Protein AF-A0A7S1HNA8-F1 (afdb_monomer_lite)

Secondary structure (DSSP, 8-state):
-EEESSSS-BEEE--TTSTTGGGS---TT-EEEEETTEEGGGS-HHHHHHHH--STT-EEEEEEE-SS--SS-S-EEEEEE---GGGT---EEESSS------------PPP----GGG-EEEEEEEEETTTTEEEEEEEEEEEEEEEEE-SSEEEEEEEETTS-GGGGEEEEEEES-TT--THHHHHHHHHHHHHHHHHHHHHHT--SS--EE--EEEEE-TTSTT--EEEEEE---S-EEE-B-SSS-B-TT-HHHHHHHHHHHHHTTSSEEEE--EEETTEEES-EEEETT--SS-TT--HHHHHHHHHHH----HHHHHTTPPPTT------------PPPP------SSHHHHHHHHHHHHHHHHHHHHHHHHHHHHHHHHHHHHHHHHHHHHHHHHHHHHHHHHHHHHHHHHHHHHHHHHHHHHHTT---HHHHHHHHHHTT--HHHHHHHHHHSSSHHHHHHHHHHTTSPPP--PPPP-

pLDDT: mean 79.09, std 18.68, range [27.33, 98.69]

Radius of gyration: 35.39 Å; chains: 1; bounding box: 101×56×105 Å

Organism: Hemiselmis andersenii (NCBI:txid464988)

Foldseek 3Di:
DEFAQDPQTFAQDAQPQAFVVVVVPDDGQKGWQDKPNRGCNPPGSVCVQVRQDDDAQDKMKIWIADRDDDPPHDIDIDITGQHPVVSRNGYHHDHPDFDDDDDDPPPQPDDDPPFDCVQKAKKWWWFADLVVRDIDIDIWIKTWADFPDDHRFWTWIWMATPVDDDQQRTKIKIDGPDPPDDLVLLVLQQSQQVVLQVLLVVLVVLVFPDRAGEWHKIKMFRCVDPPRDIIIMTRDDGDDKDWAAQLAAGGDPPDQPQLLSQLSVCVVVVNFKGKHRFIGHDRYGYRIAMAGCVQDTRDPSHPHPNSVCNSLVNRDHDPRNVSSVPDRSVDPPPVPPDDDDDDDDDDDDDDPDDPVVVVVVVVVVVVVVVVVVVVVVVVVVVVVVVVVVVVVVVVVVVVVVVVVVVVVVVVVVVVVVVVVVVVVVVVVVVVVVDPDLVVLLVVVVVVVFDSVLSNVLSVVDDDSVSSNVSSVVVVDDDDDDDDDDD

Sequence (486 aa):
MVITERTPYKVLQLVPGGPVDKTQKVQIGDILVEVDGVRLDKVPGDKVRQVIIGPEGSKVTMQFKEGQKRTPAGAYVIIVLRASPKAGGETRVDAEAGTPAHRTPSKKITYTDDFDITTAERAVKIQYDPKKGEWARSLINVAVKEAFAAGAMRTAHHMKDLTRTGDESRYVLKLSKDANEDTQIYFDDVAMQMDAKMYADLYNRRKPPKKVDFLAAHVLQLVEREGEPICGVESYIEGEYKKFNNNWDWSDDQRNTPQAFSHFTWEASGHKILICDIQGVGDLWTDPQIHTIDGNGYGKGNMGKEGIDKFLKAHKCNAICKWLKLPSTGQLKQSTGADTVVRPGDGHTTLAGTAGAKIVAARAELAGQQEALAQQQAALEDEKRKLAAMAEERDLQKAKQEMEAVQREREKLKREKEELARMMSEFDAQRSNQGDKGSDVDALVAMGFDKTKAQRAVEQTQNLEAAVALCIEQSTPPAKVLPAIP

InterPro domains:
  IPR001478 PDZ domain [PF00595] (11-63)
  IPR001478 PDZ domain [PS50106] (11-52)
  IPR004166 Alpha-type protein kinase, alpha-kinase domain [PF02816] (150-321)
  IPR004166 Alpha-type protein kinase, alpha-kinase domain [PS51158] (127-329)
  IPR004166 Alpha-type protein kinase, alpha-kinase domain [SM00811] (132-321)
  IPR011009 Protein kinase-like domain superfamily [SSF56112] (114-329)
  IPR036034 PDZ superfamily [G3DSA:2.30.42.10] (3-75)
  IPR036034 PDZ superfamily [SSF50156] (5-71)
  IPR051852 Alpha-type Protein Kinase [PTHR45992] (106-412)

Structure (mmCIF, N/CA/C/O backbone):
data_AF-A0A7S1HNA8-F1
#
_entry.id   AF-A0A7S1HNA8-F1
#
loop_
_atom_site.group_PDB
_atom_site.id
_atom_site.type_symbol
_atom_site.label_atom_id
_atom_site.label_alt_id
_atom_site.label_comp_id
_atom_site.label_asym_id
_atom_site.label_entity_id
_atom_site.label_seq_id
_atom_site.pdbx_PDB_ins_code
_atom_site.Cartn_x
_atom_site.Cartn_y
_atom_site.Cartn_z
_atom_site.occupancy
_atom_site.B_iso_or_equiv
_atom_site.auth_seq_id
_atom_site.auth_comp_id
_atom_site.auth_asym_id
_atom_site.auth_atom_id
_atom_site.pdbx_PDB_model_num
ATOM 1 N N . MET A 1 1 ? -26.717 -11.740 -11.080 1.00 83.25 1 MET A N 1
ATOM 2 C CA . MET A 1 1 ? -25.956 -10.911 -12.054 1.00 83.25 1 MET A CA 1
ATOM 3 C C . MET A 1 1 ? -25.760 -9.525 -11.462 1.00 83.25 1 MET A C 1
ATOM 5 O O . MET A 1 1 ? -26.430 -9.208 -10.488 1.00 83.25 1 MET A O 1
ATOM 9 N N . VAL A 1 2 ? -24.855 -8.728 -12.008 1.00 82.19 2 VAL A N 1
ATOM 10 C CA . VAL A 1 2 ? -24.572 -7.361 -11.559 1.00 82.19 2 VAL A CA 1
ATOM 11 C C . VAL A 1 2 ? -25.047 -6.393 -12.635 1.00 82.19 2 VAL A C 1
ATOM 13 O O . VAL A 1 2 ? -24.734 -6.612 -13.807 1.00 82.19 2 VAL A O 1
ATOM 16 N N . ILE A 1 3 ? -25.812 -5.370 -12.257 1.00 86.50 3 ILE A N 1
ATOM 17 C CA . ILE A 1 3 ? -26.336 -4.338 -13.162 1.00 86.50 3 ILE A CA 1
ATOM 18 C C . ILE A 1 3 ? -25.997 -2.930 -12.655 1.00 86.50 3 ILE A C 1
ATOM 20 O O . ILE A 1 3 ? -25.734 -2.758 -11.471 1.00 86.50 3 ILE A O 1
ATOM 24 N N . THR A 1 4 ? -26.011 -1.923 -13.528 1.00 82.31 4 THR A N 1
ATOM 25 C CA . THR A 1 4 ? -25.834 -0.511 -13.133 1.00 82.31 4 THR A CA 1
ATOM 26 C C . THR A 1 4 ? -26.925 -0.023 -12.169 1.00 82.31 4 THR A C 1
ATOM 28 O O . THR A 1 4 ? -28.052 -0.508 -12.199 1.00 82.31 4 THR A O 1
ATOM 31 N N . GLU A 1 5 ? -26.622 0.985 -11.345 1.00 77.88 5 GLU A N 1
ATOM 32 C CA . GLU A 1 5 ? -27.581 1.642 -10.429 1.00 77.88 5 GLU A CA 1
ATOM 33 C C . GLU A 1 5 ? -28.580 2.591 -11.075 1.00 77.88 5 GLU A C 1
ATOM 35 O O . GLU A 1 5 ? -29.576 2.959 -10.451 1.00 77.88 5 GLU A O 1
ATOM 40 N N . ARG A 1 6 ? -28.356 2.987 -12.326 1.00 80.69 6 ARG A N 1
ATOM 41 C CA . ARG A 1 6 ? -29.241 3.904 -13.043 1.00 80.69 6 ARG A CA 1
ATOM 42 C C . ARG A 1 6 ? -29.618 3.330 -14.398 1.00 80.69 6 ARG A C 1
ATOM 44 O O . ARG A 1 6 ? -28.870 2.551 -14.990 1.00 80.69 6 ARG A O 1
ATOM 51 N N . THR A 1 7 ? -30.789 3.738 -14.881 1.00 80.75 7 THR A N 1
ATOM 52 C CA . THR A 1 7 ? -31.243 3.427 -16.238 1.00 80.75 7 THR A CA 1
ATOM 53 C C . THR A 1 7 ? -30.294 4.061 -17.272 1.00 80.75 7 THR A C 1
ATOM 55 O O . THR A 1 7 ? -29.945 5.233 -17.115 1.00 80.75 7 THR A O 1
ATOM 58 N N . PRO A 1 8 ? -29.864 3.332 -18.320 1.00 86.62 8 PRO A N 1
ATOM 59 C CA . PRO A 1 8 ? -30.225 1.947 -18.638 1.00 86.62 8 PRO A CA 1
ATOM 60 C C . PRO A 1 8 ? -29.525 0.917 -17.731 1.00 86.62 8 PRO A C 1
ATOM 62 O O . PRO A 1 8 ? -28.313 0.978 -17.553 1.00 86.62 8 PRO A O 1
ATOM 65 N N . TYR A 1 9 ? -30.282 -0.066 -17.221 1.00 89.12 9 TYR A N 1
ATOM 66 C CA . TYR A 1 9 ? -29.802 -1.132 -16.323 1.00 89.12 9 TYR A CA 1
ATOM 67 C C . TYR A 1 9 ? -28.923 -2.156 -17.050 1.00 89.12 9 TYR A C 1
ATOM 69 O O . TYR A 1 9 ? -29.382 -3.225 -17.460 1.00 89.12 9 TYR A O 1
ATOM 77 N N . LYS A 1 10 ? -27.655 -1.805 -17.255 1.00 90.69 10 LYS A N 1
ATOM 78 C CA . LYS A 1 10 ? -26.694 -2.575 -18.045 1.00 90.69 10 LYS A CA 1
ATOM 79 C C . LYS A 1 10 ? -26.079 -3.696 -17.216 1.00 90.69 10 LYS A C 1
ATOM 81 O O . LYS A 1 10 ? -25.627 -3.442 -16.107 1.00 90.69 10 LYS A O 1
ATOM 86 N N . VAL A 1 11 ? -26.005 -4.908 -17.758 1.00 89.31 11 VAL A N 1
ATOM 87 C CA . VAL A 1 11 ? -25.312 -6.052 -17.156 1.00 89.31 11 VAL A CA 1
ATOM 88 C C . VAL A 1 11 ? -23.815 -5.776 -17.155 1.00 89.31 11 VAL A C 1
ATOM 90 O O . VAL A 1 11 ? -23.186 -5.707 -18.207 1.00 89.31 11 VAL A O 1
ATOM 93 N N . LEU A 1 12 ? -23.242 -5.634 -15.967 1.00 81.44 12 LEU A N 1
ATOM 94 C CA . LEU A 1 12 ? -21.812 -5.414 -15.763 1.00 81.44 12 LEU A CA 1
ATOM 95 C C . LEU A 1 12 ? -21.064 -6.737 -15.586 1.00 81.44 12 LEU A C 1
ATOM 97 O O . LEU A 1 12 ? -19.930 -6.877 -16.032 1.00 81.44 12 LEU A O 1
ATOM 101 N N . GLN A 1 13 ? -21.711 -7.723 -14.960 1.00 83.69 13 GLN A N 1
ATOM 102 C CA . GLN A 1 13 ? -21.099 -9.014 -14.654 1.00 83.69 13 GLN A CA 1
ATOM 103 C C . GLN A 1 13 ? -22.156 -10.116 -14.500 1.00 83.69 13 GLN A C 1
ATOM 105 O O . GLN A 1 13 ? -23.249 -9.904 -13.966 1.00 83.69 13 GLN A O 1
ATOM 110 N N . LEU A 1 14 ? -21.811 -11.336 -14.910 1.00 83.44 14 LEU A N 1
ATOM 111 C CA . LEU A 1 14 ? -22.574 -12.543 -14.596 1.00 83.44 14 LEU A CA 1
ATOM 112 C C . LEU A 1 14 ? -21.962 -13.251 -13.388 1.00 83.44 14 LEU A C 1
ATOM 114 O O . LEU A 1 14 ? -20.746 -13.292 -13.233 1.00 83.44 14 LEU A O 1
ATOM 118 N N . VAL A 1 15 ? -22.815 -13.791 -12.517 1.00 81.19 15 VAL A N 1
ATOM 119 C CA . VAL A 1 15 ? -22.365 -14.579 -11.362 1.00 81.19 15 VAL A CA 1
ATOM 120 C C . VAL A 1 15 ? -22.113 -16.005 -11.855 1.00 81.19 15 VAL A C 1
ATOM 122 O O . VAL A 1 15 ? -23.098 -16.646 -12.235 1.00 81.19 15 VAL A O 1
ATOM 125 N N . PRO A 1 16 ? -20.862 -16.507 -11.853 1.00 80.38 16 PRO A N 1
ATOM 126 C CA . PRO A 1 16 ? -20.550 -17.833 -12.382 1.00 80.38 16 PRO A CA 1
ATOM 127 C C . PRO A 1 16 ? -21.388 -18.931 -11.718 1.00 80.38 16 PRO A C 1
ATOM 129 O O . PRO A 1 16 ? -21.495 -18.986 -10.492 1.00 80.38 16 PRO A O 1
ATOM 132 N N . GLY A 1 17 ? -22.020 -19.788 -12.521 1.00 79.94 17 GLY A N 1
ATOM 133 C CA . GLY A 1 17 ? -22.895 -20.869 -12.054 1.00 79.94 17 GLY A CA 1
ATOM 134 C C . GLY A 1 17 ? -24.261 -20.418 -11.510 1.00 79.94 17 GLY A C 1
ATOM 135 O O . GLY A 1 17 ? -25.069 -21.263 -11.102 1.00 79.94 17 GLY A O 1
ATOM 136 N N . GLY A 1 18 ? -24.548 -19.113 -11.520 1.00 83.38 18 GLY A N 1
ATOM 137 C CA . GLY A 1 18 ? -25.834 -18.550 -11.117 1.00 83.38 18 GLY A CA 1
ATOM 138 C C . GLY A 1 18 ? -26.950 -18.803 -12.143 1.00 83.38 18 GLY A C 1
ATOM 139 O O . GLY A 1 18 ? -26.677 -19.211 -13.274 1.00 83.38 18 GLY A O 1
ATOM 140 N N . PRO A 1 19 ? -28.226 -18.545 -11.792 1.00 88.00 19 PRO A N 1
ATOM 141 C CA . PRO A 1 19 ? -29.366 -18.860 -12.658 1.00 88.00 19 PRO A CA 1
ATOM 142 C C . PRO A 1 19 ? -29.307 -18.207 -14.042 1.00 88.00 19 PRO A C 1
ATOM 144 O O . PRO A 1 19 ? -29.607 -18.858 -15.037 1.00 88.00 19 PRO A O 1
ATOM 147 N N . VAL A 1 20 ? -28.885 -16.939 -14.108 1.00 89.12 20 VAL A N 1
ATOM 148 C CA . VAL A 1 20 ? -28.753 -16.193 -15.371 1.00 89.12 20 VAL A CA 1
ATOM 149 C C . VAL A 1 20 ? -27.546 -16.676 -16.178 1.00 89.12 20 VAL A C 1
ATOM 151 O O . VAL A 1 20 ? -27.671 -16.895 -17.379 1.00 89.12 20 VAL A O 1
ATOM 154 N N . ASP A 1 21 ? -26.405 -16.907 -15.524 1.00 87.75 21 ASP A N 1
ATOM 155 C CA . ASP A 1 21 ? -25.179 -17.396 -16.170 1.00 87.75 21 ASP A CA 1
ATOM 156 C C . ASP A 1 21 ? -25.391 -18.773 -16.812 1.00 87.75 21 ASP A C 1
ATOM 158 O O . ASP A 1 21 ? -25.070 -18.976 -17.977 1.00 87.75 21 ASP A O 1
ATOM 162 N N . LYS A 1 22 ? -26.078 -19.692 -16.124 1.00 86.19 22 LYS A N 1
ATOM 163 C CA . LYS A 1 22 ? -26.434 -21.022 -16.654 1.00 86.19 22 LYS A CA 1
ATOM 164 C C . LYS A 1 22 ? -27.232 -20.992 -17.956 1.00 86.19 22 LYS A C 1
ATOM 166 O O . LYS A 1 22 ? -27.237 -21.985 -18.677 1.00 86.19 22 LYS A O 1
ATOM 171 N N . THR A 1 23 ? -27.907 -19.885 -18.269 1.00 87.06 23 THR A N 1
ATOM 172 C CA . THR A 1 23 ? -28.615 -19.765 -19.549 1.00 87.06 23 THR A CA 1
ATOM 173 C C . THR A 1 23 ? -27.660 -19.633 -20.729 1.00 87.06 23 THR A C 1
ATOM 175 O O . THR A 1 23 ? -28.051 -19.996 -21.834 1.00 87.06 23 THR A O 1
ATOM 178 N N . GLN A 1 24 ? -26.454 -19.085 -20.513 1.00 84.19 24 GLN A N 1
ATOM 179 C CA . GLN A 1 24 ? -25.470 -18.727 -21.547 1.00 84.19 24 GLN A CA 1
ATOM 180 C C . GLN A 1 24 ? -26.042 -17.827 -22.665 1.00 84.19 24 GLN A C 1
ATOM 182 O O . GLN A 1 24 ? -25.469 -17.714 -23.745 1.00 84.19 24 GLN A O 1
ATOM 187 N N . LYS A 1 25 ? -27.191 -17.181 -22.414 1.00 85.50 25 LYS A N 1
ATOM 188 C CA . LYS A 1 25 ? -27.880 -16.289 -23.363 1.00 85.50 25 LYS A CA 1
ATOM 189 C C . LYS A 1 25 ? -27.613 -14.816 -23.086 1.00 85.50 25 LYS A C 1
ATOM 191 O O . LYS A 1 25 ? -27.679 -14.017 -24.016 1.00 85.50 25 LYS A O 1
ATOM 196 N N . VAL A 1 26 ? -27.356 -14.475 -21.821 1.00 88.25 26 VAL A N 1
ATOM 197 C CA . VAL A 1 26 ? -27.090 -13.101 -21.386 1.00 88.25 26 VAL A CA 1
ATOM 198 C C . VAL A 1 26 ? -25.625 -12.768 -21.532 1.00 88.25 26 VAL A C 1
ATOM 200 O O . VAL A 1 26 ? -24.782 -13.574 -21.158 1.00 88.25 26 VAL A O 1
ATOM 203 N N . GLN A 1 27 ? -25.328 -11.595 -22.085 1.00 87.56 27 GLN A N 1
ATOM 204 C CA . GLN A 1 27 ? -23.964 -11.112 -22.246 1.00 87.56 27 GLN A CA 1
ATOM 205 C C . GLN A 1 27 ? -23.719 -9.869 -21.396 1.00 87.56 27 GLN A C 1
ATOM 207 O O . GLN A 1 27 ? -24.629 -9.098 -21.079 1.00 87.56 27 GLN A O 1
ATOM 212 N N . ILE A 1 28 ? -22.454 -9.673 -21.027 1.00 86.12 28 ILE A N 1
ATOM 213 C CA . ILE A 1 28 ? -22.014 -8.424 -20.412 1.00 86.12 28 ILE A CA 1
ATOM 214 C C . ILE A 1 28 ? -22.270 -7.296 -21.411 1.00 86.12 28 ILE A C 1
ATOM 216 O O . ILE A 1 28 ? -21.895 -7.372 -22.578 1.00 86.12 28 ILE A O 1
ATOM 220 N N . GLY A 1 29 ? -22.922 -6.247 -20.931 1.00 84.75 29 GLY A N 1
ATOM 221 C CA . GLY A 1 29 ? -23.321 -5.091 -21.710 1.00 84.75 29 GLY A CA 1
ATOM 222 C C . GLY A 1 29 ? -24.794 -5.072 -22.115 1.00 84.75 29 GLY A C 1
ATOM 223 O O . GLY A 1 29 ? -25.274 -3.990 -22.451 1.00 84.75 29 GLY A O 1
ATOM 224 N N . ASP A 1 30 ? -25.516 -6.194 -22.039 1.00 90.31 30 ASP A N 1
ATOM 225 C CA . ASP A 1 30 ? -26.960 -6.226 -22.295 1.00 90.31 30 ASP A CA 1
ATOM 226 C C . ASP A 1 30 ? -27.733 -5.376 -21.284 1.00 90.31 30 ASP A C 1
ATOM 228 O O . ASP A 1 30 ? -27.316 -5.198 -20.145 1.00 90.31 30 ASP A O 1
ATOM 232 N N . ILE A 1 31 ? -28.872 -4.833 -21.694 1.00 91.69 31 ILE A N 1
ATOM 233 C CA . ILE A 1 31 ? -29.694 -3.932 -20.887 1.00 91.69 31 ILE A CA 1
ATOM 234 C C . ILE A 1 31 ? -30.933 -4.691 -20.425 1.00 91.69 31 ILE A C 1
ATOM 236 O O . ILE A 1 31 ? -31.736 -5.123 -21.252 1.00 91.69 31 ILE A O 1
ATOM 240 N N . LEU A 1 32 ? -31.121 -4.833 -19.115 1.00 92.94 32 LEU A N 1
ATOM 241 C CA . LEU A 1 32 ? -32.341 -5.399 -18.547 1.00 92.94 32 LEU A CA 1
ATOM 242 C C . LEU A 1 32 ? -33.480 -4.376 -18.662 1.00 92.94 32 LEU A C 1
ATOM 244 O O . LEU A 1 32 ? -33.384 -3.273 -18.125 1.00 92.94 32 LEU A O 1
ATOM 248 N N . VAL A 1 33 ? -34.557 -4.734 -19.365 1.00 93.50 33 VAL A N 1
ATOM 249 C CA . VAL A 1 33 ? -35.670 -3.811 -19.659 1.00 93.50 33 VAL A CA 1
ATOM 250 C C . VAL A 1 33 ? -36.950 -4.136 -18.893 1.00 93.50 33 VAL A C 1
ATOM 252 O O . VAL A 1 33 ? -37.699 -3.218 -18.553 1.00 93.50 33 VAL A O 1
ATOM 255 N N . GLU A 1 34 ? -37.200 -5.412 -18.597 1.00 93.19 34 GLU A N 1
ATOM 256 C CA . GLU A 1 34 ? -38.431 -5.865 -17.944 1.00 93.19 34 GLU A CA 1
ATOM 257 C C . GLU A 1 34 ? -38.182 -7.091 -17.060 1.00 93.19 34 GLU A C 1
ATOM 259 O O . GLU A 1 34 ? -37.384 -7.965 -17.415 1.00 93.19 34 GLU A O 1
ATOM 264 N N . VAL A 1 35 ? -38.876 -7.161 -15.920 1.00 93.00 35 VAL A N 1
ATOM 265 C CA . VAL A 1 35 ? -38.857 -8.306 -14.996 1.00 93.00 35 VAL A CA 1
ATOM 266 C C . VAL A 1 35 ? -40.286 -8.627 -14.569 1.00 93.00 35 VAL A C 1
ATOM 268 O O . VAL A 1 35 ? -40.961 -7.761 -14.026 1.00 93.00 35 VAL A O 1
ATOM 271 N N . ASP A 1 36 ? -40.748 -9.853 -14.820 1.00 90.56 36 ASP A N 1
ATOM 272 C CA . ASP A 1 36 ? -42.108 -10.325 -14.503 1.00 90.56 36 ASP A CA 1
ATOM 273 C C . ASP A 1 36 ? -43.223 -9.345 -14.953 1.00 90.56 36 ASP A C 1
ATOM 275 O O . ASP A 1 36 ? -44.191 -9.106 -14.235 1.00 90.56 36 ASP A O 1
ATOM 279 N N . GLY A 1 37 ? -43.084 -8.744 -16.144 1.00 85.56 37 GLY A N 1
ATOM 280 C CA . GLY A 1 37 ? -44.044 -7.766 -16.681 1.00 85.56 37 GLY A CA 1
ATOM 281 C C . GLY A 1 37 ? -43.824 -6.320 -16.215 1.00 85.56 37 GLY A C 1
ATOM 282 O O . GLY A 1 37 ? -44.488 -5.403 -16.699 1.00 85.56 37 GLY A O 1
ATOM 283 N N . VAL A 1 38 ? -42.898 -6.082 -15.279 1.00 88.56 38 VAL A N 1
ATOM 284 C CA . VAL A 1 38 ? -42.582 -4.748 -14.753 1.00 88.56 38 VAL A CA 1
ATOM 285 C C . VAL A 1 38 ? -41.476 -4.106 -15.582 1.00 88.56 38 VAL A C 1
ATOM 287 O O . VAL A 1 38 ? -40.318 -4.527 -15.546 1.00 88.56 38 VAL A O 1
ATOM 290 N N . ARG A 1 39 ? -41.832 -3.045 -16.307 1.00 90.94 39 ARG A N 1
ATOM 291 C CA . ARG A 1 39 ? -40.898 -2.215 -17.077 1.00 90.94 39 ARG A CA 1
ATOM 292 C C . ARG A 1 39 ? -39.989 -1.419 -16.148 1.00 90.94 39 ARG A C 1
ATOM 294 O O . ARG A 1 39 ? -40.468 -0.691 -15.282 1.00 90.94 39 ARG A O 1
ATOM 301 N N . LEU A 1 40 ? -38.676 -1.552 -16.333 1.00 88.62 40 LEU A N 1
ATOM 302 C CA . LEU A 1 40 ? -37.690 -0.973 -15.417 1.00 88.62 40 LEU A CA 1
ATOM 303 C C . LEU A 1 40 ? -37.321 0.483 -15.729 1.00 88.62 40 LEU A C 1
ATOM 305 O O . LEU A 1 40 ? -36.757 1.151 -14.874 1.00 88.62 40 LEU A O 1
ATOM 309 N N . ASP A 1 41 ? -37.667 1.012 -16.905 1.00 82.88 41 ASP A N 1
ATOM 310 C CA . ASP A 1 41 ? -37.373 2.395 -17.327 1.00 82.88 41 ASP A CA 1
ATOM 311 C C . ASP A 1 41 ? -37.858 3.479 -16.345 1.00 82.88 41 ASP A C 1
ATOM 313 O O . ASP A 1 41 ? -37.284 4.568 -16.306 1.00 82.88 41 ASP A O 1
ATOM 317 N N . LYS A 1 42 ? -38.872 3.173 -15.529 1.00 77.50 42 LYS A N 1
ATOM 318 C CA . LYS A 1 42 ? -39.427 4.058 -14.491 1.00 77.50 42 LYS A CA 1
ATOM 319 C C . LYS A 1 42 ? -39.209 3.563 -13.058 1.00 77.50 42 LYS A C 1
ATOM 321 O O . LYS A 1 42 ? -39.732 4.167 -12.123 1.00 77.50 42 LYS A O 1
ATOM 326 N N . VAL A 1 43 ? -38.478 2.467 -12.868 1.00 81.25 43 VAL A N 1
ATOM 327 C CA . VAL A 1 43 ? -38.190 1.908 -11.542 1.00 81.25 43 VAL A CA 1
ATOM 328 C C . VAL A 1 43 ? -36.862 2.491 -11.056 1.00 81.25 43 VAL A C 1
ATOM 330 O O . VAL A 1 43 ? -35.872 2.339 -11.765 1.00 81.25 43 VAL A O 1
ATOM 333 N N . PRO A 1 44 ? -36.805 3.153 -9.886 1.00 77.88 44 PRO A N 1
ATOM 334 C CA . PRO A 1 44 ? -35.551 3.597 -9.271 1.00 77.88 44 PRO A CA 1
ATOM 335 C C . PRO A 1 44 ? -34.595 2.428 -8.978 1.00 77.88 44 PRO A C 1
ATOM 337 O O . PRO A 1 44 ? -35.050 1.337 -8.631 1.00 77.88 44 PRO A O 1
ATOM 340 N N . GLY A 1 45 ? -33.280 2.636 -9.109 1.00 71.31 45 GLY A N 1
ATOM 341 C CA . GLY A 1 45 ? -32.276 1.563 -9.025 1.00 71.31 45 GLY A CA 1
ATOM 342 C C . GLY A 1 45 ? -32.276 0.792 -7.704 1.00 71.31 45 GLY A C 1
ATOM 343 O O . GLY A 1 45 ? -32.161 -0.434 -7.698 1.00 71.31 45 GLY A O 1
ATOM 344 N N . ASP A 1 46 ? -32.530 1.486 -6.594 1.00 70.94 46 ASP A N 1
ATOM 345 C CA . ASP A 1 46 ? -32.708 0.914 -5.253 1.00 70.94 46 ASP A CA 1
ATOM 346 C C . ASP A 1 46 ? -33.908 -0.050 -5.169 1.00 70.94 46 ASP A C 1
ATOM 348 O O . ASP A 1 46 ? -33.916 -0.985 -4.361 1.00 70.94 46 ASP A O 1
ATOM 352 N N . LYS A 1 47 ? -34.905 0.124 -6.047 1.00 78.00 47 LYS A N 1
ATOM 353 C CA . LYS A 1 47 ? -36.107 -0.717 -6.128 1.00 78.00 47 LYS A CA 1
ATOM 354 C C . LYS A 1 47 ? -36.011 -1.836 -7.162 1.00 78.00 47 LYS A C 1
ATOM 356 O O . LYS A 1 47 ? -36.714 -2.832 -7.015 1.00 78.00 47 LYS A O 1
ATOM 361 N N . VAL A 1 48 ? -35.117 -1.752 -8.151 1.00 81.19 48 VAL A N 1
ATOM 362 C CA . VAL A 1 48 ? -34.946 -2.805 -9.176 1.00 81.19 48 VAL A CA 1
ATOM 363 C C . VAL A 1 48 ? -34.583 -4.155 -8.553 1.00 81.19 48 VAL A C 1
ATOM 365 O O . VAL A 1 48 ? -35.121 -5.191 -8.947 1.00 81.19 48 VAL A O 1
ATOM 368 N N . ARG A 1 49 ? -33.735 -4.159 -7.516 1.00 79.25 49 ARG A N 1
ATOM 369 C CA . ARG A 1 49 ? -33.357 -5.387 -6.796 1.00 79.25 49 ARG A CA 1
ATOM 370 C C . ARG A 1 49 ? -34.566 -6.106 -6.188 1.00 79.25 49 ARG A C 1
ATOM 372 O O . ARG A 1 49 ? -34.608 -7.334 -6.203 1.00 79.25 49 ARG A O 1
ATOM 379 N N . GLN A 1 50 ? -35.549 -5.355 -5.690 1.00 77.69 50 GLN A N 1
ATOM 380 C CA . GLN A 1 50 ? -36.751 -5.906 -5.055 1.00 77.69 50 GLN A CA 1
ATOM 381 C C . GLN A 1 50 ? -37.684 -6.587 -6.062 1.00 77.69 50 GLN A C 1
ATOM 383 O O . GLN A 1 50 ? -38.404 -7.505 -5.691 1.00 77.69 50 GLN A O 1
ATOM 388 N N . VAL A 1 51 ? -37.644 -6.173 -7.333 1.00 84.25 51 VAL A N 1
ATOM 389 C CA . VAL A 1 51 ? -38.430 -6.792 -8.415 1.00 84.25 51 VAL A CA 1
ATOM 390 C C . VAL A 1 51 ? -37.789 -8.109 -8.879 1.00 84.25 51 VAL A C 1
ATOM 392 O O . VAL A 1 51 ? -38.476 -9.052 -9.268 1.00 84.25 51 VAL A O 1
ATOM 395 N N . ILE A 1 52 ? -36.458 -8.206 -8.816 1.00 86.00 52 ILE A N 1
ATOM 396 C CA . ILE A 1 52 ? -35.711 -9.385 -9.281 1.00 86.00 52 ILE A CA 1
ATOM 397 C C . ILE A 1 52 ? -35.648 -10.477 -8.206 1.00 86.00 52 ILE A C 1
ATOM 399 O O . ILE A 1 52 ? -35.775 -11.663 -8.519 1.00 86.00 52 ILE A O 1
ATOM 403 N N . ILE A 1 53 ? -35.451 -10.100 -6.941 1.00 82.44 53 ILE A N 1
ATOM 404 C CA . ILE A 1 53 ? -35.347 -11.044 -5.822 1.00 82.44 53 ILE A CA 1
ATOM 405 C C . ILE A 1 53 ? -36.741 -11.510 -5.390 1.00 82.44 53 ILE A C 1
ATOM 407 O O . ILE A 1 53 ? -37.708 -10.762 -5.393 1.00 82.44 53 ILE A O 1
ATOM 411 N N . GLY A 1 54 ? -36.838 -12.775 -5.002 1.00 82.12 54 GLY A N 1
ATOM 412 C CA . GLY A 1 54 ? -38.071 -13.420 -4.571 1.00 82.12 54 GLY A CA 1
ATOM 413 C C . GLY A 1 54 ? -37.774 -14.808 -4.002 1.00 82.12 54 GLY A C 1
ATOM 414 O O . GLY A 1 54 ? -36.599 -15.179 -3.906 1.00 82.12 54 GLY A O 1
ATOM 415 N N . PRO A 1 55 ? -38.805 -15.582 -3.626 1.00 79.75 55 PRO A N 1
ATOM 416 C CA . PRO A 1 55 ? -38.633 -16.885 -2.988 1.00 79.75 55 PRO A CA 1
ATOM 417 C C . PRO A 1 55 ? -37.755 -17.833 -3.815 1.00 79.75 55 PRO A C 1
ATOM 419 O O . PRO A 1 55 ? -37.927 -17.934 -5.034 1.00 79.75 55 PRO A O 1
ATOM 422 N N . GLU A 1 56 ? -36.828 -18.535 -3.162 1.00 85.50 56 GLU A N 1
ATOM 423 C CA . GLU A 1 56 ? -35.991 -19.555 -3.806 1.00 85.50 56 GLU A CA 1
ATOM 424 C C . GLU A 1 56 ? -36.871 -20.634 -4.463 1.00 85.50 56 GLU A C 1
ATOM 426 O O . GLU A 1 56 ? -37.882 -21.059 -3.909 1.00 85.50 56 GLU A O 1
ATOM 431 N N . GLY A 1 57 ? -36.525 -21.028 -5.689 1.00 80.56 57 GLY A N 1
ATOM 432 C CA . GLY A 1 57 ? -37.293 -21.956 -6.520 1.00 80.56 57 GLY A CA 1
ATOM 433 C C . GLY A 1 57 ? -38.431 -21.324 -7.333 1.00 80.56 57 GLY A C 1
ATOM 434 O O . GLY A 1 57 ? -38.954 -21.981 -8.232 1.00 80.56 57 GLY A O 1
ATOM 435 N N . SER A 1 58 ? -38.807 -20.061 -7.092 1.00 87.19 58 SER A N 1
ATOM 436 C CA . SER A 1 58 ? -39.813 -19.369 -7.918 1.00 87.19 58 SER A CA 1
ATOM 437 C C . SER A 1 58 ? -39.259 -18.978 -9.295 1.00 87.19 58 SER A C 1
ATOM 439 O O . SER A 1 58 ? -38.068 -18.701 -9.441 1.00 87.19 58 SER A O 1
ATOM 441 N N . LYS A 1 59 ? -40.119 -18.937 -10.320 1.00 90.44 59 LYS A N 1
ATOM 442 C CA . LYS A 1 59 ? -39.746 -18.485 -11.672 1.00 90.44 59 LYS A CA 1
ATOM 443 C C . LYS A 1 59 ? -39.660 -16.960 -11.732 1.00 90.44 59 LYS A C 1
ATOM 445 O O . LYS A 1 59 ? -40.501 -16.281 -11.148 1.00 90.44 59 LYS A O 1
ATOM 450 N N . VAL A 1 60 ? -38.681 -16.452 -12.475 1.00 92.25 60 VAL A N 1
ATOM 451 C CA . VAL A 1 60 ? -38.570 -15.043 -12.866 1.00 92.25 60 VAL A CA 1
ATOM 452 C C . VAL A 1 60 ? -38.351 -14.953 -14.372 1.00 92.25 60 VAL A C 1
ATOM 454 O O . VAL A 1 60 ? -37.499 -15.652 -14.931 1.00 92.25 60 VAL A O 1
ATOM 457 N N . THR A 1 61 ? -39.144 -14.112 -15.024 1.00 94.12 61 THR A N 1
ATOM 458 C CA . THR A 1 61 ? -39.072 -13.814 -16.456 1.00 94.12 61 THR A CA 1
ATOM 459 C C . THR A 1 61 ? -38.355 -12.488 -16.639 1.00 94.12 61 THR A C 1
ATOM 461 O O . THR A 1 61 ? -38.739 -11.492 -16.034 1.00 94.12 61 THR A O 1
ATOM 464 N N . MET A 1 62 ? -37.306 -12.465 -17.456 1.00 94.00 62 MET A N 1
ATOM 465 C CA . MET A 1 62 ? -36.467 -11.283 -17.650 1.00 94.00 62 MET A CA 1
ATOM 466 C C . MET A 1 62 ? -36.316 -10.995 -19.139 1.00 94.00 62 MET A C 1
ATOM 468 O O . MET A 1 62 ? -35.899 -11.877 -19.893 1.00 94.00 62 MET A O 1
ATOM 472 N N . GLN A 1 63 ? -36.626 -9.769 -19.556 1.00 93.50 63 GLN A N 1
ATOM 473 C CA . GLN A 1 63 ? -36.420 -9.306 -20.926 1.00 93.50 63 GLN A CA 1
ATOM 474 C C . GLN A 1 63 ? -35.187 -8.409 -20.999 1.00 93.50 63 GLN A C 1
ATOM 476 O O . GLN A 1 63 ? -35.046 -7.460 -20.223 1.00 93.50 63 GLN A O 1
ATOM 481 N N . PHE A 1 64 ? -34.321 -8.686 -21.970 1.00 91.75 64 PHE A N 1
ATOM 482 C CA . PHE A 1 64 ? -33.104 -7.928 -22.233 1.00 91.75 64 PHE A CA 1
ATOM 483 C C . PHE A 1 64 ? -33.150 -7.282 -23.612 1.00 91.75 64 PHE A C 1
ATOM 485 O O . PHE A 1 64 ? -33.690 -7.856 -24.556 1.00 91.75 64 PHE A O 1
ATOM 492 N N . LYS A 1 65 ? -32.529 -6.111 -23.735 1.00 89.25 65 LYS A N 1
ATOM 493 C CA . LYS A 1 65 ? -32.153 -5.475 -24.997 1.00 89.25 65 LYS A CA 1
ATOM 494 C C . LYS A 1 65 ? -30.641 -5.588 -25.168 1.00 89.25 65 LYS A C 1
ATOM 496 O O . LYS A 1 65 ? -29.894 -5.364 -24.225 1.00 89.25 65 LYS A O 1
ATOM 501 N N . GLU A 1 66 ? -30.203 -5.914 -26.373 1.00 86.06 66 GLU A N 1
ATOM 502 C CA . GLU A 1 66 ? -28.786 -6.113 -26.686 1.00 86.06 66 GLU A CA 1
ATOM 503 C C . GLU A 1 66 ? -27.957 -4.841 -26.476 1.00 86.06 66 GLU A C 1
ATOM 505 O O . GLU A 1 66 ? -28.342 -3.755 -26.922 1.00 86.06 66 GLU A O 1
ATOM 510 N N . GLY A 1 67 ? -26.809 -4.986 -25.810 1.00 75.31 67 GLY A N 1
ATOM 511 C CA . GLY A 1 67 ? -25.839 -3.902 -25.621 1.00 75.31 67 GLY A CA 1
ATOM 512 C C . GLY A 1 67 ? -24.842 -3.740 -26.768 1.00 75.31 67 GLY A C 1
ATOM 513 O O . GLY A 1 67 ? -24.314 -2.649 -26.984 1.00 75.31 67 GLY A O 1
ATOM 514 N N . GLN A 1 68 ? -24.588 -4.824 -27.503 1.00 72.31 68 GLN A N 1
ATOM 515 C CA . GLN A 1 68 ? -23.734 -4.891 -28.689 1.00 72.31 68 GLN A CA 1
ATOM 516 C C . GLN A 1 68 ? -24.503 -5.608 -29.807 1.00 72.31 68 GLN A C 1
ATOM 518 O O . GLN A 1 68 ? -25.300 -6.502 -29.532 1.00 72.31 68 GLN A O 1
ATOM 523 N N . LYS A 1 69 ? -24.304 -5.210 -31.072 1.00 67.00 69 LYS A N 1
ATOM 524 C CA . LYS A 1 69 ? -25.030 -5.802 -32.211 1.00 67.00 69 LYS A CA 1
ATOM 525 C C . LYS A 1 69 ? -24.664 -7.283 -32.364 1.00 67.00 69 LYS A C 1
ATOM 527 O O . LYS A 1 69 ? -23.496 -7.594 -32.581 1.00 67.00 69 LYS A O 1
ATOM 532 N N . ARG A 1 70 ? -25.659 -8.173 -32.333 1.00 68.00 70 ARG A N 1
ATOM 533 C CA . ARG A 1 70 ? -25.518 -9.605 -32.655 1.00 68.00 70 ARG A CA 1
ATOM 534 C C . ARG A 1 70 ? -26.526 -10.029 -33.725 1.00 68.00 70 ARG A C 1
ATOM 536 O O . ARG A 1 70 ? -27.446 -9.282 -34.050 1.00 68.00 70 ARG A O 1
ATOM 543 N N . THR A 1 71 ? -26.343 -11.226 -34.277 1.00 48.66 71 THR A N 1
ATOM 544 C CA . THR A 1 71 ? -27.213 -11.771 -35.327 1.00 48.66 71 THR A CA 1
ATOM 545 C C . THR A 1 71 ? -27.794 -13.111 -34.868 1.00 48.66 71 THR A C 1
ATOM 547 O O . THR A 1 71 ? -27.012 -14.024 -34.595 1.00 48.66 71 THR A O 1
ATOM 550 N N . PRO A 1 72 ? -29.132 -13.262 -34.791 1.00 52.34 72 PRO A N 1
ATOM 551 C CA . PRO A 1 72 ? -30.163 -12.260 -35.088 1.00 52.34 72 PRO A CA 1
ATOM 552 C C . PRO A 1 72 ? -30.272 -11.176 -34.000 1.00 52.34 72 PRO A C 1
ATOM 554 O O . PRO A 1 72 ? -30.057 -11.452 -32.822 1.00 52.34 72 PRO A O 1
ATOM 557 N N . ALA A 1 73 ? -30.631 -9.958 -34.412 1.00 57.34 73 ALA A N 1
ATOM 558 C CA . ALA A 1 73 ? -30.775 -8.804 -33.527 1.00 57.34 73 ALA A CA 1
ATOM 559 C C . ALA A 1 73 ? -32.193 -8.733 -32.937 1.00 57.34 73 ALA A C 1
ATOM 561 O O . ALA A 1 73 ? -33.176 -8.747 -33.681 1.00 57.34 73 ALA A O 1
ATOM 562 N N . GLY A 1 74 ? -32.318 -8.614 -31.615 1.00 58.97 74 GLY A N 1
ATOM 563 C CA . GLY A 1 74 ? -33.604 -8.406 -30.954 1.00 58.97 74 GLY A CA 1
ATOM 564 C C . GLY A 1 74 ? -33.580 -8.504 -29.429 1.00 58.97 74 GLY A C 1
ATOM 565 O O . GLY A 1 74 ? -32.753 -9.185 -28.821 1.00 58.97 74 GLY A O 1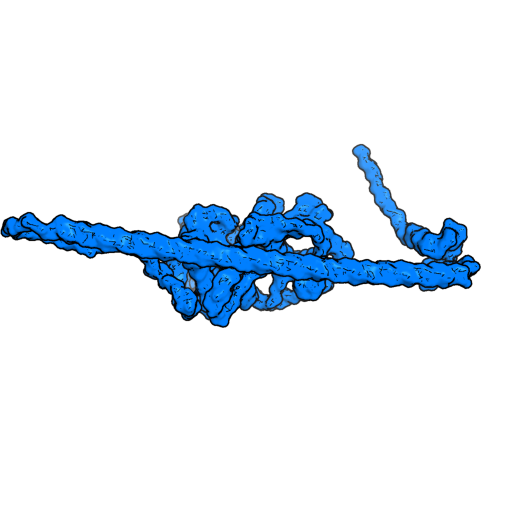
ATOM 566 N N . ALA A 1 75 ? -34.549 -7.834 -28.794 1.00 60.53 75 ALA A N 1
ATOM 567 C CA . ALA A 1 75 ? -34.824 -8.052 -27.381 1.00 60.53 75 ALA A CA 1
ATOM 568 C C . ALA A 1 75 ? -35.253 -9.510 -27.162 1.00 60.53 75 ALA A C 1
ATOM 570 O O . ALA A 1 75 ? -36.078 -10.036 -27.907 1.00 60.53 75 ALA A O 1
ATOM 571 N N . TYR A 1 76 ? -34.698 -10.164 -26.149 1.00 82.44 76 TYR A N 1
ATOM 572 C CA . TYR A 1 76 ? -34.906 -11.587 -25.895 1.00 82.44 76 TYR A CA 1
ATOM 573 C C . TYR A 1 76 ? -35.281 -11.815 -24.437 1.00 82.44 76 TYR A C 1
ATOM 575 O O . TYR A 1 76 ? -34.909 -11.044 -23.552 1.00 82.44 76 TYR A O 1
ATOM 583 N N . VAL A 1 77 ? -36.048 -12.876 -24.203 1.00 88.50 77 VAL A N 1
ATOM 584 C CA . VAL A 1 77 ? -36.591 -13.215 -22.889 1.00 88.50 77 VAL A CA 1
ATOM 585 C C . VAL A 1 77 ? -35.916 -14.480 -22.377 1.00 88.50 77 VAL A C 1
ATOM 587 O O . VAL A 1 77 ? -35.790 -15.469 -23.105 1.00 88.50 77 VAL A O 1
ATOM 590 N N . ILE A 1 78 ? -35.498 -14.461 -21.114 1.00 90.25 78 ILE A N 1
ATOM 591 C CA . ILE A 1 78 ? -35.095 -15.658 -20.377 1.00 90.25 78 ILE A CA 1
ATOM 592 C C . ILE A 1 78 ? -36.075 -15.915 -19.236 1.00 90.25 78 ILE A C 1
ATOM 594 O O . ILE A 1 78 ? -36.656 -14.990 -18.672 1.00 90.25 78 ILE A O 1
ATOM 598 N N . ILE A 1 79 ? -36.227 -17.186 -18.880 1.00 90.56 79 ILE A N 1
ATOM 599 C CA . ILE A 1 79 ? -36.959 -17.613 -17.690 1.00 90.56 79 ILE A CA 1
ATOM 600 C C . ILE A 1 79 ? -35.979 -18.426 -16.857 1.00 90.56 79 ILE A C 1
ATOM 602 O O . ILE A 1 79 ? -35.418 -19.407 -17.349 1.00 90.56 79 ILE A O 1
ATOM 606 N N . VAL A 1 80 ? -35.757 -18.016 -15.612 1.00 91.75 80 VAL A N 1
ATOM 607 C CA . VAL A 1 80 ? -34.853 -18.705 -14.682 1.00 91.75 80 VAL A CA 1
ATOM 608 C C . VAL A 1 80 ? -35.550 -18.952 -13.349 1.00 91.75 80 VAL A C 1
ATOM 610 O O . VAL A 1 80 ? -36.566 -18.331 -13.040 1.00 91.75 80 VAL A O 1
ATOM 613 N N . LEU A 1 81 ? -35.020 -19.883 -12.557 1.00 88.12 81 LEU A N 1
ATOM 614 C CA . LEU A 1 81 ? -35.462 -20.088 -11.180 1.00 88.12 81 LEU A CA 1
ATOM 615 C C . LEU A 1 81 ? -34.617 -19.218 -10.250 1.00 88.12 81 LEU A C 1
ATOM 617 O O . LEU A 1 81 ? -33.389 -19.207 -10.354 1.00 88.12 81 LEU A O 1
ATOM 621 N N . ARG A 1 82 ? -35.267 -18.500 -9.335 1.00 86.56 82 ARG A N 1
ATOM 622 C CA . ARG A 1 82 ? -34.586 -17.765 -8.269 1.00 86.56 82 ARG A CA 1
ATOM 623 C C . ARG A 1 82 ? -33.858 -18.768 -7.373 1.00 86.56 82 ARG A C 1
ATOM 625 O O . ARG A 1 82 ? -34.411 -19.808 -7.030 1.00 86.56 82 ARG A O 1
ATOM 632 N N . ALA A 1 83 ? -32.621 -18.468 -7.006 1.00 79.62 83 ALA A N 1
ATOM 633 C CA . ALA A 1 83 ? -31.785 -19.329 -6.172 1.00 79.62 83 ALA A CA 1
ATOM 634 C C . ALA A 1 83 ? -31.309 -18.553 -4.938 1.00 79.62 83 ALA A C 1
ATOM 636 O O . ALA A 1 83 ? -31.334 -17.321 -4.933 1.00 79.62 83 ALA A O 1
ATOM 637 N N . SER A 1 84 ? -30.854 -19.238 -3.891 1.00 77.81 84 SER A N 1
ATOM 638 C CA . SER A 1 84 ? -30.218 -18.563 -2.755 1.00 77.81 84 SER A CA 1
ATOM 639 C C . SER A 1 84 ? -28.952 -17.789 -3.175 1.00 77.81 84 SER A C 1
ATOM 641 O O . SER A 1 84 ? -28.310 -18.131 -4.177 1.00 77.81 84 SER A O 1
ATOM 643 N N . PRO A 1 85 ? -28.513 -16.776 -2.397 1.00 68.00 85 PRO A N 1
ATOM 644 C CA . PRO A 1 85 ? -27.260 -16.060 -2.662 1.00 68.00 85 PRO A CA 1
ATOM 645 C C . PRO A 1 85 ? -26.040 -16.989 -2.760 1.00 68.00 85 PRO A C 1
ATOM 647 O O . PRO A 1 85 ? -25.177 -16.788 -3.611 1.00 68.00 85 PRO A O 1
ATOM 650 N N . LYS A 1 86 ? -26.007 -18.065 -1.956 1.00 66.62 86 LYS A N 1
ATOM 651 C CA . LYS A 1 86 ? -24.961 -19.105 -1.999 1.00 66.62 86 LYS A CA 1
ATOM 652 C C . LYS A 1 86 ? -24.943 -19.889 -3.317 1.00 66.62 86 LYS A C 1
ATOM 654 O O . LYS A 1 86 ? -23.886 -20.350 -3.726 1.00 66.62 86 LYS A O 1
ATOM 659 N N . ALA A 1 87 ? -26.092 -20.020 -3.979 1.00 66.12 87 ALA A N 1
ATOM 660 C CA . ALA A 1 87 ? -26.246 -20.666 -5.282 1.00 66.12 87 ALA A CA 1
ATOM 661 C C . ALA A 1 87 ? -26.197 -19.665 -6.460 1.00 66.12 87 ALA A C 1
ATOM 663 O O . ALA A 1 87 ? -26.563 -20.004 -7.586 1.00 66.12 87 ALA A O 1
ATOM 664 N N . GLY A 1 88 ? -25.765 -18.423 -6.209 1.00 56.00 88 GLY A N 1
ATOM 665 C CA . GLY A 1 88 ? -25.597 -17.391 -7.233 1.00 56.00 88 GLY A CA 1
ATOM 666 C C . GLY A 1 88 ? -26.883 -16.667 -7.645 1.00 56.00 88 GLY A C 1
ATOM 667 O O . GLY A 1 88 ? -26.890 -15.988 -8.671 1.00 56.00 88 GLY A O 1
ATOM 668 N N . GLY A 1 89 ? -27.971 -16.786 -6.874 1.00 57.31 89 GLY A N 1
ATOM 669 C CA . GLY A 1 89 ? -29.246 -16.106 -7.145 1.00 57.31 89 GLY A CA 1
ATOM 670 C C . GLY A 1 89 ? -29.347 -14.666 -6.626 1.00 57.31 89 GLY A C 1
ATOM 671 O O . GLY A 1 89 ? -30.445 -14.128 -6.514 1.00 57.31 89 GLY A O 1
ATOM 672 N N . GLU A 1 90 ? -28.218 -14.021 -6.322 1.00 64.81 90 GLU A N 1
ATOM 673 C CA . GLU A 1 90 ? -28.180 -12.609 -5.940 1.00 64.81 90 GLU A CA 1
ATOM 674 C C . GLU A 1 90 ? -28.083 -11.691 -7.174 1.00 64.81 90 GLU A C 1
ATOM 676 O O . GLU A 1 90 ? -27.347 -11.958 -8.136 1.00 64.81 90 GLU A O 1
ATOM 681 N N . THR A 1 91 ? -28.823 -10.579 -7.132 1.00 52.56 91 THR A N 1
ATOM 682 C CA . THR A 1 91 ? -28.642 -9.454 -8.058 1.00 52.56 91 THR A CA 1
ATOM 683 C C . THR A 1 91 ? -28.059 -8.270 -7.303 1.00 52.56 91 THR A C 1
ATOM 685 O O . THR A 1 91 ? -28.605 -7.881 -6.267 1.00 52.56 91 THR A O 1
ATOM 688 N N . ARG A 1 92 ? -26.938 -7.745 -7.807 1.00 65.06 92 ARG A N 1
ATOM 689 C CA . ARG A 1 92 ? -26.234 -6.578 -7.260 1.00 65.06 92 ARG A CA 1
ATOM 690 C C . ARG A 1 92 ? -26.430 -5.397 -8.197 1.00 65.06 92 ARG A C 1
ATOM 692 O O . ARG A 1 92 ? -26.494 -5.588 -9.412 1.00 65.06 92 ARG A O 1
ATOM 699 N N . VAL A 1 93 ? -26.607 -4.227 -7.607 1.00 44.72 93 VAL A N 1
ATOM 700 C CA . VAL A 1 93 ? -26.805 -2.974 -8.319 1.00 44.72 93 VAL A CA 1
ATOM 701 C C . VAL A 1 93 ? -25.590 -2.123 -7.960 1.00 44.72 93 VAL A C 1
ATOM 703 O O . VAL A 1 93 ? -25.404 -1.870 -6.774 1.00 44.72 93 VAL A O 1
ATOM 706 N N . ASP A 1 94 ? -24.752 -1.788 -8.941 1.00 49.69 94 ASP A N 1
ATOM 707 C CA . ASP A 1 94 ? -23.474 -1.098 -8.718 1.00 49.69 94 ASP A CA 1
ATOM 708 C C . ASP A 1 94 ? -23.517 0.333 -9.283 1.00 49.69 94 ASP A C 1
ATOM 710 O O . ASP A 1 94 ? -23.896 0.549 -10.446 1.00 49.69 94 ASP A O 1
ATOM 714 N N . ALA A 1 95 ? -23.127 1.317 -8.467 1.00 39.47 95 ALA A N 1
ATOM 715 C CA . ALA A 1 95 ? -22.887 2.693 -8.892 1.00 39.47 95 ALA A CA 1
ATOM 716 C C . ALA A 1 95 ? -21.730 2.682 -9.893 1.00 39.47 95 ALA A C 1
ATOM 718 O O . ALA A 1 95 ? -20.662 2.169 -9.578 1.00 39.47 95 ALA A O 1
ATOM 719 N N . GLU A 1 96 ? -22.005 3.145 -11.114 1.00 31.84 96 GLU A N 1
ATOM 720 C CA . GLU A 1 96 ? -21.146 3.105 -12.305 1.00 31.84 96 GLU A CA 1
ATOM 721 C C . GLU A 1 96 ? -19.769 2.431 -12.150 1.00 31.84 96 GLU A C 1
ATOM 723 O O . GLU A 1 96 ? -18.796 3.014 -11.686 1.00 31.84 96 GLU A O 1
ATOM 728 N N . ALA A 1 97 ? -19.725 1.196 -12.659 1.00 36.22 97 ALA A N 1
ATOM 729 C CA . ALA A 1 97 ? -18.558 0.487 -13.173 1.00 36.22 97 ALA A CA 1
ATOM 730 C C . ALA A 1 97 ? -17.322 0.448 -12.258 1.00 36.22 97 ALA A C 1
ATOM 732 O O . ALA A 1 97 ? -16.281 1.032 -12.550 1.00 36.22 97 ALA A O 1
ATOM 733 N N . GLY A 1 98 ? -17.379 -0.416 -11.244 1.00 32.25 98 GLY A N 1
ATOM 734 C CA . GLY A 1 98 ? -16.165 -0.923 -10.619 1.00 32.25 98 GLY A CA 1
ATOM 735 C C . GLY A 1 98 ? -16.405 -1.971 -9.539 1.00 32.25 98 GLY A C 1
ATOM 736 O O . GLY A 1 98 ? -16.739 -1.613 -8.420 1.00 32.25 98 GLY A O 1
ATOM 737 N N . THR A 1 99 ? -16.054 -3.231 -9.850 1.00 39.50 99 THR A N 1
ATOM 738 C CA . THR A 1 99 ? -15.758 -4.372 -8.935 1.00 39.50 99 THR A CA 1
ATOM 739 C C . THR A 1 99 ? -16.941 -5.047 -8.204 1.00 39.50 99 THR A C 1
ATOM 741 O O . THR A 1 99 ? -17.865 -4.339 -7.845 1.00 39.50 99 THR A O 1
ATOM 744 N N . PRO A 1 100 ? -16.947 -6.386 -7.911 1.00 35.00 100 PRO A N 1
ATOM 745 C CA . PRO A 1 100 ? -15.793 -7.222 -7.535 1.00 35.00 100 PRO A CA 1
ATOM 746 C C . PRO A 1 100 ? -15.753 -8.683 -8.060 1.00 35.00 100 PRO A C 1
ATOM 748 O O . PRO A 1 100 ? -16.745 -9.405 -8.191 1.00 35.00 100 PRO A O 1
ATOM 751 N N . ALA A 1 101 ? -14.527 -9.176 -8.245 1.00 29.23 101 ALA A N 1
ATOM 752 C CA . ALA A 1 101 ? -14.226 -10.577 -8.509 1.00 29.23 101 ALA A CA 1
ATOM 753 C C . ALA A 1 101 ? -14.532 -11.468 -7.289 1.00 29.23 101 ALA A C 1
ATOM 755 O O . ALA A 1 101 ? -14.055 -11.214 -6.180 1.00 29.23 101 ALA A O 1
ATOM 756 N N . HIS A 1 102 ? -15.253 -12.574 -7.503 1.00 30.00 102 HIS A N 1
ATOM 757 C CA . HIS A 1 102 ? -15.249 -13.700 -6.575 1.00 30.00 102 HIS A CA 1
ATOM 758 C C . HIS A 1 102 ? -14.751 -14.964 -7.277 1.00 30.00 102 HIS A C 1
ATOM 760 O O . HIS A 1 102 ? -15.426 -15.535 -8.126 1.00 30.00 102 HIS A O 1
ATOM 766 N N . ARG A 1 103 ? -13.537 -15.350 -6.866 1.00 34.81 103 ARG A N 1
ATOM 767 C CA . ARG A 1 103 ? -12.954 -16.698 -6.852 1.00 34.81 103 ARG A CA 1
ATOM 768 C C . ARG A 1 103 ? -13.035 -17.496 -8.153 1.00 34.81 103 ARG A C 1
ATOM 770 O O . ARG A 1 103 ? -13.654 -18.551 -8.228 1.00 34.81 103 ARG A O 1
ATOM 777 N N . THR A 1 104 ? -12.226 -17.065 -9.110 1.00 27.33 104 THR A N 1
ATOM 778 C CA . THR A 1 104 ? -11.384 -17.999 -9.872 1.00 27.33 104 THR A CA 1
ATOM 779 C C . THR A 1 104 ? -10.412 -18.660 -8.880 1.00 27.33 104 THR A C 1
ATOM 781 O O . THR A 1 104 ? -10.004 -17.976 -7.934 1.00 27.33 104 THR A O 1
ATOM 784 N N . PRO A 1 105 ? -10.013 -19.940 -9.034 1.00 27.34 105 PRO A N 1
ATOM 785 C CA . PRO A 1 105 ? -8.868 -20.462 -8.294 1.00 27.34 105 PRO A CA 1
ATOM 786 C C . PRO A 1 105 ? -7.742 -19.456 -8.483 1.00 27.34 105 PRO A C 1
ATOM 788 O O . PRO A 1 105 ? -7.471 -19.072 -9.625 1.00 27.34 105 PRO A O 1
ATOM 791 N N . SER A 1 106 ? -7.156 -18.961 -7.395 1.00 34.91 106 SER A N 1
ATOM 792 C CA . SER A 1 106 ? -5.959 -18.144 -7.488 1.00 34.91 106 SER A CA 1
ATOM 793 C C . SER A 1 106 ? -4.952 -18.979 -8.268 1.00 34.91 106 SER A C 1
ATOM 795 O O . SER A 1 106 ? -4.375 -19.932 -7.743 1.00 34.91 106 SER A O 1
ATOM 797 N N . LYS A 1 107 ? -4.764 -18.662 -9.559 1.00 36.03 107 LYS A N 1
ATOM 798 C CA . LYS A 1 107 ? -3.504 -18.985 -10.215 1.00 36.03 107 LYS A CA 1
ATOM 799 C C . LYS A 1 107 ? -2.481 -18.442 -9.236 1.00 36.03 107 LYS A C 1
ATOM 801 O O . LYS A 1 107 ? -2.518 -17.249 -8.940 1.00 36.03 107 LYS A O 1
ATOM 806 N N . LYS A 1 108 ? -1.660 -19.315 -8.650 1.00 40.31 108 LYS A N 1
ATOM 807 C CA . LYS A 1 108 ? -0.459 -18.857 -7.964 1.00 40.31 108 LYS A CA 1
ATOM 808 C C . LYS A 1 108 ? 0.266 -18.013 -9.002 1.00 40.31 108 LYS A C 1
ATOM 810 O O . LYS A 1 108 ? 0.753 -18.552 -9.992 1.00 40.31 108 LYS A O 1
ATOM 815 N N . ILE A 1 109 ? 0.198 -16.696 -8.850 1.00 51.22 109 ILE A N 1
ATOM 816 C CA . ILE A 1 109 ? 0.999 -15.782 -9.644 1.00 51.22 109 ILE A CA 1
ATOM 817 C C . ILE A 1 109 ? 2.384 -15.962 -9.054 1.00 51.22 109 ILE A C 1
ATOM 819 O O . ILE A 1 109 ? 2.686 -15.465 -7.973 1.00 51.22 109 ILE A O 1
ATOM 823 N N . THR A 1 110 ? 3.161 -16.827 -9.687 1.00 58.06 110 THR A N 1
ATOM 824 C CA . THR A 1 110 ? 4.540 -17.063 -9.299 1.00 58.06 110 THR A CA 1
ATOM 825 C C . THR A 1 110 ? 5.349 -15.895 -9.833 1.00 58.06 110 THR A C 1
ATOM 827 O O . THR A 1 110 ? 5.353 -15.661 -11.039 1.00 58.06 110 THR A O 1
ATOM 830 N N . TYR A 1 111 ? 6.014 -15.156 -8.947 1.00 66.25 111 TYR A N 1
ATOM 831 C CA . TYR A 1 111 ? 7.018 -14.186 -9.366 1.00 66.25 111 TYR A CA 1
ATOM 832 C C . TYR A 1 111 ? 8.111 -14.932 -10.128 1.00 66.25 111 TYR A C 1
ATOM 834 O O . TYR A 1 111 ? 8.741 -15.836 -9.577 1.00 66.25 111 TYR A O 1
ATOM 842 N N . THR A 1 112 ? 8.331 -14.576 -11.389 1.00 66.44 112 THR A N 1
ATOM 843 C CA . THR A 1 112 ? 9.381 -15.190 -12.198 1.00 66.44 112 THR A CA 1
ATOM 844 C C . THR A 1 112 ? 10.583 -14.248 -12.265 1.00 66.44 112 THR A C 1
ATOM 846 O O . THR A 1 112 ? 10.459 -13.077 -12.631 1.00 66.44 112 THR A O 1
ATOM 849 N N . ASP A 1 113 ? 11.756 -14.744 -11.861 1.00 72.31 113 ASP A N 1
ATOM 850 C CA . ASP A 1 113 ? 12.994 -13.950 -11.794 1.00 72.31 113 ASP A CA 1
ATOM 851 C C . ASP A 1 113 ? 13.745 -13.868 -13.141 1.00 72.31 113 ASP A C 1
ATOM 853 O O . ASP A 1 113 ? 14.869 -13.379 -13.217 1.00 72.31 113 ASP A O 1
ATOM 857 N N . ASP A 1 114 ? 13.107 -14.320 -14.221 1.00 80.06 114 ASP A N 1
ATOM 858 C CA . ASP A 1 114 ? 13.554 -14.235 -15.614 1.00 80.06 114 ASP A CA 1
ATOM 859 C C . ASP A 1 114 ? 13.316 -12.828 -16.186 1.00 80.06 114 ASP A C 1
ATOM 861 O O . ASP A 1 114 ? 12.480 -12.610 -17.062 1.00 80.06 114 ASP A O 1
ATOM 865 N N . PHE A 1 115 ? 13.996 -11.830 -15.628 1.00 8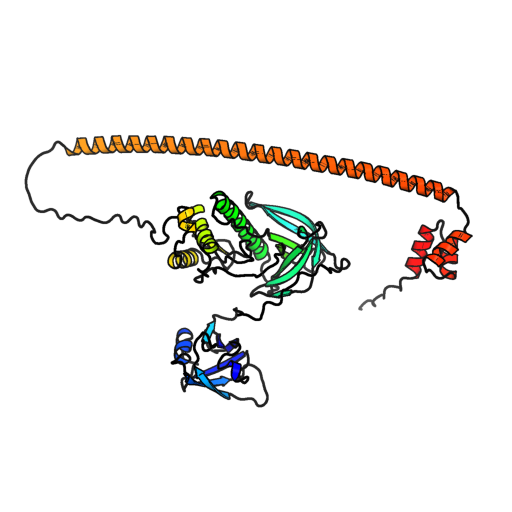3.62 115 PHE A N 1
ATOM 866 C CA . PHE A 1 115 ? 14.035 -10.493 -16.220 1.00 83.62 115 PHE A CA 1
ATOM 867 C C . PHE A 1 115 ? 15.058 -10.461 -17.353 1.00 83.62 115 PHE A C 1
ATOM 869 O O . PHE A 1 115 ? 16.199 -10.889 -17.172 1.00 83.62 115 PHE A O 1
ATOM 876 N N . ASP A 1 116 ? 14.659 -9.918 -18.501 1.00 80.25 116 ASP A N 1
ATOM 877 C CA . ASP A 1 116 ? 15.595 -9.580 -19.563 1.00 80.25 116 ASP A CA 1
ATOM 878 C C . ASP A 1 116 ? 16.368 -8.324 -19.146 1.00 80.25 116 ASP A C 1
ATOM 880 O O . ASP A 1 116 ? 15.845 -7.213 -19.146 1.00 80.25 116 ASP A O 1
ATOM 884 N N . ILE A 1 117 ? 17.624 -8.496 -18.738 1.00 76.88 117 ILE A N 1
ATOM 885 C CA . ILE A 1 117 ? 18.466 -7.376 -18.302 1.00 76.88 117 ILE A CA 1
ATOM 886 C C . ILE A 1 117 ? 18.767 -6.387 -19.435 1.00 76.88 117 ILE A C 1
ATOM 888 O O . ILE A 1 117 ? 19.206 -5.275 -19.157 1.00 76.88 117 ILE A O 1
ATOM 892 N N . THR A 1 118 ? 18.536 -6.760 -20.700 1.00 77.25 118 THR A N 1
ATOM 893 C CA . THR A 1 118 ? 18.683 -5.835 -21.832 1.00 77.25 118 THR A CA 1
ATOM 894 C C . THR A 1 118 ? 17.561 -4.798 -21.879 1.00 77.25 118 THR A C 1
ATOM 896 O O . THR A 1 118 ? 17.740 -3.745 -22.482 1.00 77.25 118 THR A O 1
ATOM 899 N N . THR A 1 119 ? 16.446 -5.043 -21.180 1.00 82.31 119 THR A N 1
ATOM 900 C CA . THR A 1 119 ? 15.357 -4.074 -20.989 1.00 82.31 119 THR A CA 1
ATOM 901 C C . THR A 1 119 ? 15.543 -3.237 -19.721 1.00 82.31 119 THR A C 1
ATOM 903 O O . THR A 1 119 ? 14.578 -2.654 -19.226 1.00 82.31 119 THR A O 1
ATOM 906 N N . ALA A 1 120 ? 16.742 -3.241 -19.129 1.00 89.44 120 ALA A N 1
ATOM 907 C CA . ALA A 1 120 ? 17.043 -2.401 -17.982 1.00 89.44 120 ALA A CA 1
ATOM 908 C C . ALA A 1 120 ? 16.971 -0.923 -18.376 1.00 89.44 120 ALA A C 1
ATOM 910 O O . ALA A 1 120 ? 17.531 -0.517 -19.391 1.00 89.44 120 ALA A O 1
ATOM 911 N N . GLU A 1 121 ? 16.328 -0.126 -17.535 1.00 93.38 121 GLU A N 1
ATOM 912 C CA . GLU A 1 121 ? 16.180 1.312 -17.729 1.00 93.38 121 GLU A CA 1
ATOM 913 C C . GLU A 1 121 ? 16.519 2.074 -16.444 1.00 93.38 121 GLU A C 1
ATOM 915 O O . GLU A 1 121 ? 16.372 1.563 -15.324 1.00 93.38 121 GLU A O 1
ATOM 920 N N . ARG A 1 122 ? 16.995 3.310 -16.599 1.00 91.44 122 ARG A N 1
ATOM 921 C CA . ARG A 1 122 ? 17.245 4.211 -15.465 1.00 91.44 122 ARG A CA 1
ATOM 922 C C . ARG A 1 122 ? 15.949 4.822 -14.959 1.00 91.44 122 ARG A C 1
ATOM 924 O O . ARG A 1 122 ? 15.081 5.231 -15.726 1.00 91.44 122 ARG A O 1
ATOM 931 N N . ALA A 1 123 ? 15.871 4.974 -13.642 1.00 94.38 123 ALA A N 1
ATOM 932 C CA . ALA A 1 123 ? 14.734 5.591 -12.988 1.00 94.38 123 ALA A CA 1
ATOM 933 C C . ALA A 1 123 ? 15.137 6.385 -11.740 1.00 94.38 123 ALA A C 1
ATOM 935 O O . ALA A 1 123 ? 16.067 6.022 -11.015 1.00 94.38 123 ALA A O 1
ATOM 936 N N . VAL A 1 124 ? 14.411 7.469 -11.463 1.00 95.00 124 VAL A N 1
ATOM 937 C CA . VAL A 1 124 ? 14.562 8.236 -10.222 1.00 95.00 124 VAL A CA 1
ATOM 938 C C . VAL A 1 124 ? 13.595 7.677 -9.187 1.00 95.00 124 VAL A C 1
ATOM 940 O O . VAL A 1 124 ? 12.379 7.798 -9.317 1.00 95.00 124 VAL A O 1
ATOM 943 N N . LYS A 1 125 ? 14.147 7.073 -8.138 1.00 96.19 125 LYS A N 1
ATOM 944 C CA . LYS A 1 125 ? 13.424 6.597 -6.962 1.00 96.19 125 LYS A CA 1
ATOM 945 C C . LYS A 1 125 ? 13.246 7.738 -5.973 1.00 96.19 125 LYS A C 1
ATOM 947 O O . LYS A 1 125 ? 14.228 8.329 -5.521 1.00 96.19 125 LYS A O 1
ATOM 952 N N . ILE A 1 126 ? 11.999 8.010 -5.610 1.00 97.38 126 ILE A N 1
ATOM 953 C CA . ILE A 1 126 ? 11.599 9.098 -4.723 1.00 97.38 126 ILE A CA 1
ATOM 954 C C . ILE A 1 126 ? 10.899 8.490 -3.500 1.00 97.38 126 ILE A C 1
ATOM 956 O O . ILE A 1 126 ? 9.825 7.901 -3.607 1.00 97.38 126 ILE A O 1
ATOM 960 N N . GLN A 1 127 ? 11.532 8.575 -2.332 1.00 95.69 127 GLN A N 1
ATOM 961 C CA . GLN A 1 127 ? 11.092 7.913 -1.100 1.00 95.69 127 GLN A CA 1
ATOM 962 C C . GLN A 1 127 ? 10.628 8.930 -0.064 1.00 95.69 127 GLN A C 1
ATOM 964 O O . GLN A 1 127 ? 11.293 9.944 0.128 1.00 95.69 127 GLN A O 1
ATOM 969 N N . TYR A 1 128 ? 9.536 8.626 0.633 1.00 95.31 128 TYR A N 1
ATOM 970 C CA . TYR A 1 128 ? 8.999 9.465 1.701 1.00 95.31 128 TYR A CA 1
ATOM 971 C C . TYR A 1 128 ? 9.469 8.994 3.082 1.00 95.31 128 TYR A C 1
ATOM 973 O O . TYR A 1 128 ? 9.378 7.804 3.398 1.00 95.31 128 TYR A O 1
ATOM 981 N N . ASP A 1 129 ? 9.942 9.925 3.911 1.00 89.50 129 ASP A N 1
ATOM 982 C CA . ASP A 1 129 ? 10.173 9.710 5.341 1.00 89.50 129 ASP A CA 1
ATOM 983 C C . ASP A 1 129 ? 8.991 10.292 6.143 1.00 89.50 129 ASP A C 1
ATOM 985 O O . ASP A 1 129 ? 8.930 11.512 6.331 1.00 89.50 129 ASP A O 1
ATOM 989 N N . PRO A 1 130 ? 8.078 9.454 6.672 1.00 88.12 130 PRO A N 1
ATOM 990 C CA . PRO A 1 130 ? 6.895 9.927 7.395 1.00 88.12 130 PRO A CA 1
ATOM 991 C C . PRO A 1 130 ? 7.227 10.589 8.739 1.00 88.12 130 PRO A C 1
ATOM 993 O O . PRO A 1 130 ? 6.394 11.289 9.306 1.00 88.12 130 PRO A O 1
ATOM 996 N N . LYS A 1 131 ? 8.440 10.404 9.280 1.00 86.56 131 LYS A N 1
ATOM 997 C CA . LYS A 1 131 ? 8.844 11.062 10.534 1.00 86.56 131 LYS A CA 1
ATOM 998 C C . LYS A 1 131 ? 9.296 12.497 10.304 1.00 86.56 131 LYS A C 1
ATOM 1000 O O . LYS A 1 131 ? 9.105 13.336 11.180 1.00 86.56 131 LYS A O 1
ATOM 1005 N N . LYS A 1 132 ? 9.931 12.752 9.160 1.00 87.75 132 LYS A N 1
ATOM 1006 C CA . LYS A 1 132 ? 10.435 14.077 8.779 1.00 87.75 132 LYS A CA 1
ATOM 1007 C C . LYS A 1 132 ? 9.449 14.848 7.907 1.00 87.75 132 LYS A C 1
ATOM 1009 O O . LYS A 1 132 ? 9.521 16.068 7.856 1.00 87.75 132 LYS A O 1
ATOM 1014 N N . GLY A 1 133 ? 8.533 14.148 7.239 1.00 87.06 133 GLY A N 1
ATOM 1015 C CA . GLY A 1 133 ? 7.665 14.737 6.224 1.00 87.06 133 GLY A CA 1
ATOM 1016 C C . GLY A 1 133 ? 8.426 15.113 4.950 1.00 87.06 133 GLY A C 1
ATOM 1017 O O . GLY A 1 133 ? 8.000 16.008 4.226 1.00 87.06 133 GLY A O 1
ATOM 1018 N N . GLU A 1 134 ? 9.557 14.458 4.682 1.00 92.19 134 GLU A N 1
ATOM 1019 C CA . GLU A 1 134 ? 10.486 14.822 3.610 1.00 92.19 134 GLU A CA 1
ATOM 1020 C C . GLU A 1 134 ? 10.582 13.731 2.545 1.00 92.19 134 GLU A C 1
ATOM 1022 O O . GLU A 1 134 ? 10.415 12.540 2.820 1.00 92.19 134 GLU A O 1
ATOM 1027 N N . TRP A 1 135 ? 10.906 14.148 1.321 1.00 93.88 135 TRP A N 1
ATOM 1028 C CA . TRP A 1 135 ? 11.147 13.256 0.194 1.00 93.88 135 TRP A CA 1
ATOM 1029 C C . TRP A 1 135 ? 12.635 13.211 -0.151 1.00 93.88 135 TRP A C 1
ATOM 1031 O O . TRP A 1 135 ? 13.265 14.246 -0.361 1.00 93.88 135 TRP A O 1
ATOM 1041 N N . ALA A 1 136 ? 13.188 12.008 -0.272 1.00 91.94 136 ALA A N 1
ATOM 1042 C CA . ALA A 1 136 ? 14.553 11.769 -0.725 1.00 91.94 136 ALA A CA 1
ATOM 1043 C C . ALA A 1 136 ? 14.552 11.197 -2.145 1.00 91.94 136 ALA A C 1
ATOM 1045 O O . ALA A 1 136 ? 13.682 10.401 -2.499 1.00 91.94 136 ALA A O 1
ATOM 1046 N N . ARG A 1 137 ? 15.541 11.577 -2.959 1.00 92.56 137 ARG A N 1
ATOM 1047 C CA . ARG A 1 137 ? 15.691 11.100 -4.340 1.00 92.56 137 ARG A CA 1
ATOM 1048 C C . ARG A 1 137 ? 16.983 10.309 -4.501 1.00 92.56 137 ARG A C 1
ATOM 1050 O O . ARG A 1 137 ? 18.011 10.676 -3.942 1.00 92.56 137 ARG A O 1
ATOM 1057 N N . SER A 1 138 ? 16.929 9.251 -5.297 1.00 89.12 138 SER A N 1
ATOM 1058 C CA . SER A 1 138 ? 18.082 8.430 -5.674 1.00 89.12 138 SER A CA 1
ATOM 1059 C C . SER A 1 138 ? 17.907 7.913 -7.099 1.00 89.12 138 SER A C 1
ATOM 1061 O O . SER A 1 138 ? 16.779 7.766 -7.565 1.00 89.12 138 SER A O 1
ATOM 1063 N N . LEU A 1 139 ? 19.007 7.661 -7.805 1.00 91.19 139 LEU A N 1
ATOM 1064 C CA . LEU A 1 139 ? 18.976 7.063 -9.138 1.00 91.19 139 LEU A CA 1
ATOM 1065 C C . LEU A 1 139 ? 19.169 5.551 -9.011 1.00 91.19 139 LEU A C 1
ATOM 1067 O O . LEU A 1 139 ? 20.093 5.111 -8.326 1.00 91.19 139 LEU A O 1
ATOM 1071 N N . ILE A 1 140 ? 18.314 4.774 -9.670 1.00 92.06 140 ILE A N 1
ATOM 1072 C CA . ILE A 1 140 ? 18.392 3.313 -9.703 1.00 92.06 140 ILE A CA 1
ATOM 1073 C C . ILE A 1 140 ? 18.248 2.794 -11.135 1.00 92.06 140 ILE A C 1
ATOM 1075 O O . ILE A 1 140 ? 17.737 3.494 -12.009 1.00 92.06 140 ILE A O 1
ATOM 1079 N N . ASN A 1 141 ? 18.673 1.551 -11.354 1.00 89.69 141 ASN A N 1
ATOM 1080 C CA . ASN A 1 141 ? 18.377 0.803 -12.572 1.00 89.69 141 ASN A CA 1
ATOM 1081 C C . ASN A 1 141 ? 17.279 -0.208 -12.265 1.00 89.69 141 ASN A C 1
ATOM 1083 O O . ASN A 1 141 ? 17.365 -0.927 -11.267 1.00 89.69 141 ASN A O 1
ATOM 1087 N N . VAL A 1 142 ? 16.266 -0.278 -13.119 1.00 94.25 142 VAL A N 1
ATOM 1088 C CA . VAL A 1 142 ? 15.136 -1.192 -12.953 1.00 94.25 142 VAL A CA 1
ATOM 1089 C C . VAL A 1 142 ? 14.905 -2.004 -14.214 1.00 94.25 142 VAL A C 1
ATOM 1091 O O . VAL A 1 142 ? 15.257 -1.582 -15.307 1.00 94.25 142 VAL A O 1
ATOM 1094 N N . ALA A 1 143 ? 14.282 -3.167 -14.062 1.00 91.94 143 ALA A N 1
ATOM 1095 C CA . ALA A 1 143 ? 13.681 -3.901 -15.168 1.00 91.94 143 ALA A CA 1
ATOM 1096 C C . ALA A 1 143 ? 12.197 -4.112 -14.857 1.00 91.94 143 ALA A C 1
ATOM 1098 O O . ALA A 1 143 ? 11.854 -4.539 -13.752 1.00 91.94 143 ALA A O 1
ATOM 1099 N N . VAL A 1 144 ? 11.315 -3.801 -15.807 1.00 92.19 144 VAL A N 1
ATOM 1100 C CA . VAL A 1 144 ? 9.855 -3.841 -15.625 1.00 92.19 144 VAL A CA 1
ATOM 1101 C C . VAL A 1 144 ? 9.243 -4.802 -16.638 1.00 92.19 144 VAL A C 1
ATOM 1103 O O . VAL A 1 144 ? 9.547 -4.734 -17.823 1.00 92.19 144 VAL A O 1
ATOM 1106 N N . LYS A 1 145 ? 8.365 -5.693 -16.175 1.00 90.19 145 LYS A N 1
ATOM 1107 C CA . LYS A 1 145 ? 7.621 -6.634 -17.022 1.00 90.19 145 LYS A CA 1
ATOM 1108 C C . LYS A 1 145 ? 6.240 -6.104 -17.398 1.00 90.19 145 LYS A C 1
ATOM 1110 O O . LYS A 1 145 ? 5.732 -5.135 -16.831 1.00 90.19 145 LYS A O 1
ATOM 1115 N N . GLU A 1 146 ? 5.596 -6.813 -18.316 1.00 85.69 146 GLU A N 1
ATOM 1116 C CA . GLU A 1 146 ? 4.178 -6.638 -18.623 1.00 85.69 146 GLU A CA 1
ATOM 1117 C C . GLU A 1 146 ? 3.282 -6.803 -17.386 1.00 85.69 146 GLU A C 1
ATOM 1119 O O . GLU A 1 146 ? 3.658 -7.417 -16.379 1.00 85.69 146 GLU A O 1
ATOM 1124 N N . ALA A 1 147 ? 2.077 -6.236 -17.461 1.00 87.38 147 ALA A N 1
ATOM 1125 C CA . ALA A 1 147 ? 1.126 -6.279 -16.358 1.00 87.38 147 ALA A CA 1
ATOM 1126 C C . ALA A 1 147 ? 0.728 -7.729 -16.040 1.00 87.38 147 ALA A C 1
ATOM 1128 O O . ALA A 1 147 ? 0.258 -8.461 -16.912 1.00 87.38 147 ALA A O 1
ATOM 1129 N N . PHE A 1 148 ? 0.849 -8.133 -14.775 1.00 83.12 148 PHE A N 1
ATOM 1130 C CA . PHE A 1 148 ? 0.400 -9.451 -14.312 1.00 83.12 148 PHE A CA 1
ATOM 1131 C C . PHE A 1 148 ? -0.980 -9.395 -13.644 1.00 83.12 148 PHE A C 1
ATOM 1133 O O . PHE A 1 148 ? -1.667 -10.413 -13.535 1.00 83.12 148 PHE A O 1
ATOM 1140 N N . ALA A 1 149 ? -1.395 -8.213 -13.184 1.00 76.81 149 ALA A N 1
ATOM 1141 C CA . ALA A 1 149 ? -2.697 -7.983 -12.575 1.00 76.81 149 ALA A CA 1
ATOM 1142 C C . ALA A 1 149 ? -3.208 -6.569 -12.874 1.00 76.81 149 ALA A C 1
ATOM 1144 O O . ALA A 1 149 ? -2.452 -5.664 -13.224 1.00 76.81 149 ALA A O 1
ATOM 1145 N N . ALA A 1 150 ? -4.514 -6.369 -12.716 1.00 76.56 150 ALA A N 1
ATOM 1146 C CA . ALA A 1 150 ? -5.148 -5.066 -12.843 1.00 76.56 150 ALA A CA 1
ATOM 1147 C C . ALA A 1 150 ? -6.252 -4.921 -11.790 1.00 76.56 150 ALA A C 1
ATOM 1149 O O . ALA A 1 150 ? -7.119 -5.786 -11.670 1.00 76.56 150 ALA A O 1
ATOM 1150 N N . GLY A 1 151 ? -6.210 -3.826 -11.029 1.00 69.44 151 GLY A N 1
ATOM 1151 C CA . GLY A 1 151 ? -7.261 -3.428 -10.091 1.00 69.44 151 GLY A CA 1
ATOM 1152 C C . GLY A 1 151 ? -8.337 -2.588 -10.777 1.00 69.44 151 GLY A C 1
ATOM 1153 O O . GLY A 1 151 ? -8.465 -2.624 -11.998 1.00 69.44 151 GLY A O 1
ATOM 1154 N N . ALA A 1 152 ? -9.096 -1.796 -10.016 1.00 70.38 152 ALA A N 1
ATOM 1155 C CA . ALA A 1 152 ? -10.045 -0.842 -10.595 1.00 70.38 152 ALA A CA 1
ATOM 1156 C C . ALA A 1 152 ? -9.305 0.258 -11.378 1.00 70.38 152 ALA A C 1
ATOM 1158 O O . ALA 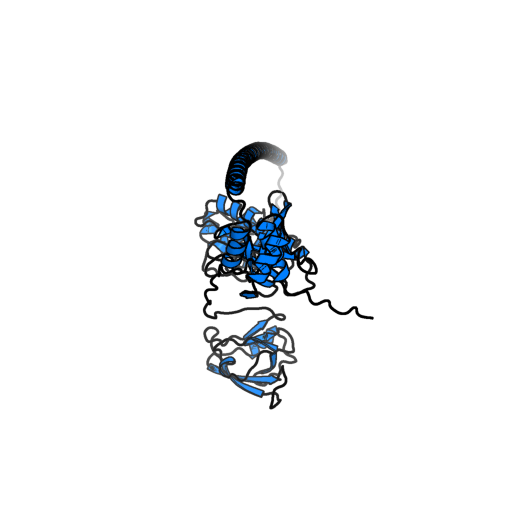A 1 152 ? -9.476 0.373 -12.590 1.00 70.38 152 ALA A O 1
ATOM 1159 N N . MET A 1 153 ? -8.400 0.969 -10.700 1.00 73.06 153 MET A N 1
ATOM 1160 C CA . MET A 1 153 ? -7.757 2.186 -11.217 1.00 73.06 153 MET A CA 1
ATOM 1161 C C . MET A 1 153 ? -6.349 1.966 -11.780 1.00 73.06 153 MET A C 1
ATOM 1163 O O . MET A 1 153 ? -5.868 2.787 -12.548 1.00 73.06 153 MET A O 1
ATOM 1167 N N . ARG A 1 154 ? -5.675 0.870 -11.408 1.00 81.94 154 ARG A N 1
ATOM 1168 C CA . ARG A 1 154 ? -4.245 0.667 -11.691 1.00 81.94 154 ARG A CA 1
ATOM 1169 C C . ARG A 1 154 ? -3.956 -0.705 -12.301 1.00 81.94 154 ARG A C 1
ATOM 1171 O O . ARG A 1 154 ? -4.678 -1.666 -12.019 1.00 81.94 154 ARG A O 1
ATOM 1178 N N . THR A 1 155 ? -2.914 -0.813 -13.116 1.00 86.50 155 THR A N 1
ATOM 1179 C CA . THR A 1 155 ? -2.263 -2.082 -13.481 1.00 86.50 155 THR A CA 1
ATOM 1180 C C . THR A 1 155 ? -1.083 -2.346 -12.554 1.00 86.50 155 THR A C 1
ATOM 1182 O O . THR A 1 155 ? -0.510 -1.415 -11.995 1.00 86.50 155 THR A O 1
ATOM 1185 N N . ALA A 1 156 ? -0.740 -3.617 -12.360 1.00 88.00 156 ALA A N 1
ATOM 1186 C CA . ALA A 1 156 ? 0.380 -4.063 -11.543 1.00 88.00 156 ALA A CA 1
ATOM 1187 C C . ALA A 1 156 ? 1.354 -4.882 -12.396 1.00 88.00 156 ALA A C 1
ATOM 1189 O O . ALA A 1 156 ? 0.955 -5.814 -13.097 1.00 88.00 156 ALA A O 1
ATOM 1190 N N . HIS A 1 157 ? 2.630 -4.527 -12.309 1.00 92.69 157 HIS A N 1
ATOM 1191 C CA . HIS A 1 157 ? 3.732 -5.039 -13.113 1.00 92.69 157 HIS A CA 1
ATOM 1192 C C . HIS A 1 157 ? 4.808 -5.599 -12.190 1.00 92.69 157 HIS A C 1
ATOM 1194 O O . HIS A 1 157 ? 5.108 -5.002 -11.156 1.00 92.69 157 HIS A O 1
ATOM 1200 N N . HIS A 1 158 ? 5.411 -6.733 -12.544 1.00 93.00 158 HIS A N 1
ATOM 1201 C CA . HIS A 1 158 ? 6.601 -7.184 -11.828 1.00 93.00 158 HIS A CA 1
ATOM 1202 C C . HIS A 1 158 ? 7.771 -6.266 -12.179 1.00 93.00 158 HIS A C 1
ATOM 1204 O O . HIS A 1 158 ? 8.000 -5.967 -13.350 1.00 93.00 158 HIS A O 1
ATOM 1210 N N . MET A 1 159 ? 8.508 -5.830 -11.165 1.00 94.19 159 MET A N 1
ATOM 1211 C CA . MET A 1 159 ? 9.668 -4.963 -11.314 1.00 94.19 159 MET A CA 1
ATOM 1212 C C . MET A 1 159 ? 10.837 -5.532 -10.514 1.00 94.19 159 MET A C 1
ATOM 1214 O O . MET A 1 159 ? 10.655 -5.989 -9.386 1.00 94.19 159 MET A O 1
ATOM 1218 N N . LYS A 1 160 ? 12.044 -5.448 -11.073 1.00 93.44 160 LYS A N 1
ATOM 1219 C CA . LYS A 1 160 ? 13.290 -5.734 -10.366 1.00 93.44 160 LYS A CA 1
ATOM 1220 C C . LYS A 1 160 ? 14.103 -4.455 -10.188 1.00 93.44 160 LYS A C 1
ATOM 1222 O O . LYS A 1 160 ? 14.362 -3.764 -11.167 1.00 93.44 160 LYS A O 1
ATOM 1227 N N . ASP A 1 161 ? 14.505 -4.152 -8.956 1.00 93.38 161 ASP A N 1
ATOM 1228 C CA . ASP A 1 161 ? 15.513 -3.127 -8.651 1.00 93.38 161 ASP A CA 1
ATOM 1229 C C . ASP A 1 161 ? 16.899 -3.764 -8.805 1.00 93.38 161 ASP A C 1
ATOM 1231 O O . ASP A 1 161 ? 17.307 -4.598 -7.994 1.00 93.38 161 ASP A O 1
ATOM 1235 N N . LEU A 1 162 ? 17.615 -3.393 -9.865 1.00 90.62 162 LEU A N 1
ATOM 1236 C CA . LEU A 1 162 ? 18.907 -3.976 -10.231 1.00 90.62 162 LEU A CA 1
ATOM 1237 C C . LEU A 1 162 ? 20.060 -3.470 -9.352 1.00 90.62 162 LEU A C 1
ATOM 1239 O O . LEU A 1 162 ? 21.180 -3.959 -9.473 1.00 90.62 162 LEU A O 1
ATOM 1243 N N . THR A 1 163 ? 19.803 -2.513 -8.454 1.00 86.12 163 THR A N 1
ATOM 1244 C CA . THR A 1 163 ? 20.779 -2.079 -7.440 1.00 86.12 163 THR A CA 1
ATOM 1245 C C . THR A 1 163 ? 20.781 -2.983 -6.205 1.00 86.12 163 THR A C 1
ATOM 1247 O O . THR A 1 163 ? 21.635 -2.845 -5.328 1.00 86.12 163 THR A O 1
ATOM 1250 N N . ARG A 1 164 ? 19.827 -3.919 -6.126 1.00 87.19 164 ARG A N 1
ATOM 1251 C CA . ARG A 1 164 ? 19.636 -4.846 -5.009 1.00 87.19 164 ARG A CA 1
ATOM 1252 C C . ARG A 1 164 ? 19.783 -6.293 -5.462 1.00 87.19 164 ARG A C 1
ATOM 1254 O O . ARG A 1 164 ? 19.730 -6.609 -6.647 1.00 87.19 164 ARG A O 1
ATOM 1261 N N . THR A 1 165 ? 19.952 -7.192 -4.498 1.00 84.06 165 THR A N 1
ATOM 1262 C CA . THR A 1 165 ? 20.079 -8.634 -4.746 1.00 84.06 165 THR A CA 1
ATOM 1263 C C . THR A 1 165 ? 19.041 -9.420 -3.947 1.00 84.06 165 THR A C 1
ATOM 1265 O O . THR A 1 165 ? 18.445 -8.906 -3.001 1.00 84.06 165 THR A O 1
ATOM 1268 N N . GLY A 1 166 ? 18.790 -10.667 -4.353 1.00 85.38 166 GLY A N 1
ATOM 1269 C CA . GLY A 1 166 ? 17.850 -11.558 -3.668 1.00 85.38 166 GLY A CA 1
ATOM 1270 C C . GLY A 1 166 ? 16.406 -11.047 -3.663 1.00 85.38 166 GLY A C 1
ATOM 1271 O O . GLY A 1 166 ? 15.985 -10.312 -4.559 1.00 85.38 166 GLY A O 1
ATOM 1272 N N . ASP A 1 167 ? 15.640 -11.436 -2.646 1.00 83.94 167 ASP A N 1
ATOM 1273 C CA . ASP A 1 167 ? 14.220 -11.081 -2.522 1.00 83.94 167 ASP A CA 1
ATOM 1274 C C . ASP A 1 167 ? 13.993 -9.567 -2.359 1.00 83.94 167 ASP A C 1
ATOM 1276 O O . ASP A 1 167 ? 12.966 -9.047 -2.788 1.00 83.94 167 ASP A O 1
ATOM 1280 N N . GLU A 1 168 ? 14.977 -8.831 -1.832 1.00 86.38 168 GLU A N 1
ATOM 1281 C CA . GLU A 1 168 ? 14.913 -7.372 -1.657 1.00 86.38 168 GLU A CA 1
ATOM 1282 C C . GLU A 1 168 ? 14.953 -6.589 -2.978 1.00 86.38 168 GLU A C 1
ATOM 1284 O O . GLU A 1 168 ? 14.676 -5.384 -2.997 1.00 86.38 168 GLU A O 1
ATOM 1289 N N . SER A 1 169 ? 15.301 -7.265 -4.078 1.00 89.75 169 SER A N 1
ATOM 1290 C CA . SER A 1 169 ? 15.256 -6.717 -5.437 1.00 89.75 169 SER A CA 1
ATOM 1291 C C . SER A 1 169 ? 13.874 -6.815 -6.084 1.00 89.75 169 SER A C 1
ATOM 1293 O O . SER A 1 169 ? 13.681 -6.244 -7.153 1.00 89.75 169 SER A O 1
ATOM 1295 N N . ARG A 1 170 ? 12.909 -7.517 -5.471 1.00 92.88 170 ARG A N 1
ATOM 1296 C CA . ARG A 1 170 ? 11.603 -7.813 -6.076 1.00 92.88 170 ARG A CA 1
ATOM 1297 C C . ARG A 1 170 ? 10.548 -6.787 -5.682 1.00 92.88 170 ARG A C 1
ATOM 1299 O O . ARG A 1 170 ? 10.243 -6.605 -4.503 1.00 92.88 170 ARG A O 1
ATOM 1306 N N . TYR A 1 171 ? 9.935 -6.170 -6.682 1.00 94.94 171 TYR A N 1
ATOM 1307 C CA . TYR A 1 171 ? 8.934 -5.124 -6.514 1.00 94.94 171 TYR A CA 1
ATOM 1308 C C . TYR A 1 171 ? 7.719 -5.354 -7.411 1.00 94.94 171 TYR A C 1
ATOM 1310 O O . TYR A 1 171 ? 7.729 -6.133 -8.370 1.00 94.94 171 TYR A O 1
ATOM 1318 N N . VAL A 1 172 ? 6.652 -4.644 -7.072 1.00 94.38 172 VAL A N 1
ATOM 1319 C CA . VAL A 1 172 ? 5.467 -4.449 -7.892 1.00 94.38 172 VAL A CA 1
ATOM 1320 C C . VAL A 1 172 ? 5.390 -2.969 -8.233 1.00 94.38 172 VAL A C 1
ATOM 1322 O O . VAL A 1 172 ? 5.333 -2.121 -7.342 1.00 94.38 172 VAL A O 1
ATOM 1325 N N . LEU A 1 173 ? 5.381 -2.670 -9.527 1.00 95.62 173 LEU A N 1
ATOM 1326 C CA . LEU A 1 173 ? 5.160 -1.335 -10.066 1.00 95.62 173 LEU A CA 1
ATOM 1327 C C . LEU A 1 173 ? 3.680 -1.180 -10.424 1.00 95.62 173 LEU A C 1
ATOM 1329 O O . LEU A 1 173 ? 3.089 -2.064 -11.048 1.00 95.62 173 LEU A O 1
ATOM 1333 N N . LYS A 1 174 ? 3.078 -0.063 -10.020 1.00 92.50 174 LYS A N 1
ATOM 1334 C CA . LYS A 1 174 ? 1.667 0.264 -10.223 1.00 92.50 174 LYS A CA 1
ATOM 1335 C C . LYS A 1 174 ? 1.529 1.511 -11.085 1.00 92.50 174 LYS A C 1
ATOM 1337 O O . LYS A 1 174 ? 2.039 2.574 -10.733 1.00 92.50 174 LYS A O 1
ATOM 1342 N N . LEU A 1 175 ? 0.786 1.378 -12.177 1.00 89.31 175 LEU A N 1
ATOM 1343 C CA . LEU A 1 175 ? 0.481 2.461 -13.111 1.00 89.31 175 LEU A CA 1
ATOM 1344 C C . LEU A 1 175 ? -1.020 2.712 -13.144 1.00 89.31 175 LEU A C 1
ATOM 1346 O O . LEU A 1 175 ? -1.802 1.763 -13.151 1.00 89.31 175 LEU A O 1
ATOM 1350 N N . SER A 1 176 ? -1.424 3.979 -13.173 1.00 85.75 176 SER A N 1
ATOM 1351 C CA . SER A 1 176 ? -2.804 4.372 -13.443 1.00 85.75 176 SER A CA 1
ATOM 1352 C C . SER A 1 176 ? -3.219 3.902 -14.833 1.00 85.75 176 SER A C 1
ATOM 1354 O O . SER A 1 176 ? -2.438 3.931 -15.782 1.00 85.75 176 SER A O 1
ATOM 1356 N N . LYS A 1 177 ? -4.470 3.461 -14.947 1.00 81.62 177 LYS A N 1
ATOM 1357 C CA . LYS A 1 177 ? -5.098 3.167 -16.238 1.00 81.62 177 LYS A CA 1
ATOM 1358 C C . LYS A 1 177 ? -5.554 4.432 -16.959 1.00 81.62 177 LYS A C 1
ATOM 1360 O O . LYS A 1 177 ? -5.780 4.373 -18.164 1.00 81.62 177 LYS A O 1
ATOM 1365 N N . ASP A 1 178 ? -5.736 5.530 -16.229 1.00 80.44 178 ASP A N 1
ATOM 1366 C CA . ASP A 1 178 ? -6.037 6.830 -16.815 1.00 80.44 178 ASP A CA 1
ATOM 1367 C C . ASP A 1 178 ? -4.727 7.554 -17.128 1.00 80.44 178 ASP A C 1
ATOM 1369 O O . ASP A 1 178 ? -3.950 7.886 -16.232 1.00 80.44 178 ASP A O 1
ATOM 1373 N N . ALA A 1 179 ? -4.491 7.787 -18.418 1.00 75.81 179 ALA A N 1
ATOM 1374 C CA . ALA A 1 179 ? -3.316 8.495 -18.911 1.00 75.81 179 ALA A CA 1
ATOM 1375 C C . ALA A 1 179 ? -3.295 9.981 -18.508 1.00 75.81 179 ALA A C 1
ATOM 1377 O O . ALA A 1 179 ? -2.245 10.610 -18.598 1.00 75.81 179 ALA A O 1
ATOM 1378 N N . ASN A 1 180 ? -4.430 10.536 -18.070 1.00 79.06 180 ASN A N 1
ATOM 1379 C CA . ASN A 1 180 ? -4.555 11.924 -17.625 1.00 79.06 180 ASN A CA 1
ATOM 1380 C C . ASN A 1 180 ? -4.623 12.060 -16.095 1.00 79.06 180 ASN A C 1
ATOM 1382 O O . ASN A 1 180 ? -4.913 13.151 -15.603 1.00 79.06 180 ASN A O 1
ATOM 1386 N N . GLU A 1 181 ? -4.416 10.974 -15.340 1.00 81.44 181 GLU A N 1
ATOM 1387 C CA . GLU A 1 181 ? -4.434 11.045 -13.878 1.00 81.44 181 GLU A CA 1
ATOM 1388 C C . GLU A 1 181 ? -3.329 11.988 -13.385 1.00 81.44 181 GLU A C 1
ATOM 1390 O O . GLU A 1 181 ? -2.186 11.933 -13.847 1.00 81.44 181 GLU A O 1
ATOM 1395 N N . ASP A 1 182 ? -3.669 12.841 -12.420 1.00 86.56 182 ASP A N 1
ATOM 1396 C CA . ASP A 1 182 ? -2.698 13.731 -11.797 1.00 86.56 182 ASP A CA 1
ATOM 1397 C C . ASP A 1 182 ? -1.601 12.911 -11.110 1.00 86.56 182 ASP A C 1
ATOM 1399 O O . ASP A 1 182 ? -1.860 12.118 -10.204 1.00 86.56 182 ASP A O 1
ATOM 1403 N N . THR A 1 183 ? -0.353 13.136 -11.518 1.00 88.31 183 THR A N 1
ATOM 1404 C CA . THR A 1 183 ? 0.822 12.461 -10.958 1.00 88.31 183 THR A CA 1
ATOM 1405 C C . THR A 1 183 ? 0.978 12.647 -9.448 1.00 88.31 183 THR A C 1
ATOM 1407 O O . THR A 1 183 ? 1.583 11.791 -8.797 1.00 88.31 183 THR A O 1
ATOM 1410 N N . GLN A 1 184 ? 0.402 13.711 -8.871 1.00 90.19 184 GLN A N 1
ATOM 1411 C CA . GLN A 1 184 ? 0.402 13.947 -7.428 1.00 90.19 184 GLN A CA 1
ATOM 1412 C C . GLN A 1 184 ? -0.233 12.782 -6.652 1.00 90.19 184 GLN A C 1
ATOM 1414 O O . GLN A 1 184 ? 0.199 12.488 -5.537 1.00 90.19 184 GLN A O 1
ATOM 1419 N N . ILE A 1 185 ? -1.165 12.037 -7.261 1.00 89.50 185 ILE A N 1
ATOM 1420 C CA . ILE A 1 185 ? -1.813 10.890 -6.614 1.00 89.50 185 ILE A CA 1
ATOM 1421 C C . ILE A 1 185 ? -0.811 9.820 -6.167 1.00 89.50 185 ILE A C 1
ATOM 1423 O O . ILE A 1 185 ? -0.993 9.215 -5.117 1.00 89.50 185 ILE A O 1
ATOM 1427 N N . TYR A 1 186 ? 0.280 9.603 -6.912 1.00 92.88 186 TYR A N 1
ATOM 1428 C CA . TYR A 1 186 ? 1.289 8.610 -6.533 1.00 92.88 186 TYR A CA 1
ATOM 1429 C C . TYR A 1 186 ? 2.065 9.042 -5.292 1.00 92.88 186 TYR A C 1
ATOM 1431 O O . TYR A 1 186 ? 2.422 8.203 -4.466 1.00 92.88 186 TYR A O 1
ATOM 1439 N N . PHE A 1 187 ? 2.324 10.343 -5.154 1.00 94.19 187 PHE A N 1
ATOM 1440 C CA . PHE A 1 187 ? 2.971 10.893 -3.969 1.00 94.19 187 PHE A CA 1
ATOM 1441 C C . PHE A 1 187 ? 2.045 10.799 -2.759 1.00 94.19 187 PHE A C 1
ATOM 1443 O O . PHE A 1 187 ? 2.485 10.366 -1.695 1.00 94.19 187 PHE A O 1
ATOM 1450 N N . ASP A 1 188 ? 0.768 11.130 -2.937 1.00 93.06 188 ASP A N 1
ATOM 1451 C CA . ASP A 1 188 ? -0.236 11.056 -1.877 1.00 93.06 188 ASP A CA 1
ATOM 1452 C C . ASP A 1 188 ? -0.458 9.603 -1.417 1.00 93.06 188 ASP A C 1
ATOM 1454 O O . ASP A 1 188 ? -0.451 9.332 -0.215 1.00 93.06 188 ASP A O 1
ATOM 1458 N N . ASP A 1 189 ? -0.563 8.654 -2.354 1.00 92.94 189 ASP A N 1
ATOM 1459 C CA . ASP A 1 189 ? -0.695 7.217 -2.077 1.00 92.94 189 ASP A CA 1
ATOM 1460 C C . ASP A 1 189 ? 0.525 6.672 -1.316 1.00 92.94 189 ASP A C 1
ATOM 1462 O O . ASP A 1 189 ? 0.389 5.943 -0.329 1.00 92.94 189 ASP A O 1
ATOM 1466 N N . VAL A 1 190 ? 1.739 7.032 -1.752 1.00 96.06 190 VAL A N 1
ATOM 1467 C CA . VAL A 1 190 ? 2.977 6.603 -1.089 1.00 96.06 190 VAL A CA 1
ATOM 1468 C C . VAL A 1 190 ? 3.070 7.202 0.311 1.00 96.06 190 VAL A C 1
ATOM 1470 O O . VAL A 1 190 ? 3.355 6.468 1.257 1.00 96.06 190 VAL A O 1
ATOM 1473 N N . ALA A 1 191 ? 2.795 8.498 0.475 1.00 96.00 191 ALA A N 1
ATOM 1474 C CA . ALA A 1 191 ? 2.793 9.136 1.788 1.00 96.00 191 ALA A CA 1
ATOM 1475 C C . ALA A 1 191 ? 1.777 8.469 2.728 1.00 96.00 191 ALA A C 1
ATOM 1477 O O . ALA A 1 191 ? 2.128 8.097 3.848 1.00 96.00 191 ALA A O 1
ATOM 1478 N N . MET A 1 192 ? 0.561 8.199 2.240 1.00 97.00 192 MET A N 1
ATOM 1479 C CA . MET A 1 192 ? -0.485 7.490 2.978 1.00 97.00 192 MET A CA 1
ATOM 1480 C C . MET A 1 192 ? -0.037 6.103 3.458 1.00 97.00 192 MET A C 1
ATOM 1482 O O . MET A 1 192 ? -0.226 5.749 4.625 1.00 97.00 192 MET A O 1
ATOM 1486 N N . GLN A 1 193 ? 0.570 5.304 2.576 1.00 97.81 193 GLN A N 1
ATOM 1487 C CA . GLN A 1 193 ? 1.041 3.964 2.928 1.00 97.81 193 GLN A CA 1
ATOM 1488 C C . GLN A 1 193 ? 2.182 4.010 3.954 1.00 97.81 193 GLN A C 1
ATOM 1490 O O . GLN A 1 193 ? 2.229 3.188 4.874 1.00 97.81 193 GLN A O 1
ATOM 1495 N N . MET A 1 194 ? 3.078 4.990 3.841 1.00 97.69 194 MET A N 1
ATOM 1496 C CA . MET A 1 194 ? 4.177 5.172 4.789 1.00 97.69 194 MET A CA 1
ATOM 1497 C C . MET A 1 194 ? 3.701 5.701 6.152 1.00 97.69 194 MET A C 1
ATOM 1499 O O . MET A 1 194 ? 4.219 5.263 7.183 1.00 97.69 194 MET A O 1
ATOM 1503 N N . ASP A 1 195 ? 2.668 6.543 6.191 1.00 97.19 195 ASP A N 1
ATOM 1504 C CA . ASP A 1 195 ? 1.988 6.929 7.432 1.00 97.19 195 ASP A CA 1
ATOM 1505 C C . ASP A 1 195 ? 1.334 5.714 8.097 1.00 97.19 195 ASP A C 1
ATOM 1507 O O . ASP A 1 195 ? 1.520 5.470 9.293 1.00 97.19 195 ASP A O 1
ATOM 1511 N N . ALA A 1 196 ? 0.634 4.877 7.327 1.00 98.38 196 ALA A N 1
ATOM 1512 C CA . ALA A 1 196 ? 0.061 3.638 7.845 1.00 98.38 196 ALA A CA 1
ATOM 1513 C C . ALA A 1 196 ? 1.129 2.689 8.404 1.00 98.38 196 ALA A C 1
ATOM 1515 O O . ALA A 1 196 ? 0.939 2.107 9.479 1.00 98.38 196 ALA A O 1
ATOM 1516 N N . LYS A 1 197 ? 2.289 2.599 7.740 1.00 98.25 197 LYS A N 1
ATOM 1517 C CA . LYS A 1 197 ? 3.461 1.875 8.245 1.00 98.25 197 LYS A CA 1
ATOM 1518 C C . LYS A 1 197 ? 3.949 2.435 9.584 1.00 98.25 197 LYS A C 1
ATOM 1520 O O . LYS A 1 197 ? 4.206 1.671 10.513 1.00 98.25 197 LYS A O 1
ATOM 1525 N N . MET A 1 198 ? 4.013 3.757 9.734 1.00 97.44 198 MET A N 1
ATOM 1526 C CA . MET A 1 198 ? 4.358 4.384 11.013 1.00 97.44 198 MET A CA 1
ATOM 1527 C C . MET A 1 198 ? 3.343 4.029 12.117 1.00 97.44 198 MET A C 1
ATOM 1529 O O . MET A 1 198 ? 3.736 3.736 13.250 1.00 97.44 198 MET A O 1
ATOM 1533 N N . TYR A 1 199 ? 2.044 3.984 11.810 1.00 98.38 199 TYR A N 1
ATOM 1534 C CA . TYR A 1 199 ? 1.027 3.539 12.771 1.00 98.38 199 TYR A CA 1
ATOM 1535 C C . TYR A 1 199 ? 1.122 2.043 13.099 1.00 98.38 199 TYR A C 1
ATOM 1537 O O . TYR A 1 199 ? 0.863 1.665 14.246 1.00 98.38 199 TYR A O 1
ATOM 1545 N N . ALA A 1 200 ? 1.545 1.192 12.159 1.00 98.62 200 ALA A N 1
ATOM 1546 C CA . ALA A 1 200 ? 1.871 -0.209 12.436 1.00 98.62 200 ALA A CA 1
ATOM 1547 C C . ALA A 1 200 ? 3.018 -0.334 13.451 1.00 98.62 200 ALA A C 1
ATOM 1549 O O . ALA A 1 200 ? 2.913 -1.110 14.405 1.00 98.62 200 ALA A O 1
ATOM 1550 N N . ASP A 1 201 ? 4.059 0.497 13.347 1.00 98.12 201 ASP A N 1
ATOM 1551 C CA . ASP A 1 201 ? 5.122 0.554 14.355 1.00 98.12 201 ASP A CA 1
ATOM 1552 C C . ASP A 1 201 ? 4.591 0.968 15.735 1.00 98.12 201 ASP A C 1
ATOM 1554 O O . ASP A 1 201 ? 4.942 0.356 16.751 1.00 98.12 201 ASP A O 1
ATOM 1558 N N . LEU A 1 202 ? 3.716 1.979 15.798 1.00 98.19 202 LEU A N 1
ATOM 1559 C CA . LEU A 1 202 ? 3.079 2.407 17.050 1.00 98.19 202 LEU A CA 1
ATOM 1560 C C . LEU A 1 202 ? 2.207 1.303 17.659 1.00 98.19 202 LEU A C 1
ATOM 1562 O O . LEU A 1 202 ? 2.255 1.077 18.872 1.00 98.19 202 LEU A O 1
ATOM 1566 N N . TYR A 1 203 ? 1.456 0.587 16.827 1.00 98.62 203 TYR A N 1
ATOM 1567 C CA . TYR A 1 203 ? 0.658 -0.566 17.230 1.00 98.62 203 TYR A CA 1
ATOM 1568 C C . TYR A 1 203 ? 1.548 -1.673 17.805 1.00 98.62 203 TYR A C 1
ATOM 1570 O O . TYR A 1 203 ? 1.318 -2.158 18.914 1.00 98.62 203 TYR A O 1
ATOM 1578 N N . ASN A 1 204 ? 2.638 -2.011 17.115 1.00 98.56 204 ASN A N 1
ATOM 1579 C CA . ASN A 1 204 ? 3.582 -3.046 17.532 1.00 98.56 204 ASN A CA 1
ATOM 1580 C C . ASN A 1 204 ? 4.275 -2.728 18.866 1.00 98.56 204 ASN A C 1
ATOM 1582 O O . ASN A 1 204 ? 4.558 -3.643 19.647 1.00 98.56 204 ASN A O 1
ATOM 1586 N N . ARG A 1 205 ? 4.509 -1.444 19.180 1.00 98.12 205 ARG A N 1
ATOM 1587 C CA . ARG A 1 205 ? 5.048 -1.007 20.485 1.00 98.12 205 ARG A CA 1
ATOM 1588 C C . ARG A 1 205 ? 4.120 -1.337 21.653 1.00 98.12 205 ARG A C 1
ATOM 1590 O O . ARG A 1 205 ? 4.604 -1.523 22.768 1.00 98.12 205 ARG A O 1
ATOM 1597 N N . ARG A 1 206 ? 2.812 -1.484 21.412 1.00 97.25 206 ARG A N 1
ATOM 1598 C CA . ARG A 1 206 ? 1.839 -1.939 22.420 1.00 97.25 206 ARG A CA 1
ATOM 1599 C C . ARG A 1 206 ? 1.906 -3.447 22.695 1.00 97.25 206 ARG A C 1
ATOM 1601 O O . ARG A 1 206 ? 1.114 -3.941 23.491 1.00 97.25 206 ARG A O 1
ATOM 1608 N N . LYS A 1 207 ? 2.854 -4.167 22.077 1.00 97.06 207 LYS A N 1
ATOM 1609 C CA . LYS A 1 207 ? 3.073 -5.617 22.230 1.00 97.06 207 LYS A CA 1
ATOM 1610 C C . LYS A 1 207 ? 1.768 -6.420 22.052 1.00 97.06 207 LYS A C 1
ATOM 1612 O O . LYS A 1 207 ? 1.357 -7.139 22.966 1.00 97.06 207 LYS A O 1
ATOM 1617 N N . PRO A 1 208 ? 1.082 -6.268 20.905 1.00 97.00 208 PRO A N 1
ATOM 1618 C CA . PRO A 1 208 ? -0.103 -7.055 20.580 1.00 97.00 208 PRO A CA 1
ATOM 1619 C C . PRO A 1 208 ? 0.264 -8.543 20.416 1.00 97.00 208 PRO A C 1
ATOM 1621 O O . PRO A 1 208 ? 1.426 -8.860 20.152 1.00 97.00 208 PRO A O 1
ATOM 1624 N N . PRO A 1 209 ? -0.713 -9.468 20.487 1.00 95.62 209 PRO A N 1
ATOM 1625 C CA . PRO A 1 209 ? -0.463 -10.894 20.258 1.00 95.62 209 PRO A CA 1
ATOM 1626 C C . PRO A 1 209 ? 0.133 -11.209 18.877 1.00 95.62 209 PRO A C 1
ATOM 1628 O O . PRO A 1 209 ? 0.869 -12.180 18.726 1.00 95.62 209 PRO A O 1
ATOM 1631 N N . LYS A 1 210 ? -0.186 -10.390 17.867 1.00 94.19 210 LYS A N 1
ATOM 1632 C CA . LYS A 1 210 ? 0.398 -10.447 16.526 1.00 94.19 210 LYS A CA 1
ATOM 1633 C C . LYS A 1 210 ? 0.873 -9.063 16.124 1.00 94.19 210 LYS A C 1
ATOM 1635 O O . LYS A 1 210 ? 0.102 -8.110 16.216 1.00 94.19 210 LYS A O 1
ATOM 1640 N N . LYS A 1 211 ? 2.125 -8.977 15.682 1.00 98.12 211 LYS A N 1
ATOM 1641 C CA . LYS A 1 211 ? 2.651 -7.776 15.035 1.00 98.12 211 LYS A CA 1
ATOM 1642 C C . LYS A 1 211 ? 2.114 -7.674 13.614 1.00 98.12 211 LYS A C 1
ATOM 1644 O O . LYS A 1 211 ? 1.764 -8.690 13.018 1.00 98.12 211 LYS A O 1
ATOM 1649 N N . VAL A 1 212 ? 2.075 -6.452 13.111 1.00 98.50 212 VAL A N 1
ATOM 1650 C CA . VAL A 1 212 ? 1.606 -6.118 11.764 1.00 98.50 212 VAL A CA 1
ATOM 1651 C C . VAL A 1 212 ? 2.622 -5.213 11.093 1.00 98.50 212 VAL A C 1
ATOM 1653 O O . VAL A 1 212 ? 3.408 -4.566 11.784 1.00 98.50 212 VAL A O 1
ATOM 1656 N N . ASP A 1 213 ? 2.617 -5.146 9.772 1.00 98.44 213 ASP A N 1
ATOM 1657 C CA . ASP A 1 213 ? 3.433 -4.179 9.046 1.00 98.44 213 ASP A CA 1
ATOM 1658 C C . ASP A 1 213 ? 2.760 -3.774 7.730 1.00 98.44 213 ASP A C 1
ATOM 1660 O O . ASP A 1 213 ? 1.925 -4.511 7.208 1.00 98.44 213 ASP A O 1
ATOM 1664 N N . PHE A 1 214 ? 3.137 -2.617 7.192 1.00 98.31 214 PHE A N 1
ATOM 1665 C CA . PHE A 1 214 ? 2.813 -2.221 5.823 1.00 98.31 214 PHE A CA 1
ATOM 1666 C C . PHE A 1 214 ? 4.063 -2.261 4.952 1.00 98.31 214 PHE A C 1
ATOM 1668 O O . PHE A 1 214 ? 5.173 -1.949 5.401 1.00 98.31 214 PHE A O 1
ATOM 1675 N N . LEU A 1 215 ? 3.885 -2.625 3.686 1.00 96.81 215 LEU A N 1
ATOM 1676 C CA . LEU A 1 215 ? 4.958 -2.590 2.708 1.00 96.81 215 LEU A CA 1
ATOM 1677 C C . LEU A 1 215 ? 5.527 -1.189 2.558 1.00 96.81 215 LEU A C 1
ATOM 1679 O O . LEU A 1 215 ? 4.794 -0.202 2.500 1.00 96.81 215 LEU A O 1
ATOM 1683 N N . ALA A 1 216 ? 6.853 -1.119 2.455 1.00 93.19 216 ALA A N 1
ATOM 1684 C CA . ALA A 1 216 ? 7.504 0.106 2.036 1.00 93.19 216 ALA A CA 1
ATOM 1685 C C . ALA A 1 216 ? 7.086 0.422 0.595 1.00 93.19 216 ALA A C 1
ATOM 1687 O O . ALA A 1 216 ? 7.153 -0.449 -0.278 1.00 93.19 216 ALA A O 1
ATOM 1688 N N . ALA A 1 217 ? 6.693 1.670 0.367 1.00 96.62 217 ALA A N 1
ATOM 1689 C CA . ALA A 1 217 ? 6.344 2.188 -0.942 1.00 96.62 217 ALA A CA 1
ATOM 1690 C C . ALA A 1 217 ? 7.234 3.379 -1.306 1.00 96.62 217 ALA A C 1
ATOM 1692 O O . ALA A 1 217 ? 7.822 4.036 -0.444 1.00 96.62 217 ALA A O 1
ATOM 1693 N N . HIS A 1 218 ? 7.370 3.626 -2.599 1.00 97.75 218 HIS A N 1
ATOM 1694 C CA . HIS A 1 218 ? 8.078 4.772 -3.143 1.00 97.75 218 HIS A CA 1
ATOM 1695 C C . HIS A 1 218 ? 7.500 5.152 -4.499 1.00 97.75 218 HIS A C 1
ATOM 1697 O O . HIS A 1 218 ? 6.841 4.349 -5.156 1.00 97.75 218 HIS A O 1
ATOM 1703 N N . VAL A 1 219 ? 7.759 6.384 -4.911 1.00 97.88 219 VAL A N 1
ATOM 1704 C CA . VAL A 1 219 ? 7.460 6.845 -6.262 1.00 97.88 219 VAL A CA 1
ATOM 1705 C C . VAL A 1 219 ? 8.668 6.556 -7.148 1.00 97.88 219 VAL A C 1
ATOM 1707 O O . VAL A 1 219 ? 9.817 6.625 -6.699 1.00 97.88 219 VAL A O 1
ATOM 1710 N N . LEU A 1 220 ? 8.415 6.221 -8.406 1.00 97.38 220 LEU A N 1
ATOM 1711 C CA . LEU A 1 220 ? 9.440 6.008 -9.412 1.00 97.38 220 LEU A CA 1
ATOM 1712 C C . LEU A 1 220 ? 9.115 6.833 -10.660 1.00 97.38 220 LEU A C 1
ATOM 1714 O O . LEU A 1 220 ? 7.999 6.771 -11.172 1.00 97.38 220 LEU A O 1
ATOM 1718 N N . GLN A 1 221 ? 10.092 7.598 -11.141 1.00 96.12 221 GLN A N 1
ATOM 1719 C CA . GLN A 1 221 ? 10.029 8.314 -12.415 1.00 96.12 221 GLN A CA 1
ATOM 1720 C C . GLN A 1 221 ? 10.907 7.583 -13.436 1.00 96.12 221 GLN A C 1
ATOM 1722 O O . GLN A 1 221 ? 12.118 7.459 -13.231 1.00 96.12 221 GLN A O 1
ATOM 1727 N N . LEU A 1 222 ? 10.302 7.086 -14.515 1.00 93.62 222 LEU A N 1
ATOM 1728 C CA . LEU A 1 222 ? 10.984 6.324 -15.567 1.00 93.62 222 LEU A CA 1
ATOM 1729 C C . LEU A 1 222 ? 11.570 7.290 -16.605 1.00 93.62 222 LEU A C 1
ATOM 1731 O O . LEU A 1 222 ? 10.929 7.614 -17.601 1.00 93.62 222 LEU A O 1
ATOM 1735 N N . VAL A 1 223 ? 12.780 7.789 -16.343 1.00 92.56 223 VAL A N 1
ATOM 1736 C CA . VAL A 1 223 ? 13.381 8.930 -17.068 1.00 92.56 223 VAL A CA 1
ATOM 1737 C C . VAL A 1 223 ? 13.797 8.631 -18.511 1.00 92.56 223 VAL A C 1
ATOM 1739 O O . VAL A 1 223 ? 14.142 9.545 -19.250 1.00 92.56 223 VAL A O 1
ATOM 1742 N N . GLU A 1 224 ? 13.796 7.364 -18.922 1.00 89.69 224 GLU A N 1
ATOM 1743 C CA . GLU A 1 224 ? 14.169 6.955 -20.286 1.00 89.69 224 GLU A CA 1
ATOM 1744 C C . GLU A 1 224 ? 12.960 6.725 -21.199 1.00 89.69 224 GLU A C 1
ATOM 1746 O O . GLU A 1 224 ? 13.124 6.505 -22.398 1.00 89.69 224 GLU A O 1
ATOM 1751 N N . ARG A 1 225 ? 11.739 6.800 -20.654 1.00 91.38 225 ARG A N 1
ATOM 1752 C CA . ARG A 1 225 ? 10.499 6.667 -21.423 1.00 91.38 225 ARG A CA 1
ATOM 1753 C C . ARG A 1 225 ? 9.968 8.038 -21.827 1.00 91.38 225 ARG A C 1
ATOM 1755 O O . ARG A 1 225 ? 10.120 9.019 -21.101 1.00 91.38 225 ARG A O 1
ATOM 1762 N N . GLU A 1 226 ? 9.296 8.092 -22.973 1.00 88.56 226 GLU A N 1
ATOM 1763 C CA . GLU A 1 226 ? 8.620 9.308 -23.429 1.00 88.56 226 GLU A CA 1
ATOM 1764 C C . GLU A 1 226 ? 7.626 9.807 -22.367 1.00 88.56 226 GLU A C 1
ATOM 1766 O O . GLU A 1 226 ? 6.848 9.029 -21.812 1.00 88.56 226 GLU A O 1
ATOM 1771 N N . GLY A 1 227 ? 7.684 11.105 -22.060 1.00 86.44 227 GLY A N 1
ATOM 1772 C CA . GLY A 1 227 ? 6.853 11.732 -21.029 1.00 86.44 227 GLY A CA 1
ATOM 1773 C C . GLY A 1 227 ? 7.291 11.465 -19.584 1.00 86.44 227 GLY A C 1
ATOM 1774 O O . GLY A 1 227 ? 6.604 11.921 -18.676 1.00 86.44 227 GLY A O 1
ATOM 1775 N N . GLU A 1 228 ? 8.408 10.756 -19.369 1.00 89.88 228 GLU A N 1
ATOM 1776 C CA . GLU A 1 228 ? 8.999 10.467 -18.052 1.00 89.88 228 GLU A CA 1
ATOM 1777 C C . GLU A 1 228 ? 7.960 10.019 -16.998 1.00 89.88 228 GLU A C 1
ATOM 1779 O O . GLU A 1 228 ? 7.824 10.647 -15.941 1.00 89.88 228 GLU A O 1
ATOM 1784 N N . PRO A 1 229 ? 7.183 8.955 -17.275 1.00 91.31 229 PRO A N 1
ATOM 1785 C CA . PRO A 1 229 ? 6.012 8.608 -16.492 1.00 91.31 229 PRO A CA 1
ATOM 1786 C C . PRO A 1 229 ? 6.365 8.322 -15.032 1.00 91.31 229 PRO A C 1
ATOM 1788 O O . PRO A 1 229 ? 7.368 7.674 -14.708 1.00 91.31 229 PRO A O 1
ATOM 1791 N N . ILE A 1 230 ? 5.477 8.785 -14.155 1.00 93.56 230 ILE A N 1
ATOM 1792 C CA . ILE A 1 230 ? 5.542 8.585 -12.710 1.00 93.56 230 ILE A CA 1
ATOM 1793 C C . ILE A 1 230 ? 4.652 7.402 -12.329 1.00 93.56 230 ILE A C 1
ATOM 1795 O O . ILE A 1 230 ? 3.541 7.249 -12.838 1.00 93.56 230 ILE A O 1
ATOM 1799 N N . CYS A 1 231 ? 5.143 6.556 -11.428 1.00 94.62 231 CYS A N 1
ATOM 1800 C CA . CYS A 1 231 ? 4.437 5.373 -10.954 1.00 94.62 231 CYS A CA 1
ATOM 1801 C C . CYS A 1 231 ? 4.690 5.107 -9.467 1.00 94.62 231 CYS A C 1
ATOM 1803 O O . CYS A 1 231 ? 5.681 5.556 -8.889 1.00 94.62 231 CYS A O 1
ATOM 1805 N N . GLY A 1 232 ? 3.773 4.368 -8.843 1.00 96.19 232 GLY A N 1
ATOM 1806 C CA . GLY A 1 232 ? 3.917 3.899 -7.468 1.00 96.19 232 GLY A CA 1
ATOM 1807 C C . GLY A 1 232 ? 4.584 2.529 -7.445 1.00 96.19 232 GLY A C 1
ATOM 1808 O O . GLY A 1 232 ? 4.266 1.672 -8.265 1.00 96.19 232 GLY A O 1
ATOM 1809 N N . VAL A 1 233 ? 5.495 2.297 -6.509 1.00 97.25 233 VAL A N 1
ATOM 1810 C CA . VAL A 1 233 ? 6.238 1.040 -6.397 1.00 97.25 233 VAL A CA 1
ATOM 1811 C C . VAL A 1 233 ? 6.244 0.564 -4.955 1.00 97.25 233 VAL A C 1
ATOM 1813 O O . VAL A 1 233 ? 6.480 1.339 -4.032 1.00 97.25 233 VAL A O 1
ATOM 1816 N N . GLU A 1 234 ? 6.051 -0.734 -4.756 1.00 96.25 234 GLU A N 1
ATOM 1817 C CA . GLU A 1 234 ? 6.150 -1.388 -3.453 1.00 96.25 234 GLU A CA 1
ATOM 1818 C C . GLU A 1 234 ? 6.858 -2.736 -3.556 1.00 96.25 234 GLU A C 1
ATOM 1820 O O . GLU A 1 234 ? 6.963 -3.310 -4.640 1.00 96.25 234 GLU A O 1
ATOM 1825 N N . SER A 1 235 ? 7.383 -3.247 -2.443 1.00 93.50 235 SER A N 1
ATOM 1826 C CA . SER A 1 235 ? 8.011 -4.574 -2.434 1.00 93.50 235 SER A CA 1
ATOM 1827 C C . SER A 1 235 ? 7.017 -5.667 -2.833 1.00 93.50 235 SER A C 1
ATOM 1829 O O . SER A 1 235 ? 5.836 -5.610 -2.506 1.00 93.50 235 SER A O 1
ATOM 1831 N N . TYR A 1 236 ? 7.489 -6.698 -3.525 1.00 91.69 236 TYR A N 1
ATOM 1832 C CA . TYR A 1 236 ? 6.654 -7.855 -3.824 1.00 91.69 236 TYR A CA 1
ATOM 1833 C C . TYR A 1 236 ? 6.393 -8.682 -2.554 1.00 91.69 236 TYR A C 1
ATOM 1835 O O . TYR A 1 236 ? 7.296 -8.884 -1.743 1.00 91.69 236 TYR A O 1
ATOM 1843 N N . ILE A 1 237 ? 5.170 -9.203 -2.407 1.00 88.75 237 ILE A N 1
ATOM 1844 C CA . ILE A 1 237 ? 4.808 -10.160 -1.352 1.00 88.75 237 ILE A CA 1
ATOM 1845 C C . ILE A 1 237 ? 4.261 -11.448 -1.942 1.00 88.75 237 ILE A C 1
ATOM 1847 O O . ILE A 1 237 ? 3.349 -11.436 -2.765 1.00 88.75 237 ILE A O 1
ATOM 1851 N N . GLU A 1 238 ? 4.796 -12.574 -1.478 1.00 87.25 238 GLU A N 1
ATOM 1852 C CA . GLU A 1 238 ? 4.310 -13.893 -1.860 1.00 87.25 238 GLU A CA 1
ATOM 1853 C C . GLU A 1 238 ? 3.234 -14.382 -0.886 1.00 87.25 238 GLU A C 1
ATOM 1855 O O . GLU A 1 238 ? 3.435 -14.400 0.328 1.00 87.25 238 GLU A O 1
ATOM 1860 N N . GLY A 1 239 ? 2.098 -14.828 -1.423 1.00 86.88 239 GLY A N 1
ATOM 1861 C CA . GLY A 1 239 ? 1.072 -15.539 -0.665 1.00 86.88 239 GLY A CA 1
ATOM 1862 C C . GLY A 1 239 ? -0.352 -15.221 -1.108 1.00 86.88 239 GLY A C 1
ATOM 1863 O O . GLY A 1 239 ? -0.589 -14.627 -2.158 1.00 86.88 239 GLY A O 1
ATOM 1864 N N . GLU A 1 240 ? -1.325 -15.666 -0.311 1.00 85.56 240 GLU A N 1
ATOM 1865 C CA . GLU A 1 240 ? -2.741 -15.414 -0.583 1.00 85.56 240 GLU A CA 1
ATOM 1866 C C . GLU A 1 240 ? -3.114 -13.988 -0.168 1.00 85.56 240 GLU A C 1
ATOM 1868 O O . GLU A 1 240 ? -3.197 -13.668 1.021 1.00 85.56 240 GLU A O 1
ATOM 1873 N N . TYR A 1 241 ? -3.347 -13.138 -1.165 1.00 85.56 241 TYR A N 1
ATOM 1874 C CA . TYR A 1 241 ? -3.812 -11.774 -0.956 1.00 85.56 241 TYR A CA 1
ATOM 1875 C C . TYR A 1 241 ? -5.262 -11.764 -0.458 1.00 85.56 241 TYR A C 1
ATOM 1877 O O . TYR A 1 241 ? -6.151 -12.349 -1.084 1.00 85.56 241 TYR A O 1
ATOM 1885 N N . LYS A 1 242 ? -5.523 -11.056 0.644 1.00 87.62 242 LYS A N 1
ATOM 1886 C CA . LYS A 1 242 ? -6.853 -10.936 1.244 1.00 87.62 242 LYS A CA 1
ATOM 1887 C C . LYS A 1 242 ? -7.124 -9.512 1.730 1.00 87.62 242 LYS A C 1
ATOM 1889 O O . LYS A 1 242 ? -6.282 -8.901 2.379 1.00 87.62 242 LYS A O 1
ATOM 1894 N N . LYS A 1 243 ? -8.337 -9.022 1.460 1.00 89.31 243 LYS A N 1
ATOM 1895 C CA . LYS A 1 243 ? -8.889 -7.784 2.028 1.00 89.31 243 LYS A CA 1
ATOM 1896 C C . LYS A 1 243 ? -9.653 -8.110 3.312 1.00 89.31 243 LYS A C 1
ATOM 1898 O O . LYS A 1 243 ? -10.417 -9.074 3.341 1.00 89.31 243 LYS A O 1
ATOM 1903 N N . PHE A 1 244 ? -9.411 -7.348 4.374 1.00 92.94 244 PHE A N 1
ATOM 1904 C CA . PHE A 1 244 ? -9.936 -7.596 5.721 1.00 92.94 244 PHE A CA 1
ATOM 1905 C C . PHE A 1 244 ? -10.966 -6.560 6.163 1.00 92.94 244 PHE A C 1
ATOM 1907 O O . PHE A 1 244 ? -11.825 -6.867 6.978 1.00 92.94 244 PHE A O 1
ATOM 1914 N N . ASN A 1 245 ? -10.912 -5.343 5.645 1.00 91.75 245 ASN A N 1
ATOM 1915 C CA . ASN A 1 245 ? -12.018 -4.393 5.684 1.00 91.75 245 ASN A CA 1
ATOM 1916 C C . ASN A 1 245 ? -11.929 -3.479 4.463 1.00 91.75 245 ASN A C 1
ATOM 1918 O O . ASN A 1 245 ? -10.967 -3.574 3.698 1.00 91.75 245 ASN A O 1
ATOM 1922 N N . ASN A 1 246 ? -12.961 -2.668 4.239 1.00 89.81 246 ASN A N 1
ATOM 1923 C CA . ASN A 1 246 ? -12.927 -1.623 3.231 1.00 89.81 246 ASN A CA 1
ATOM 1924 C C . ASN A 1 246 ? -12.888 -0.216 3.857 1.00 89.81 246 ASN A C 1
ATOM 1926 O O . ASN A 1 246 ? -12.922 -0.061 5.079 1.00 89.81 246 ASN A O 1
ATOM 1930 N N . ASN A 1 247 ? -12.840 0.809 3.014 1.00 83.69 247 ASN A N 1
ATOM 1931 C CA . ASN A 1 247 ? -12.894 2.210 3.409 1.00 83.69 247 ASN A CA 1
ATOM 1932 C C . ASN A 1 247 ? -14.318 2.743 3.655 1.00 83.69 247 ASN A C 1
ATOM 1934 O O . ASN A 1 247 ? -14.499 3.957 3.742 1.00 83.69 247 ASN A O 1
ATOM 1938 N N . TRP A 1 248 ? -15.329 1.875 3.770 1.00 84.75 248 TRP A N 1
ATOM 1939 C CA . TRP A 1 248 ? -16.724 2.296 3.889 1.00 84.75 248 TRP A CA 1
ATOM 1940 C C . TRP A 1 248 ? -17.493 1.556 4.985 1.00 84.75 248 TRP A C 1
ATOM 1942 O O . TRP A 1 248 ? -17.672 2.096 6.072 1.00 84.75 248 TRP A O 1
ATOM 1952 N N . ASP A 1 249 ? -17.979 0.346 4.721 1.00 79.38 249 ASP A N 1
ATOM 1953 C CA . ASP A 1 249 ? -18.933 -0.356 5.588 1.00 79.38 249 ASP A CA 1
ATOM 1954 C C . ASP A 1 249 ? -18.785 -1.888 5.622 1.00 79.38 249 ASP A C 1
ATOM 1956 O O . ASP A 1 249 ? -19.635 -2.580 6.186 1.00 79.38 249 ASP A O 1
ATOM 1960 N N . TRP A 1 250 ? -17.708 -2.435 5.060 1.00 88.25 250 TRP A N 1
ATOM 1961 C CA . TRP A 1 250 ? -17.457 -3.872 5.021 1.00 88.25 250 TRP A CA 1
ATOM 1962 C C . TRP A 1 250 ? -16.233 -4.262 5.850 1.00 88.25 250 TRP A C 1
ATOM 1964 O O . TRP A 1 250 ? -15.154 -3.685 5.714 1.00 88.25 250 TRP A O 1
ATOM 1974 N N . SER A 1 251 ? -16.380 -5.317 6.649 1.00 86.00 251 SER A N 1
ATOM 1975 C CA . SER A 1 251 ? -15.293 -5.971 7.372 1.00 86.00 251 SER A CA 1
ATOM 1976 C C . SER A 1 251 ? -15.407 -7.494 7.298 1.00 86.00 251 SER A C 1
ATOM 1978 O O . SER A 1 251 ? -16.495 -8.071 7.334 1.00 86.00 251 SER A O 1
ATOM 1980 N N . ASP A 1 252 ? -14.259 -8.162 7.212 1.00 86.31 252 ASP A N 1
ATOM 1981 C CA . ASP A 1 252 ? -14.112 -9.576 7.528 1.00 86.31 252 ASP A CA 1
ATOM 1982 C C . ASP A 1 252 ? -13.763 -9.727 9.013 1.00 86.31 252 ASP A C 1
ATOM 1984 O O . ASP A 1 252 ? -12.613 -9.566 9.441 1.00 86.31 252 ASP A O 1
ATOM 1988 N N . ASP A 1 253 ? -14.779 -10.060 9.801 1.00 83.06 253 ASP A N 1
ATOM 1989 C CA . ASP A 1 253 ? -14.667 -10.228 11.249 1.00 83.06 253 ASP A CA 1
ATOM 1990 C C . ASP A 1 253 ? -14.090 -11.599 11.658 1.00 83.06 253 ASP A C 1
ATOM 1992 O O . ASP A 1 253 ? -13.991 -11.899 12.848 1.00 83.06 253 ASP A O 1
ATOM 1996 N N . GLN A 1 254 ? -13.660 -12.447 10.710 1.00 87.69 254 GLN A N 1
ATOM 1997 C CA . GLN A 1 254 ? -12.980 -13.710 11.037 1.00 87.69 254 GLN A CA 1
ATOM 1998 C C . GLN A 1 254 ? -11.614 -13.493 11.702 1.00 87.69 254 GLN A C 1
ATOM 2000 O O . GLN A 1 254 ? -11.098 -14.391 12.373 1.00 87.69 254 GLN A O 1
ATOM 2005 N N . ARG A 1 255 ? -11.000 -12.318 11.511 1.00 91.44 255 ARG A N 1
ATOM 2006 C CA . ARG A 1 255 ? -9.714 -11.959 12.117 1.00 91.44 255 ARG A CA 1
ATOM 2007 C C . ARG A 1 255 ? -9.849 -10.740 13.017 1.00 91.44 255 ARG A C 1
ATOM 2009 O O . ARG A 1 255 ? -10.301 -9.683 12.598 1.00 91.44 255 ARG A O 1
ATOM 2016 N N . ASN A 1 256 ? -9.313 -10.862 14.228 1.00 95.25 256 ASN A N 1
ATOM 2017 C CA . ASN A 1 256 ? -9.307 -9.773 15.204 1.00 95.25 256 ASN A CA 1
ATOM 2018 C C . ASN A 1 256 ? -8.328 -8.639 14.848 1.00 95.25 256 ASN A C 1
ATOM 2020 O O . ASN A 1 256 ? -8.646 -7.469 15.054 1.00 95.25 256 ASN A O 1
ATOM 2024 N N . THR A 1 257 ? -7.133 -8.981 14.348 1.00 97.94 257 THR A N 1
ATOM 2025 C CA . THR A 1 257 ? -6.010 -8.037 14.196 1.00 97.94 257 THR A CA 1
ATOM 2026 C C . THR A 1 257 ? -6.320 -6.852 13.274 1.00 97.94 257 THR A C 1
ATOM 2028 O O . THR A 1 257 ? -6.109 -5.731 13.727 1.00 97.94 257 THR A O 1
ATOM 2031 N N . PRO A 1 258 ? -6.866 -7.036 12.052 1.00 98.06 258 PRO A N 1
ATOM 2032 C CA . PRO A 1 258 ? -7.131 -5.913 11.146 1.00 98.06 258 PRO A CA 1
ATOM 2033 C C . PRO A 1 258 ? -8.115 -4.894 11.734 1.00 98.06 258 PRO A C 1
ATOM 2035 O O . PRO A 1 258 ? -7.833 -3.700 11.751 1.00 98.06 258 PRO A O 1
ATOM 2038 N N . GLN A 1 259 ? -9.223 -5.365 12.318 1.00 97.38 259 GLN A N 1
ATOM 2039 C CA . GLN A 1 259 ? -10.230 -4.470 12.900 1.00 97.38 259 GLN A CA 1
ATOM 2040 C C . GLN A 1 259 ? -9.703 -3.756 14.149 1.00 97.38 259 GLN A C 1
ATOM 2042 O O . GLN A 1 259 ? -9.981 -2.577 14.358 1.00 97.38 259 GLN A O 1
ATOM 2047 N N . ALA A 1 260 ? -8.928 -4.462 14.979 1.00 98.00 260 ALA A N 1
ATOM 2048 C CA . ALA A 1 260 ? -8.313 -3.877 16.165 1.00 98.00 260 ALA A CA 1
ATOM 2049 C C . ALA A 1 260 ? -7.220 -2.861 15.814 1.00 98.00 260 ALA A C 1
ATOM 2051 O O . ALA A 1 260 ? -7.039 -1.898 16.553 1.00 98.00 260 ALA A O 1
ATOM 2052 N N . PHE A 1 261 ? -6.500 -3.060 14.706 1.00 98.69 261 PHE A N 1
ATOM 2053 C CA . PHE A 1 261 ? -5.539 -2.088 14.196 1.00 98.69 261 PHE A CA 1
ATOM 2054 C C . PHE A 1 261 ? -6.241 -0.799 13.757 1.00 98.69 261 PHE A C 1
ATOM 2056 O O . PHE A 1 261 ? -5.886 0.269 14.249 1.00 98.69 261 PHE A O 1
ATOM 2063 N N . SER A 1 262 ? -7.285 -0.889 12.928 1.00 98.50 262 SER A N 1
ATOM 2064 C CA . SER A 1 262 ? -8.067 0.282 12.507 1.00 98.50 262 SER A CA 1
ATOM 2065 C C . SER A 1 262 ? -8.621 1.065 13.705 1.00 98.50 262 SER A C 1
ATOM 2067 O O . SER A 1 262 ? -8.416 2.275 13.800 1.00 98.50 262 SER A O 1
ATOM 2069 N N . HIS A 1 263 ? -9.214 0.376 14.689 1.00 98.12 263 HIS A N 1
ATOM 2070 C CA . HIS A 1 263 ? -9.662 1.006 15.938 1.00 98.12 263 HIS A CA 1
ATOM 2071 C C . HIS A 1 263 ? -8.503 1.622 16.735 1.00 98.12 263 HIS A C 1
ATOM 2073 O O . HIS A 1 263 ? -8.609 2.754 17.199 1.00 98.12 263 HIS A O 1
ATOM 2079 N N . PHE A 1 264 ? -7.363 0.936 16.843 1.00 98.56 264 PHE A N 1
ATOM 2080 C CA . PHE A 1 264 ? -6.174 1.491 17.487 1.00 98.56 264 PHE A CA 1
ATOM 2081 C C . PHE A 1 264 ? -5.727 2.805 16.839 1.00 98.56 264 PHE A C 1
ATOM 2083 O O . PHE A 1 264 ? -5.380 3.725 17.571 1.00 98.56 264 PHE A O 1
ATOM 2090 N N . THR A 1 265 ? -5.741 2.920 15.507 1.00 98.62 265 THR A N 1
ATOM 2091 C CA . THR A 1 265 ? -5.295 4.152 14.829 1.00 98.62 265 THR A CA 1
ATOM 2092 C C . THR A 1 265 ? -6.167 5.362 15.165 1.00 98.62 265 THR A C 1
ATOM 2094 O O . THR A 1 265 ? -5.638 6.451 15.393 1.00 98.62 265 THR A O 1
ATOM 2097 N N . TRP A 1 266 ? -7.478 5.151 15.313 1.00 98.19 266 TRP A N 1
ATOM 2098 C CA . TRP A 1 266 ? -8.415 6.174 15.772 1.00 98.19 266 TRP A CA 1
ATOM 2099 C C . TRP A 1 266 ? -8.061 6.693 17.166 1.00 98.19 266 TRP A C 1
ATOM 2101 O O . TRP A 1 266 ? -7.921 7.898 17.374 1.00 98.19 266 TRP A O 1
ATOM 2111 N N . GLU A 1 267 ? -7.848 5.785 18.116 1.00 98.06 267 GLU A N 1
ATOM 2112 C CA . GLU A 1 267 ? -7.528 6.160 19.496 1.00 98.06 267 GLU A CA 1
ATOM 2113 C C . GLU A 1 267 ? -6.116 6.751 19.616 1.00 98.06 267 GLU A C 1
ATOM 2115 O O . GLU A 1 267 ? -5.899 7.749 20.301 1.00 98.06 267 GLU A O 1
ATOM 2120 N N . ALA A 1 268 ? -5.137 6.156 18.931 1.00 97.12 268 ALA A N 1
ATOM 2121 C CA . ALA A 1 268 ? -3.737 6.564 18.996 1.00 97.12 268 ALA A CA 1
ATOM 2122 C C . ALA A 1 268 ? -3.484 7.927 18.341 1.00 97.12 268 ALA A C 1
ATOM 2124 O O . ALA A 1 268 ? -2.574 8.637 18.766 1.00 97.12 268 ALA A O 1
ATOM 2125 N N . SER A 1 269 ? -4.286 8.302 17.341 1.00 96.69 269 SER A N 1
ATOM 2126 C CA . SER A 1 269 ? -4.203 9.611 16.685 1.00 96.69 269 SER A CA 1
ATOM 2127 C C . SER A 1 269 ? -4.880 10.738 17.473 1.00 96.69 269 SER A C 1
ATOM 2129 O O . SER A 1 269 ? -4.817 11.898 17.062 1.00 96.69 269 SER A O 1
ATOM 2131 N N . GLY A 1 270 ? -5.534 10.420 18.597 1.00 96.56 270 GLY A N 1
ATOM 2132 C CA . GLY A 1 270 ? -6.364 11.375 19.325 1.00 96.56 270 GLY A CA 1
ATOM 2133 C C . GLY A 1 270 ? -7.593 11.789 18.519 1.00 96.56 270 GLY A C 1
ATOM 2134 O O . GLY A 1 27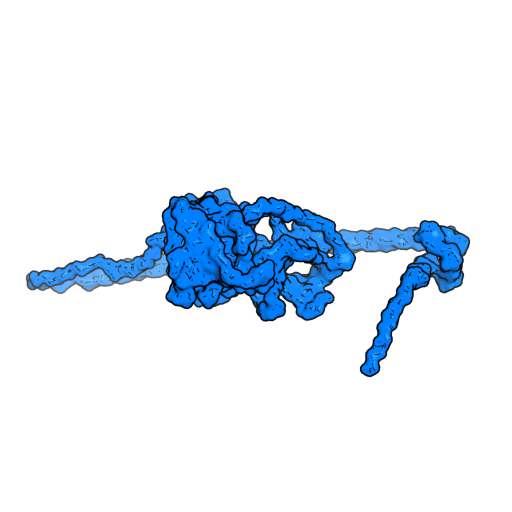0 ? -7.912 12.974 18.476 1.00 96.56 270 GLY A O 1
ATOM 2135 N N . HIS A 1 271 ? -8.246 10.821 17.862 1.00 96.75 271 HIS A N 1
ATOM 2136 C CA . HIS A 1 271 ? -9.488 11.017 17.101 1.00 96.75 271 HIS A CA 1
ATOM 2137 C C . HIS A 1 271 ? -9.331 11.930 15.878 1.00 96.75 271 HIS A C 1
ATOM 2139 O O . HIS A 1 271 ? -10.247 12.662 15.506 1.00 96.75 271 HIS A O 1
ATOM 2145 N N . LYS A 1 272 ? -8.152 11.895 15.248 1.00 96.88 272 LYS A N 1
ATOM 2146 C CA . LYS A 1 272 ? -7.851 12.700 14.054 1.00 96.88 272 LYS A CA 1
ATOM 2147 C C . LYS A 1 272 ? -7.917 11.898 12.769 1.00 96.88 272 LYS A C 1
ATOM 2149 O O . LYS A 1 272 ? -8.379 12.429 11.762 1.00 96.88 272 LYS A O 1
ATOM 2154 N N . ILE A 1 273 ? -7.456 10.649 12.805 1.00 98.06 273 ILE A N 1
ATOM 2155 C CA . ILE A 1 273 ? -7.411 9.783 11.629 1.00 98.06 273 ILE A CA 1
ATOM 2156 C C . ILE A 1 273 ? -7.884 8.369 11.945 1.00 98.06 273 ILE A C 1
ATOM 2158 O O . ILE A 1 273 ? -7.744 7.903 13.076 1.00 98.06 273 ILE A O 1
ATOM 2162 N N . LEU A 1 274 ? -8.371 7.666 10.928 1.00 98.44 274 LEU A N 1
ATOM 2163 C CA . LEU A 1 274 ? -8.689 6.245 10.979 1.00 98.44 274 LEU A CA 1
ATOM 2164 C C . LEU A 1 274 ? -8.110 5.547 9.750 1.00 98.44 274 LEU A C 1
ATOM 2166 O O . LEU A 1 274 ? -8.420 5.922 8.623 1.00 98.44 274 LEU A O 1
ATOM 2170 N N . ILE A 1 275 ? -7.300 4.514 9.970 1.00 98.69 275 ILE A N 1
ATOM 2171 C CA . ILE A 1 275 ? -6.708 3.716 8.893 1.00 98.69 275 ILE A CA 1
ATOM 2172 C C . ILE A 1 275 ? -7.574 2.483 8.639 1.00 98.69 275 ILE A C 1
ATOM 2174 O O . ILE A 1 275 ? -7.826 1.686 9.544 1.00 98.69 275 ILE A O 1
ATOM 2178 N N . CYS A 1 276 ? -8.027 2.324 7.403 1.00 97.50 276 CYS A N 1
ATOM 2179 C CA . CYS A 1 276 ? -8.914 1.270 6.919 1.00 97.50 276 CYS A CA 1
ATOM 2180 C C . CYS A 1 276 ? -8.396 0.719 5.580 1.00 97.50 276 CYS A C 1
ATOM 2182 O O . CYS A 1 276 ? -7.219 0.889 5.259 1.00 97.50 276 CYS A O 1
ATOM 2184 N N . ASP A 1 277 ? -9.243 0.006 4.833 1.00 95.75 277 ASP A N 1
ATOM 2185 C CA . ASP A 1 277 ? -8.836 -0.725 3.624 1.00 95.75 277 ASP A CA 1
ATOM 2186 C C . ASP A 1 277 ? -7.673 -1.698 3.905 1.00 95.75 277 ASP A C 1
ATOM 2188 O O . ASP A 1 277 ? -6.758 -1.877 3.111 1.00 95.75 277 ASP A O 1
ATOM 2192 N N . ILE A 1 278 ? -7.700 -2.356 5.069 1.00 98.00 278 ILE A N 1
ATOM 2193 C CA . ILE A 1 278 ? -6.633 -3.261 5.496 1.00 98.00 278 ILE A CA 1
ATOM 2194 C C . ILE A 1 278 ? -6.638 -4.499 4.600 1.00 98.00 278 ILE A C 1
ATOM 2196 O O . ILE A 1 278 ? -7.591 -5.285 4.613 1.00 98.00 278 ILE A O 1
ATOM 2200 N N . GLN A 1 279 ? -5.562 -4.696 3.843 1.00 94.81 279 GLN A N 1
ATOM 2201 C CA . GLN A 1 279 ? -5.428 -5.776 2.868 1.00 94.81 279 GLN A CA 1
ATOM 2202 C C . GLN A 1 279 ? -3.968 -6.180 2.657 1.00 94.81 279 GLN A C 1
ATOM 2204 O O . GLN A 1 279 ? -3.061 -5.379 2.850 1.00 94.81 279 GLN A O 1
ATOM 2209 N N . GLY A 1 280 ? -3.731 -7.439 2.287 1.00 94.50 280 GLY A N 1
ATOM 2210 C CA . GLY A 1 280 ? -2.392 -7.965 2.008 1.00 94.50 280 GLY A CA 1
ATOM 2211 C C . GLY A 1 280 ? -2.281 -9.464 2.263 1.00 94.50 280 GLY A C 1
ATOM 2212 O O . GLY A 1 280 ? -3.270 -10.191 2.164 1.00 94.50 280 GLY A O 1
ATOM 2213 N N . VAL A 1 281 ? -1.081 -9.933 2.610 1.00 94.44 281 VAL A N 1
ATOM 2214 C CA . VAL A 1 281 ? -0.791 -11.349 2.882 1.00 94.44 281 VAL A CA 1
ATOM 2215 C C . VAL A 1 281 ? -0.494 -11.530 4.369 1.00 94.44 281 VAL A C 1
ATOM 2217 O O . VAL A 1 281 ? 0.466 -10.987 4.911 1.00 94.44 281 VAL A O 1
ATOM 2220 N N . GLY A 1 282 ? -1.319 -12.322 5.056 1.00 95.19 282 GLY A N 1
ATOM 2221 C CA . GLY A 1 282 ? -1.166 -12.528 6.497 1.00 95.19 282 GLY A CA 1
ATOM 2222 C C . GLY A 1 282 ? -1.304 -11.216 7.281 1.00 95.19 282 GLY A C 1
ATOM 2223 O O . GLY A 1 282 ? -2.376 -10.609 7.294 1.00 95.19 282 GLY A O 1
ATOM 2224 N N . ASP A 1 283 ? -0.251 -10.810 7.987 1.00 96.81 283 ASP A N 1
ATOM 2225 C CA . ASP A 1 283 ? -0.184 -9.562 8.769 1.00 96.81 283 ASP A CA 1
ATOM 2226 C C . ASP A 1 283 ? 0.771 -8.519 8.142 1.00 96.81 283 ASP A C 1
ATOM 2228 O O . ASP A 1 283 ? 1.142 -7.550 8.800 1.00 96.81 283 ASP A O 1
ATOM 2232 N N . LEU A 1 284 ? 1.153 -8.724 6.874 1.00 97.62 284 LEU A N 1
ATOM 2233 C CA . LEU A 1 284 ? 1.887 -7.771 6.043 1.00 97.62 284 LEU A CA 1
ATOM 2234 C C . LEU A 1 284 ? 0.935 -7.177 4.996 1.00 97.62 284 LEU A C 1
ATOM 2236 O O . LEU A 1 284 ? 0.374 -7.900 4.167 1.00 97.62 284 LEU A O 1
ATOM 2240 N N . TRP A 1 285 ? 0.719 -5.869 5.071 1.00 98.00 285 TRP A N 1
ATOM 2241 C CA . TRP A 1 285 ? -0.360 -5.165 4.381 1.00 98.00 285 TRP A CA 1
ATOM 2242 C C . TRP A 1 285 ? 0.145 -4.130 3.368 1.00 98.00 285 TRP A C 1
ATOM 2244 O O . TRP A 1 285 ? 1.320 -3.773 3.350 1.00 98.00 285 TRP A O 1
ATOM 2254 N N . THR A 1 286 ? -0.744 -3.660 2.500 1.00 96.31 286 THR A N 1
ATOM 2255 C CA . THR A 1 286 ? -0.476 -2.709 1.406 1.00 96.31 286 THR A CA 1
ATOM 2256 C C . THR A 1 286 ? -1.761 -1.972 1.026 1.00 96.31 286 THR A C 1
ATOM 2258 O O . THR A 1 286 ? -2.843 -2.430 1.394 1.00 96.31 286 THR A O 1
ATOM 2261 N N . ASP A 1 287 ? -1.642 -0.851 0.306 1.00 93.44 287 ASP A N 1
ATOM 2262 C CA . ASP A 1 287 ? -2.749 -0.050 -0.218 1.00 93.44 287 ASP A CA 1
ATOM 2263 C C . ASP A 1 287 ? -3.816 0.257 0.855 1.00 93.44 287 ASP A C 1
ATOM 2265 O O . ASP A 1 287 ? -4.991 -0.072 0.660 1.00 93.44 287 ASP A O 1
ATOM 2269 N N . PRO A 1 288 ? -3.438 0.823 2.019 1.00 97.44 288 PRO A N 1
ATOM 2270 C CA . PRO A 1 288 ? -4.422 1.265 2.998 1.00 97.44 288 PRO A CA 1
ATOM 2271 C C . PRO A 1 288 ? -5.203 2.475 2.478 1.00 97.44 288 PRO A C 1
ATOM 2273 O O . PRO A 1 288 ? -4.770 3.154 1.551 1.00 97.44 288 PRO A O 1
ATOM 2276 N N . GLN A 1 289 ? -6.293 2.810 3.165 1.00 97.50 289 GLN A N 1
ATOM 2277 C CA . GLN A 1 289 ? -6.928 4.124 3.072 1.00 97.50 289 GLN A CA 1
ATOM 2278 C C . GLN A 1 289 ? -6.928 4.802 4.439 1.00 97.50 289 GLN A C 1
ATOM 2280 O O . GLN A 1 289 ? -7.178 4.159 5.462 1.00 97.50 289 GLN A O 1
ATOM 2285 N N . ILE A 1 290 ? -6.704 6.113 4.462 1.00 98.44 290 ILE A N 1
ATOM 2286 C CA . ILE A 1 290 ? -6.827 6.933 5.668 1.00 98.44 290 ILE A CA 1
ATOM 2287 C C . ILE A 1 290 ? -8.032 7.860 5.530 1.00 98.44 290 ILE A C 1
ATOM 2289 O O . ILE A 1 290 ? -8.167 8.570 4.534 1.00 98.44 290 ILE A O 1
ATOM 2293 N N . HIS A 1 291 ? -8.889 7.854 6.549 1.00 97.94 291 HIS A N 1
ATOM 2294 C CA . HIS A 1 291 ? -9.907 8.879 6.749 1.00 97.94 291 HIS A CA 1
ATOM 2295 C C . HIS A 1 291 ? -9.410 9.903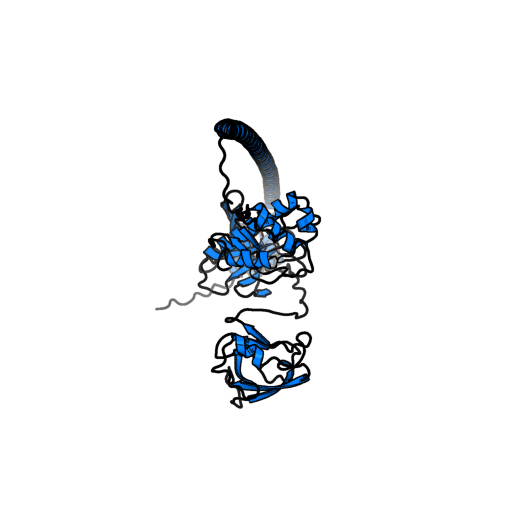 7.756 1.00 97.94 291 HIS A C 1
ATOM 2297 O O . HIS A 1 291 ? -8.887 9.522 8.805 1.00 97.94 291 HIS A O 1
ATOM 2303 N N . THR A 1 292 ? -9.613 11.185 7.478 1.00 97.50 292 THR A N 1
ATOM 2304 C CA . THR A 1 292 ? -9.312 12.278 8.414 1.00 97.50 292 THR A CA 1
ATOM 2305 C C . THR A 1 292 ? -10.594 12.910 8.931 1.00 97.50 292 THR A C 1
ATOM 2307 O O . THR A 1 292 ? -11.615 12.946 8.249 1.00 97.50 292 THR A O 1
ATOM 2310 N N . ILE A 1 293 ? -10.574 13.435 10.153 1.00 96.12 293 ILE A N 1
ATOM 2311 C CA . ILE A 1 293 ? -11.772 14.054 10.733 1.00 96.12 293 ILE A CA 1
ATOM 2312 C C . ILE A 1 293 ? -12.243 15.293 9.949 1.00 96.12 293 ILE A C 1
ATOM 2314 O O . ILE A 1 293 ? -13.437 15.589 9.937 1.00 96.12 293 ILE A O 1
ATOM 2318 N N . ASP A 1 294 ? -11.322 15.991 9.282 1.00 94.56 294 ASP A N 1
ATOM 2319 C CA . ASP A 1 294 ? -11.586 17.174 8.460 1.00 94.56 294 ASP A CA 1
ATOM 2320 C C . ASP A 1 294 ? -11.840 16.854 6.975 1.00 94.56 294 ASP A C 1
ATOM 2322 O O . ASP A 1 294 ? -12.221 17.748 6.226 1.00 94.56 294 ASP A O 1
ATOM 2326 N N . GLY A 1 295 ? -11.657 15.595 6.556 1.00 93.19 295 GLY A N 1
ATOM 2327 C CA . GLY A 1 295 ? -11.834 15.144 5.173 1.00 93.19 295 GLY A CA 1
ATOM 2328 C C . GLY A 1 295 ? -10.746 15.599 4.196 1.00 93.19 295 GLY A C 1
ATOM 2329 O O . GLY A 1 295 ? -10.898 15.386 2.996 1.00 93.19 295 GLY A O 1
ATOM 2330 N N . ASN A 1 296 ? -9.662 16.216 4.675 1.00 92.06 296 ASN A N 1
ATOM 2331 C CA . ASN A 1 296 ? -8.576 16.700 3.824 1.00 92.06 296 ASN A CA 1
ATOM 2332 C C . ASN A 1 296 ? -7.441 15.674 3.681 1.00 92.06 296 ASN A C 1
ATOM 2334 O O . ASN A 1 296 ? -7.122 14.944 4.620 1.00 92.06 296 ASN A O 1
ATOM 2338 N N . GLY A 1 297 ? -6.773 15.686 2.523 1.00 91.06 297 GLY A N 1
ATOM 2339 C CA . GLY A 1 297 ? -5.615 14.834 2.233 1.00 91.06 297 GLY A CA 1
ATOM 2340 C C . GLY A 1 297 ? -5.968 13.363 1.983 1.00 91.06 297 GLY A C 1
ATOM 2341 O O . GLY A 1 297 ? -7.137 12.984 1.984 1.00 91.06 297 GLY A O 1
ATOM 2342 N N . TYR A 1 298 ? -4.942 12.532 1.769 1.00 91.44 298 TYR A N 1
ATOM 2343 C CA . TYR A 1 298 ? -5.054 11.071 1.601 1.00 91.44 298 TYR A CA 1
ATOM 2344 C C . TYR A 1 298 ? -5.947 10.600 0.436 1.00 91.44 298 TYR A C 1
ATOM 2346 O O . TYR A 1 298 ? -6.521 9.510 0.470 1.00 91.44 298 TYR A O 1
ATOM 2354 N N . GLY A 1 299 ? -6.033 11.413 -0.619 1.00 86.56 299 GLY A N 1
ATOM 2355 C CA . GLY A 1 299 ? -6.645 11.045 -1.892 1.00 86.56 299 GLY A CA 1
ATOM 2356 C C . GLY A 1 299 ? -8.174 10.922 -1.881 1.00 86.56 299 GLY A C 1
ATOM 2357 O O . GLY A 1 299 ? -8.859 11.122 -0.880 1.00 86.56 299 GLY A O 1
ATOM 2358 N N . LYS A 1 300 ? -8.723 10.562 -3.048 1.00 84.62 300 LYS A N 1
ATOM 2359 C CA . LYS A 1 300 ? -10.175 10.488 -3.320 1.00 84.62 300 LYS A CA 1
ATOM 2360 C C . LYS A 1 300 ? -10.913 9.448 -2.461 1.00 84.62 300 LYS A C 1
ATOM 2362 O O . LYS A 1 300 ? -12.137 9.480 -2.383 1.00 84.62 300 LYS A O 1
ATOM 2367 N N . GLY A 1 301 ? -10.189 8.503 -1.860 1.00 87.44 301 GLY A N 1
ATOM 2368 C CA . GLY A 1 301 ? -10.759 7.478 -0.989 1.00 87.44 301 GLY A CA 1
ATOM 2369 C C . GLY A 1 301 ? -10.957 7.923 0.463 1.00 87.44 301 GLY A C 1
ATOM 2370 O O . GLY A 1 301 ? -11.553 7.160 1.227 1.00 87.44 301 GLY A O 1
ATOM 2371 N N . ASN A 1 302 ? -10.491 9.120 0.843 1.00 93.69 302 ASN A N 1
ATOM 2372 C CA . ASN A 1 302 ? -10.758 9.723 2.145 1.00 93.69 302 ASN A CA 1
ATOM 2373 C C . ASN A 1 302 ? -12.220 10.185 2.206 1.00 93.69 302 ASN A C 1
ATOM 2375 O O . ASN A 1 302 ? -12.609 11.183 1.606 1.00 93.69 302 ASN A O 1
ATOM 2379 N N . MET A 1 303 ? -13.033 9.454 2.961 1.00 92.19 303 MET A N 1
ATOM 2380 C CA . MET A 1 303 ? -14.461 9.732 3.145 1.00 92.19 303 MET A CA 1
ATOM 2381 C C . MET A 1 303 ? -14.734 10.563 4.406 1.00 92.19 303 MET A C 1
ATOM 2383 O O . MET A 1 303 ? -15.863 10.631 4.902 1.00 92.19 303 MET A O 1
ATOM 2387 N N . GLY A 1 304 ? -13.681 11.157 4.966 1.00 96.50 304 GLY A N 1
ATOM 2388 C CA . GLY A 1 304 ? -13.732 12.043 6.110 1.00 96.50 304 GLY A CA 1
ATOM 2389 C C . GLY A 1 304 ? -14.419 11.440 7.337 1.00 96.50 304 GLY A C 1
ATOM 2390 O O . GLY A 1 304 ? -14.363 10.235 7.616 1.00 96.50 304 GLY A O 1
ATOM 2391 N N . LYS A 1 305 ? -15.144 12.299 8.059 1.00 96.00 305 LYS A N 1
ATOM 2392 C CA . LYS A 1 305 ? -15.939 11.910 9.228 1.00 96.00 305 LYS A CA 1
ATOM 2393 C C . LYS A 1 305 ? -16.977 10.828 8.918 1.00 96.00 305 LYS A C 1
ATOM 2395 O O . LYS A 1 305 ? -17.226 9.982 9.772 1.00 96.00 305 LYS A O 1
ATOM 2400 N N . GLU A 1 306 ? -17.577 10.826 7.729 1.00 95.81 306 GLU A N 1
ATOM 2401 C CA . GLU A 1 306 ? -18.606 9.838 7.390 1.00 95.81 306 GLU A CA 1
ATOM 2402 C C . GLU A 1 306 ? -18.023 8.420 7.328 1.00 95.81 306 GLU A C 1
ATOM 2404 O O . GLU A 1 306 ? -18.584 7.496 7.923 1.00 95.81 306 GLU A O 1
ATOM 2409 N N . GLY A 1 307 ? -16.862 8.253 6.686 1.00 93.31 307 GLY A N 1
ATOM 2410 C CA . GLY A 1 307 ? -16.146 6.976 6.666 1.00 93.31 307 GLY A CA 1
ATOM 2411 C C . GLY A 1 307 ? -15.747 6.504 8.068 1.00 93.31 307 GLY A C 1
ATOM 2412 O O . GLY A 1 307 ? -15.911 5.329 8.404 1.00 93.31 307 GLY A O 1
ATOM 2413 N N . ILE A 1 308 ? -15.292 7.430 8.919 1.00 96.12 308 ILE A N 1
ATOM 2414 C CA . ILE A 1 308 ? -14.962 7.150 10.326 1.00 96.12 308 ILE A CA 1
ATOM 2415 C C . ILE A 1 308 ? -16.200 6.672 11.092 1.00 96.12 308 ILE A C 1
ATOM 2417 O O . ILE A 1 308 ? -16.163 5.619 11.733 1.00 96.12 308 ILE A O 1
ATOM 2421 N N . ASP A 1 309 ? -17.304 7.416 11.011 1.00 93.94 309 ASP A N 1
ATOM 2422 C CA . ASP A 1 309 ? -18.548 7.103 11.715 1.00 93.94 309 ASP A CA 1
ATOM 2423 C C . ASP A 1 309 ? -19.087 5.730 11.293 1.00 93.94 309 ASP A C 1
ATOM 2425 O O . ASP A 1 309 ? -19.523 4.946 12.142 1.00 93.94 309 ASP A O 1
ATOM 2429 N N . LYS A 1 310 ? -19.030 5.406 9.994 1.00 92.44 310 LYS A N 1
ATOM 2430 C CA . LYS A 1 310 ? -19.448 4.095 9.483 1.00 92.44 310 LYS A CA 1
ATOM 2431 C C . LYS A 1 310 ? -18.599 2.965 10.041 1.00 92.44 310 LYS A C 1
ATOM 2433 O O . LYS A 1 310 ? -19.168 1.998 10.558 1.00 92.44 310 LYS A O 1
ATOM 2438 N N . PHE A 1 311 ? -17.273 3.105 10.006 1.00 94.38 311 PHE A N 1
ATOM 2439 C CA . PHE A 1 311 ? -16.380 2.109 10.588 1.00 94.38 311 PHE A CA 1
ATOM 2440 C C . PHE A 1 311 ? -16.680 1.912 12.078 1.00 94.38 311 PHE A C 1
ATOM 2442 O O . PHE A 1 311 ? -16.922 0.788 12.513 1.00 94.38 311 PHE A O 1
ATOM 2449 N N . LEU A 1 312 ? -16.722 2.992 12.866 1.00 93.94 312 LEU A N 1
ATOM 2450 C CA . LEU A 1 312 ? -16.914 2.913 14.319 1.00 93.94 312 LEU A CA 1
ATOM 2451 C C . LEU A 1 312 ? -18.285 2.343 14.702 1.00 93.94 312 LEU A C 1
ATOM 2453 O O . LEU A 1 312 ? -18.377 1.579 15.664 1.00 93.94 312 LEU A O 1
ATOM 2457 N N . LYS A 1 313 ? -19.335 2.665 13.936 1.00 91.62 313 LYS A N 1
ATOM 2458 C CA . LYS A 1 313 ? -20.689 2.130 14.134 1.00 91.62 313 LYS A CA 1
ATOM 2459 C C . LYS A 1 313 ? -20.767 0.627 13.863 1.00 91.62 313 LYS A C 1
ATOM 2461 O O . LYS A 1 313 ? -21.505 -0.075 14.552 1.00 91.62 313 LYS A O 1
ATOM 2466 N N . ALA A 1 314 ? -20.044 0.138 12.857 1.00 88.25 314 ALA A N 1
ATOM 2467 C CA . ALA A 1 314 ? -19.990 -1.284 12.531 1.00 88.25 314 ALA A CA 1
ATOM 2468 C C . ALA A 1 314 ? -19.016 -2.062 13.436 1.00 88.25 314 ALA A C 1
ATOM 2470 O O . ALA A 1 314 ? -19.206 -3.259 13.665 1.00 88.25 314 ALA A O 1
ATOM 2471 N N . HIS A 1 315 ? -17.989 -1.390 13.966 1.00 93.50 315 HIS A N 1
ATOM 2472 C CA . HIS A 1 315 ? -16.906 -2.018 14.709 1.00 93.50 315 HIS A CA 1
ATOM 2473 C C . HIS A 1 315 ? -17.385 -2.680 16.003 1.00 93.50 315 HIS A C 1
ATOM 2475 O O . HIS A 1 315 ? -17.984 -2.054 16.880 1.00 93.50 315 HIS A O 1
ATOM 2481 N N . LYS A 1 316 ? -17.015 -3.952 16.165 1.00 92.50 316 LYS A N 1
ATOM 2482 C CA . LYS A 1 316 ? -17.185 -4.708 17.406 1.00 92.50 316 LYS A CA 1
ATOM 2483 C C . LYS A 1 316 ? -15.820 -4.945 18.033 1.00 92.50 316 LYS A C 1
ATOM 2485 O O . LYS A 1 316 ? -15.025 -5.729 17.511 1.00 92.50 316 LYS A O 1
ATOM 2490 N N . CYS A 1 317 ? -15.572 -4.309 19.179 1.00 95.62 317 CYS A N 1
ATOM 2491 C CA . CYS A 1 317 ? -14.338 -4.524 19.928 1.00 95.62 317 CYS A CA 1
ATOM 2492 C C . CYS A 1 317 ? -14.110 -6.019 20.183 1.00 95.62 317 CYS A C 1
ATOM 2494 O O . CYS A 1 317 ? -14.972 -6.723 20.716 1.00 95.62 317 CYS A O 1
ATOM 2496 N N . ASN A 1 318 ? -12.912 -6.489 19.853 1.00 94.69 318 ASN A N 1
ATOM 2497 C CA . ASN A 1 318 ? -12.528 -7.888 19.987 1.00 94.69 318 ASN A CA 1
ATOM 2498 C C . ASN A 1 318 ? -11.452 -8.085 21.071 1.00 94.69 318 ASN A C 1
ATOM 2500 O O . ASN A 1 318 ? -11.112 -7.164 21.820 1.00 94.69 318 ASN A O 1
ATOM 2504 N N . ALA A 1 319 ? -10.926 -9.308 21.196 1.00 95.75 319 ALA A N 1
ATOM 2505 C CA . ALA A 1 319 ? -9.934 -9.651 22.218 1.00 95.75 319 ALA A CA 1
ATOM 2506 C C . ALA A 1 319 ? -8.662 -8.784 22.147 1.00 95.75 319 ALA A C 1
ATOM 2508 O O . ALA A 1 319 ? -8.067 -8.490 23.181 1.00 95.75 319 ALA A O 1
ATOM 2509 N N . ILE A 1 320 ? -8.272 -8.332 20.953 1.00 97.12 320 ILE A N 1
ATOM 2510 C CA . ILE A 1 320 ? -7.089 -7.491 20.764 1.00 97.12 320 ILE A CA 1
ATOM 2511 C C . ILE A 1 320 ? -7.392 -6.035 21.134 1.00 97.12 320 ILE A C 1
ATOM 2513 O O . ILE A 1 320 ? -6.573 -5.419 21.809 1.00 97.12 320 ILE A O 1
ATOM 2517 N N . CYS A 1 321 ? -8.578 -5.503 20.814 1.00 97.19 321 CYS A N 1
ATOM 2518 C CA . CYS A 1 321 ? -8.993 -4.177 21.304 1.00 97.19 321 CYS A CA 1
ATOM 2519 C C . CYS A 1 321 ? -8.937 -4.122 22.842 1.00 97.19 321 CYS A C 1
ATOM 2521 O O . CYS A 1 321 ? -8.411 -3.173 23.422 1.00 97.19 321 CYS A O 1
ATOM 2523 N N . LYS A 1 322 ? -9.408 -5.191 23.504 1.00 96.19 322 LYS A N 1
ATOM 2524 C CA . LYS A 1 322 ? -9.346 -5.346 24.968 1.00 96.19 322 LYS A CA 1
ATOM 2525 C C . LYS A 1 322 ? -7.909 -5.452 25.483 1.00 96.19 322 LYS A C 1
ATOM 2527 O O . LYS A 1 322 ? -7.574 -4.791 26.461 1.00 96.19 322 LYS A O 1
ATOM 2532 N N . TRP A 1 323 ? -7.055 -6.235 24.819 1.00 96.50 323 TRP A N 1
ATOM 2533 C CA . TRP A 1 323 ? -5.626 -6.344 25.147 1.00 96.50 323 TRP A CA 1
ATOM 2534 C C . TRP A 1 323 ? -4.926 -4.982 25.114 1.00 96.50 323 TRP A C 1
ATOM 2536 O O . TRP A 1 323 ? -4.181 -4.626 26.024 1.00 96.50 323 TRP A O 1
ATOM 2546 N N . LEU A 1 324 ? -5.221 -4.196 24.079 1.00 95.88 324 LEU A N 1
ATOM 2547 C CA . LEU A 1 324 ? -4.693 -2.849 23.877 1.00 95.88 324 LEU A CA 1
ATOM 2548 C C . LEU A 1 324 ? -5.349 -1.797 24.784 1.00 95.88 324 LEU A C 1
ATOM 2550 O O . LEU A 1 324 ? -4.908 -0.648 24.781 1.00 95.88 324 LEU A O 1
ATOM 2554 N N . LYS A 1 325 ? -6.358 -2.188 25.576 1.00 96.62 325 LYS A N 1
ATOM 2555 C CA . LYS A 1 325 ? -7.146 -1.322 26.466 1.00 96.62 325 LYS A CA 1
ATOM 2556 C C . LYS A 1 325 ? -7.807 -0.156 25.722 1.00 96.62 325 LYS A C 1
ATOM 2558 O O . LYS A 1 325 ? -7.873 0.954 26.244 1.00 96.62 325 LYS A O 1
ATOM 2563 N N . LEU A 1 326 ? -8.277 -0.408 24.500 1.00 95.19 326 LEU A N 1
ATOM 2564 C CA . LEU A 1 326 ? -8.988 0.598 23.715 1.00 95.19 326 LEU A CA 1
ATOM 2565 C C . LEU A 1 326 ? -10.391 0.842 24.302 1.00 95.19 326 LEU A C 1
ATOM 2567 O O . LEU A 1 326 ? -11.040 -0.123 24.727 1.00 95.19 326 LEU A O 1
ATOM 2571 N N . PRO A 1 327 ? -10.881 2.096 24.316 1.00 92.62 327 PRO A N 1
ATOM 2572 C CA . PRO A 1 327 ? -12.261 2.411 24.675 1.00 92.62 327 PRO A CA 1
ATOM 2573 C C . PRO A 1 327 ? -13.265 1.640 23.816 1.00 92.62 327 PRO A C 1
ATOM 2575 O O . PRO A 1 327 ? -13.013 1.368 22.649 1.00 92.62 327 PRO A O 1
ATOM 2578 N N . SER A 1 328 ? -14.430 1.292 24.364 1.00 84.00 328 SER A N 1
ATOM 2579 C CA . SER A 1 328 ? -15.488 0.690 23.545 1.00 84.00 328 SER A CA 1
ATOM 2580 C C . SER A 1 328 ? -16.011 1.718 22.539 1.00 84.00 328 SER A C 1
ATOM 2582 O O . SER A 1 328 ? -16.432 2.801 22.945 1.00 84.00 328 SER A O 1
ATOM 2584 N N . THR A 1 329 ? -16.043 1.370 21.250 1.00 69.44 329 THR A N 1
ATOM 2585 C CA . THR A 1 329 ? -16.511 2.254 20.161 1.00 69.44 329 THR A CA 1
ATOM 2586 C C . THR A 1 329 ? -17.956 2.737 20.349 1.00 69.44 329 THR A C 1
ATOM 2588 O O . THR A 1 329 ? -18.338 3.769 19.807 1.00 69.44 329 THR A O 1
ATOM 2591 N N . GLY A 1 330 ? -18.747 2.045 21.181 1.00 49.69 330 GLY A N 1
ATOM 2592 C CA . GLY A 1 330 ? -20.112 2.425 21.570 1.00 49.69 330 GLY A CA 1
ATOM 2593 C C . GLY A 1 330 ? -20.222 3.492 22.669 1.00 49.69 330 GLY A C 1
ATOM 2594 O O . GLY A 1 330 ? -21.332 3.810 23.084 1.00 49.69 330 GLY A O 1
ATOM 2595 N N . GLN A 1 331 ? -19.108 4.037 23.161 1.00 41.22 331 GLN A N 1
ATOM 2596 C CA . GLN A 1 331 ? -19.090 5.177 24.075 1.00 41.22 331 GLN A CA 1
ATOM 2597 C C . GLN A 1 331 ? -18.299 6.319 23.443 1.00 41.22 331 GLN A C 1
ATOM 2599 O O . GLN A 1 331 ? -17.209 6.674 23.891 1.00 41.22 331 GLN A O 1
ATOM 2604 N N . LEU A 1 332 ? -18.898 6.978 22.448 1.00 37.84 332 LEU A N 1
ATOM 2605 C CA . LEU A 1 332 ? -18.723 8.425 22.395 1.00 37.84 332 LEU A CA 1
ATOM 2606 C C . LEU A 1 332 ? -19.100 8.911 23.797 1.00 37.84 332 LEU A C 1
ATOM 2608 O O . LEU A 1 332 ? -20.259 8.778 24.193 1.00 37.84 332 LEU A O 1
ATOM 2612 N N . LYS A 1 333 ? -18.138 9.407 24.585 1.00 30.78 333 LYS A N 1
ATOM 2613 C CA . LYS A 1 333 ? -18.471 10.244 25.738 1.00 30.78 333 LYS A CA 1
ATOM 2614 C C . LYS A 1 333 ? -19.164 11.473 25.161 1.00 30.78 333 LYS A C 1
ATOM 2616 O O . LYS A 1 333 ? -18.537 12.493 24.905 1.00 30.78 333 LYS A O 1
ATOM 2621 N N . GLN A 1 334 ? -20.467 11.358 24.931 1.00 29.66 334 GLN A N 1
ATOM 2622 C CA . GLN A 1 334 ? -21.333 12.508 24.990 1.00 29.66 334 GLN A CA 1
ATOM 2623 C C . GLN A 1 334 ? -21.102 13.074 26.385 1.00 29.66 334 GLN A C 1
ATOM 2625 O O . GLN A 1 334 ? -21.346 12.408 27.391 1.00 29.66 334 GLN A O 1
ATOM 2630 N N . SER A 1 335 ? -20.555 14.279 26.455 1.00 32.59 335 SER A N 1
ATOM 2631 C CA . SER A 1 335 ? -20.702 15.113 27.633 1.00 32.59 335 SER A CA 1
ATOM 2632 C C . SER A 1 335 ? -22.199 15.395 27.796 1.00 32.59 335 SER A C 1
ATOM 2634 O O . SER A 1 335 ? -22.699 16.428 27.357 1.00 32.59 335 SER A O 1
ATOM 2636 N N . THR A 1 336 ? -22.949 14.448 28.355 1.00 30.38 336 THR A N 1
ATOM 2637 C CA . THR A 1 336 ? -24.339 14.652 28.749 1.00 30.38 336 THR A CA 1
ATOM 2638 C C . THR A 1 336 ? -24.325 15.411 30.065 1.00 30.38 336 THR A C 1
ATOM 2640 O O . THR A 1 336 ? -24.394 14.835 31.148 1.00 30.38 336 THR A O 1
ATOM 2643 N N . GLY A 1 337 ? -24.194 16.731 29.967 1.00 34.31 337 GLY A N 1
ATOM 2644 C CA . GLY A 1 337 ? -24.653 17.635 31.011 1.00 34.31 337 GLY A CA 1
ATOM 2645 C C . GLY A 1 337 ? -26.176 17.701 30.975 1.00 34.31 337 GLY A C 1
ATOM 2646 O O . GLY A 1 337 ? -26.720 18.675 30.473 1.00 34.31 337 GLY A O 1
ATOM 2647 N N . ALA A 1 338 ? -26.851 16.651 31.443 1.00 33.56 338 ALA A N 1
ATOM 2648 C CA . ALA A 1 338 ? -28.271 16.675 31.784 1.00 33.56 338 ALA A CA 1
ATOM 2649 C C . ALA A 1 338 ? -28.622 15.436 32.620 1.00 33.56 338 ALA A C 1
ATOM 2651 O O . ALA A 1 338 ? -28.646 14.329 32.097 1.00 33.56 338 ALA A O 1
ATOM 2652 N N . ASP A 1 339 ? -28.785 15.645 33.928 1.00 32.38 339 ASP A N 1
ATOM 2653 C CA . ASP A 1 339 ? -29.903 15.167 34.759 1.00 32.38 339 ASP A CA 1
ATOM 2654 C C . ASP A 1 339 ? -29.551 15.510 36.216 1.00 32.38 339 ASP A C 1
ATOM 2656 O O . ASP A 1 339 ? -28.655 14.945 36.836 1.00 32.38 339 ASP A O 1
ATOM 2660 N N . THR A 1 340 ? -30.156 16.533 36.811 1.00 30.64 340 THR A N 1
ATOM 2661 C CA . THR A 1 340 ? -31.457 16.345 37.453 1.00 30.64 340 THR A CA 1
ATOM 2662 C C . THR A 1 340 ? -32.158 17.690 37.641 1.00 30.64 340 THR A C 1
ATOM 2664 O O . THR A 1 340 ? -31.663 18.593 38.312 1.00 30.64 340 THR A O 1
ATOM 2667 N N . VAL A 1 341 ? -33.354 17.807 37.067 1.00 31.95 341 VAL A N 1
ATOM 2668 C CA . VAL A 1 341 ? -34.329 18.836 37.434 1.00 31.95 341 VAL A CA 1
ATOM 2669 C C . VAL A 1 341 ? -34.975 18.415 38.752 1.00 31.95 341 VAL A C 1
ATOM 2671 O O . VAL A 1 341 ? -35.706 17.428 38.795 1.00 31.95 341 VAL A O 1
ATOM 2674 N N . VAL A 1 342 ? -34.757 19.188 39.815 1.00 30.25 342 VAL A N 1
ATOM 2675 C CA . VAL A 1 342 ? -35.643 19.210 40.986 1.00 30.25 342 VAL A CA 1
ATOM 2676 C C . VAL A 1 342 ? -36.382 20.545 40.958 1.00 30.25 342 VAL A C 1
ATOM 2678 O O . VAL A 1 342 ? -35.766 21.608 40.996 1.00 30.25 342 VAL A O 1
ATOM 2681 N N . ARG A 1 343 ? -37.712 20.489 40.832 1.00 30.67 343 ARG A N 1
ATOM 2682 C CA . ARG A 1 343 ? -38.600 21.656 40.952 1.00 30.67 343 ARG A CA 1
ATOM 2683 C C . ARG A 1 343 ? -38.562 22.188 42.394 1.00 30.67 343 ARG A C 1
ATOM 2685 O O . ARG A 1 343 ? -38.596 21.365 43.309 1.00 30.67 343 ARG A O 1
ATOM 2692 N N . PRO A 1 344 ? -38.564 23.511 42.630 1.00 29.81 344 PRO A N 1
ATOM 2693 C CA . PRO A 1 344 ? -38.731 24.041 43.975 1.00 29.81 344 PRO A CA 1
ATOM 2694 C C . PRO A 1 344 ? -40.213 23.985 44.369 1.00 29.81 344 PRO A C 1
ATOM 2696 O O . PRO A 1 344 ? -41.073 24.497 43.655 1.00 29.81 344 PRO A O 1
ATOM 2699 N N . GLY A 1 345 ? -40.496 23.327 45.493 1.00 27.98 345 GLY A N 1
ATOM 2700 C CA . GLY A 1 345 ? -41.724 23.511 46.260 1.00 27.98 345 GLY A CA 1
ATOM 2701 C C . GLY A 1 345 ? -41.506 24.596 47.311 1.00 27.98 345 GLY A C 1
ATOM 2702 O O . GLY A 1 345 ? -40.416 24.706 47.876 1.00 27.98 345 GLY A O 1
ATOM 2703 N N . ASP A 1 346 ? -42.538 25.403 47.526 1.00 37.16 346 ASP A N 1
ATOM 2704 C CA . ASP A 1 346 ? -42.557 26.552 48.425 1.00 37.16 346 ASP A CA 1
ATOM 2705 C C . ASP A 1 346 ? -42.211 26.194 49.879 1.00 37.16 346 ASP A C 1
ATOM 2707 O O . ASP A 1 346 ? -42.679 25.196 50.428 1.00 37.16 346 ASP A O 1
ATOM 2711 N N . GLY A 1 347 ? -41.422 27.052 50.528 1.00 29.62 347 GLY A N 1
ATOM 2712 C CA . GLY A 1 347 ? -41.089 26.911 51.942 1.00 29.62 347 GLY A CA 1
ATOM 2713 C C . GLY A 1 347 ? -40.197 28.036 52.455 1.00 29.62 347 GLY A C 1
ATOM 2714 O O . GLY A 1 347 ? -38.979 28.001 52.320 1.00 29.62 347 GLY A O 1
ATOM 2715 N N . HIS A 1 348 ? -40.820 29.038 53.071 1.00 38.44 348 HIS A N 1
ATOM 2716 C CA . HIS A 1 348 ? -40.194 30.042 53.931 1.00 38.44 348 HIS A CA 1
ATOM 2717 C C . HIS A 1 348 ? -39.269 29.393 54.979 1.00 38.44 348 HIS A C 1
ATOM 2719 O O . HIS A 1 348 ? -39.772 28.636 55.802 1.00 38.44 348 HIS A O 1
ATOM 2725 N N . THR A 1 349 ? -37.977 29.750 55.049 1.00 29.61 349 THR A N 1
ATOM 2726 C CA . THR A 1 349 ? -37.293 30.148 56.306 1.00 29.61 349 THR A CA 1
ATOM 2727 C C . THR A 1 349 ? -35.858 30.640 56.073 1.00 29.61 349 THR A C 1
ATOM 2729 O O . THR A 1 349 ? -35.101 30.134 55.255 1.00 29.61 349 THR A O 1
ATOM 2732 N N . THR A 1 350 ? -35.516 31.675 56.831 1.00 41.59 350 THR A N 1
ATOM 2733 C CA . THR A 1 350 ? -34.212 32.316 57.045 1.00 41.59 350 THR A CA 1
ATOM 2734 C C . THR A 1 350 ? -33.043 31.358 57.298 1.00 41.59 350 THR A C 1
ATOM 2736 O O . THR A 1 350 ? -33.213 30.428 58.077 1.00 41.59 350 THR A O 1
ATOM 2739 N N . LEU A 1 351 ? -31.851 31.668 56.755 1.00 33.44 351 LEU A N 1
ATOM 2740 C CA . LEU A 1 351 ? -30.534 31.639 57.438 1.00 33.44 351 LEU A CA 1
ATOM 2741 C C . LEU A 1 351 ? -29.406 32.004 56.447 1.00 33.44 351 LEU A C 1
ATOM 2743 O O . LEU A 1 351 ? -28.910 31.177 55.683 1.00 33.44 351 LEU A O 1
ATOM 2747 N N . ALA A 1 352 ? -28.986 33.270 56.467 1.00 40.41 352 ALA A N 1
ATOM 2748 C CA . ALA A 1 352 ? -27.745 33.718 55.845 1.00 40.41 352 ALA A CA 1
ATOM 2749 C C . ALA A 1 352 ? -26.554 33.246 56.702 1.00 40.41 352 ALA A C 1
ATOM 2751 O O . ALA A 1 352 ? -26.517 33.528 57.896 1.00 40.41 352 ALA A O 1
ATOM 2752 N N . GLY A 1 353 ? -25.586 32.532 56.111 1.00 45.53 353 GLY A N 1
ATOM 2753 C CA . GLY A 1 353 ? -24.318 32.234 56.797 1.00 45.53 353 GLY A CA 1
ATOM 2754 C C . GLY A 1 353 ? -23.433 31.123 56.217 1.00 45.53 353 GLY A C 1
ATOM 2755 O O . GLY A 1 353 ? -22.228 31.150 56.433 1.00 45.53 353 GLY A O 1
ATOM 2756 N N . THR A 1 354 ? -23.958 30.162 55.450 1.00 48.66 354 THR A N 1
ATOM 2757 C CA . THR A 1 354 ? -23.191 28.942 55.088 1.00 48.66 354 THR A CA 1
ATOM 2758 C C . THR A 1 354 ? -22.800 28.816 53.610 1.00 48.66 354 THR A C 1
ATOM 2760 O O . THR A 1 354 ? -21.916 28.025 53.278 1.00 48.66 354 THR A O 1
ATOM 2763 N N . ALA A 1 355 ? -23.391 29.608 52.708 1.00 47.16 355 ALA A N 1
ATOM 2764 C CA . ALA A 1 355 ? -23.106 29.538 51.269 1.00 47.16 355 ALA A CA 1
ATOM 2765 C C . ALA A 1 355 ? -21.716 30.094 50.893 1.00 47.16 355 ALA A C 1
ATOM 2767 O O . ALA A 1 355 ? -21.029 29.519 50.051 1.00 47.16 355 ALA A O 1
ATOM 2768 N N . GLY A 1 356 ? -21.263 31.164 51.560 1.00 44.69 356 GLY A N 1
ATOM 2769 C CA . GLY A 1 356 ? -19.951 31.773 51.302 1.00 44.69 356 GLY A CA 1
ATOM 2770 C C . GLY A 1 356 ? -18.779 30.850 51.652 1.00 44.69 356 GLY A C 1
ATOM 2771 O O . GLY A 1 356 ? -17.844 30.720 50.867 1.00 44.69 356 GLY A O 1
ATOM 2772 N N . ALA A 1 357 ? -18.865 30.130 52.776 1.00 50.97 357 ALA A N 1
ATOM 2773 C CA . ALA A 1 357 ? -17.820 29.202 53.215 1.00 50.97 357 ALA A CA 1
ATOM 2774 C C . ALA A 1 357 ? -17.655 27.999 52.266 1.00 50.97 357 ALA A C 1
ATOM 2776 O O . ALA A 1 357 ? -16.533 27.588 51.978 1.00 50.97 357 ALA A O 1
ATOM 2777 N N . LYS A 1 358 ? -18.761 27.473 51.716 1.00 47.28 358 LYS A N 1
ATOM 2778 C CA . LYS A 1 358 ? -18.730 26.357 50.753 1.00 47.28 358 LYS A CA 1
ATOM 2779 C C . LYS A 1 358 ? -18.106 26.751 49.411 1.00 47.28 358 LYS A C 1
ATOM 2781 O O . LYS A 1 358 ? -17.368 25.961 48.834 1.00 47.28 358 LYS A O 1
ATOM 2786 N N . ILE A 1 359 ? -18.358 27.973 48.935 1.00 50.25 359 ILE A N 1
ATOM 2787 C CA . ILE A 1 359 ? -17.773 28.483 47.682 1.00 50.25 359 ILE A CA 1
ATOM 2788 C C . ILE A 1 359 ? -16.265 28.727 47.835 1.00 50.25 359 ILE A C 1
ATOM 2790 O O . ILE A 1 359 ? -15.499 28.438 46.917 1.00 50.25 359 ILE A O 1
ATOM 2794 N N . VAL A 1 360 ? -15.825 29.225 48.994 1.00 58.53 360 VAL A N 1
ATOM 2795 C CA . VAL A 1 360 ? -14.396 29.434 49.280 1.00 58.53 360 VAL A CA 1
ATOM 2796 C C . VAL A 1 360 ? -13.653 28.100 49.392 1.00 58.53 360 VAL A C 1
ATOM 2798 O O . VAL A 1 360 ? -12.588 27.959 48.795 1.00 58.53 360 VAL A O 1
ATOM 2801 N N . ALA A 1 361 ? -14.235 27.101 50.065 1.00 59.97 361 ALA A N 1
ATOM 2802 C CA . ALA A 1 361 ? -13.656 25.759 50.151 1.00 59.97 361 ALA A CA 1
ATOM 2803 C C . ALA A 1 361 ? -13.540 25.086 48.769 1.00 59.97 361 ALA A C 1
ATOM 2805 O O . ALA A 1 361 ? -12.471 24.596 48.416 1.00 59.97 361 ALA A O 1
ATOM 2806 N N . ALA A 1 362 ? -14.593 25.158 47.946 1.00 56.41 362 ALA A N 1
ATOM 2807 C CA . ALA A 1 362 ? -14.578 24.608 46.590 1.00 56.41 362 ALA A CA 1
ATOM 2808 C C . ALA A 1 362 ? -13.548 25.300 45.676 1.00 56.41 362 ALA A C 1
ATOM 2810 O O . ALA A 1 362 ? -12.920 24.650 44.846 1.00 56.41 362 ALA A O 1
ATOM 2811 N N . ARG A 1 363 ? -13.333 26.615 45.834 1.00 60.47 363 ARG A N 1
ATOM 2812 C CA . ARG A 1 363 ? -12.289 27.345 45.094 1.00 60.47 363 ARG A CA 1
ATOM 2813 C C . ARG A 1 363 ? -10.877 26.959 45.525 1.00 60.47 363 ARG A C 1
ATOM 2815 O O . ARG A 1 363 ? -10.012 26.855 44.663 1.00 60.47 363 ARG A O 1
ATOM 2822 N N . ALA A 1 364 ? -10.644 26.747 46.819 1.00 63.62 364 ALA A N 1
ATOM 2823 C CA . ALA A 1 364 ? -9.347 26.296 47.320 1.00 63.62 364 ALA A CA 1
ATOM 2824 C C . ALA A 1 364 ? -9.013 24.879 46.822 1.00 63.62 364 ALA A C 1
ATOM 2826 O O . ALA A 1 364 ? -7.889 24.618 46.402 1.00 63.62 364 ALA A O 1
ATOM 2827 N N . GLU A 1 365 ? -10.008 23.990 46.792 1.00 64.56 365 GLU A N 1
ATOM 2828 C CA . GLU A 1 365 ? -9.855 22.630 46.271 1.00 64.56 365 GLU A CA 1
ATOM 2829 C C . GLU A 1 365 ? -9.599 22.621 44.755 1.00 64.56 365 GLU A C 1
ATOM 2831 O O . GLU A 1 365 ? -8.693 21.934 44.282 1.00 64.56 365 GLU A O 1
ATOM 2836 N N . LEU A 1 366 ? -10.317 23.457 43.994 1.00 62.00 366 LEU A N 1
ATOM 2837 C CA . LEU A 1 366 ? -10.102 23.610 42.554 1.00 62.00 366 LEU A CA 1
ATOM 2838 C C . LEU A 1 366 ? -8.720 24.204 42.234 1.00 62.00 366 LEU A C 1
ATOM 2840 O O . LEU A 1 366 ? -8.066 23.749 41.299 1.00 62.00 366 LEU A O 1
ATOM 2844 N N . ALA A 1 367 ? -8.248 25.171 43.026 1.00 67.00 367 ALA A N 1
ATOM 2845 C CA . ALA A 1 367 ? -6.907 25.736 42.881 1.00 67.00 367 ALA A CA 1
ATOM 2846 C C . ALA A 1 367 ? -5.817 24.679 43.132 1.00 67.00 367 ALA A C 1
ATOM 2848 O O . ALA A 1 367 ? -4.879 24.574 42.343 1.00 67.00 367 ALA A O 1
ATOM 2849 N N . GLY A 1 368 ? -5.982 23.834 44.157 1.00 73.75 368 GLY A N 1
ATOM 2850 C CA . GLY A 1 368 ? -5.063 22.723 44.426 1.00 73.75 368 GLY A CA 1
ATOM 2851 C C . GLY A 1 368 ? -5.042 21.676 43.306 1.00 73.75 368 GLY A C 1
ATOM 2852 O O . GLY A 1 368 ? -3.978 21.191 42.925 1.00 73.75 368 GLY A O 1
ATOM 2853 N N . GLN A 1 369 ? -6.200 21.368 42.715 1.00 62.91 369 GLN A N 1
ATOM 2854 C CA . GLN A 1 369 ? -6.280 20.480 41.548 1.00 62.91 369 GLN A CA 1
ATOM 2855 C C . GLN A 1 369 ? -5.613 21.090 40.307 1.00 62.91 369 GLN A C 1
ATOM 2857 O O . GLN A 1 369 ? -4.960 20.379 39.542 1.00 62.91 369 GLN A O 1
ATOM 2862 N N . GLN A 1 370 ? -5.746 22.402 40.114 1.00 68.12 370 GLN A N 1
ATOM 2863 C CA . GLN A 1 370 ? -5.141 23.122 38.996 1.00 68.12 370 GLN A CA 1
ATOM 2864 C C . GLN A 1 370 ? -3.609 23.168 39.111 1.00 68.12 370 GLN A C 1
ATOM 2866 O O . GLN A 1 370 ? -2.908 22.990 38.116 1.00 68.12 370 GLN A O 1
ATOM 2871 N N . GLU A 1 371 ? -3.087 23.323 40.328 1.00 78.38 371 GLU A N 1
ATOM 2872 C CA . GLU A 1 371 ? -1.651 23.286 40.612 1.00 78.38 371 GLU A CA 1
ATOM 2873 C C . GLU A 1 371 ? -1.068 21.870 40.455 1.00 78.38 371 GLU A C 1
ATOM 2875 O O . GLU A 1 371 ? -0.025 21.696 39.820 1.00 78.38 371 GLU A O 1
ATOM 2880 N N . ALA A 1 372 ? -1.782 20.839 40.919 1.00 68.62 372 ALA A N 1
ATOM 2881 C CA . ALA A 1 372 ? -1.397 19.442 40.706 1.00 68.62 372 ALA A CA 1
ATOM 2882 C C . ALA A 1 372 ? -1.363 19.069 39.211 1.00 68.62 372 ALA A C 1
ATOM 2884 O O . ALA A 1 372 ? -0.438 18.394 38.754 1.00 68.62 372 ALA A O 1
ATOM 2885 N N . LEU A 1 373 ? -2.333 19.552 38.426 1.00 66.38 373 LEU A N 1
ATOM 2886 C CA . LEU A 1 373 ? -2.365 19.334 36.980 1.00 66.38 373 LEU A CA 1
ATOM 2887 C C . LEU A 1 373 ? -1.197 20.038 36.271 1.00 66.38 373 LEU A C 1
ATOM 2889 O O . LEU A 1 373 ? -0.586 19.452 35.377 1.00 66.38 373 LEU A O 1
ATOM 2893 N N . ALA A 1 374 ? -0.845 21.255 36.694 1.00 72.75 374 ALA A N 1
ATOM 2894 C CA . ALA A 1 374 ? 0.302 21.985 36.157 1.00 72.75 374 ALA A CA 1
ATOM 2895 C C . ALA A 1 374 ? 1.632 21.265 36.448 1.00 72.75 374 ALA A C 1
ATOM 2897 O O . ALA A 1 374 ? 2.481 21.149 35.563 1.00 72.75 374 ALA A O 1
ATOM 2898 N N . GLN A 1 375 ? 1.797 20.711 37.654 1.00 78.06 375 GLN A N 1
ATOM 2899 C CA . GLN A 1 375 ? 2.972 19.905 38.010 1.00 78.06 375 GLN A CA 1
ATOM 2900 C C . GLN A 1 375 ? 3.061 18.624 37.170 1.00 78.06 375 GLN A C 1
ATOM 2902 O O . GLN A 1 375 ? 4.138 18.263 36.692 1.00 78.06 375 GLN A O 1
ATOM 2907 N N . GLN A 1 376 ? 1.927 17.962 36.928 1.00 67.06 376 GLN A N 1
ATOM 2908 C CA . GLN A 1 376 ? 1.876 16.759 36.102 1.00 67.06 376 GLN A CA 1
ATOM 2909 C C . GLN A 1 376 ? 2.189 17.054 34.625 1.00 67.06 376 GLN A C 1
ATOM 2911 O O . GLN A 1 376 ? 2.886 16.275 33.975 1.00 67.06 376 GLN A O 1
ATOM 2916 N N . GLN A 1 377 ? 1.736 18.197 34.102 1.00 63.94 377 GLN A N 1
ATOM 2917 C CA . GLN A 1 377 ? 2.079 18.661 32.753 1.00 63.94 377 GLN A CA 1
ATOM 2918 C C . GLN A 1 377 ? 3.571 18.990 32.618 1.00 63.94 377 GLN A C 1
ATOM 2920 O O . GLN A 1 377 ? 4.194 18.591 31.634 1.00 63.94 377 GLN A O 1
ATOM 2925 N N . ALA A 1 378 ? 4.163 19.655 33.613 1.00 81.94 378 ALA A N 1
ATOM 2926 C CA . ALA A 1 378 ? 5.593 19.955 33.621 1.00 81.94 378 ALA A CA 1
ATOM 2927 C C . ALA A 1 378 ? 6.455 18.678 33.639 1.00 81.94 378 ALA A C 1
ATOM 2929 O O . ALA A 1 378 ? 7.438 18.591 32.904 1.00 81.94 378 ALA A O 1
ATOM 2930 N N . ALA A 1 379 ? 6.057 17.664 34.418 1.00 73.25 379 ALA A N 1
ATOM 2931 C CA . ALA A 1 379 ? 6.741 16.371 34.453 1.00 73.25 379 ALA A CA 1
ATOM 2932 C C . ALA A 1 379 ? 6.676 15.635 33.101 1.00 73.25 379 ALA A C 1
ATOM 2934 O O . ALA A 1 379 ? 7.674 15.068 32.656 1.00 73.25 379 ALA A O 1
ATOM 2935 N N . LEU A 1 380 ? 5.527 15.688 32.418 1.00 69.44 380 LEU A N 1
ATOM 2936 C CA . LEU A 1 380 ? 5.351 15.056 31.109 1.00 69.44 380 LEU A CA 1
ATOM 2937 C C . LEU A 1 380 ? 6.220 15.717 30.024 1.00 69.44 380 LEU A C 1
ATOM 2939 O O . LEU A 1 380 ? 6.792 15.029 29.179 1.00 69.44 380 LEU A O 1
ATOM 2943 N N . GLU A 1 381 ? 6.335 17.047 30.047 1.00 73.31 381 GLU A N 1
ATOM 2944 C CA . GLU A 1 381 ? 7.193 17.789 29.115 1.00 73.31 381 GLU A CA 1
ATOM 2945 C C . GLU A 1 381 ? 8.689 17.537 29.372 1.00 73.31 381 GLU A C 1
ATOM 2947 O O . GLU A 1 381 ? 9.461 17.420 28.418 1.00 73.31 381 GLU A O 1
ATOM 2952 N N . ASP A 1 382 ? 9.112 17.370 30.629 1.00 85.44 382 ASP A N 1
ATOM 2953 C CA . ASP A 1 382 ? 10.491 16.976 30.957 1.00 85.44 382 ASP A CA 1
ATOM 2954 C C . ASP A 1 382 ? 10.819 15.556 30.459 1.00 85.44 382 ASP A C 1
ATOM 2956 O O . ASP A 1 382 ? 11.868 15.319 29.852 1.00 85.44 382 ASP A O 1
ATOM 2960 N N . GLU A 1 383 ? 9.894 14.607 30.623 1.00 76.69 383 GLU A N 1
ATOM 2961 C CA . GLU A 1 383 ? 10.060 13.240 30.117 1.00 76.69 383 GLU A CA 1
ATOM 2962 C C . GLU A 1 383 ? 10.090 13.193 28.581 1.00 76.69 383 GLU A C 1
ATOM 2964 O O . GLU A 1 383 ? 10.923 12.505 27.983 1.00 76.69 383 GLU A O 1
ATOM 2969 N N . LYS A 1 384 ? 9.259 14.006 27.920 1.00 64.38 384 LYS A N 1
ATOM 2970 C CA . LYS A 1 384 ? 9.278 14.185 26.463 1.00 64.38 384 LYS A CA 1
ATOM 2971 C C . LYS A 1 384 ? 10.608 14.762 25.971 1.00 64.38 384 LYS A C 1
ATOM 2973 O O . LYS A 1 384 ? 11.132 14.283 24.964 1.00 64.38 384 LYS A O 1
ATOM 2978 N N . ARG A 1 385 ? 11.191 15.736 26.684 1.00 79.94 385 ARG A N 1
ATOM 2979 C CA . ARG A 1 385 ? 12.527 16.282 26.374 1.00 79.94 385 ARG A CA 1
ATOM 2980 C C . ARG A 1 385 ? 13.623 15.228 26.513 1.00 79.94 385 ARG A C 1
ATOM 2982 O O . ARG A 1 385 ? 14.470 15.123 25.629 1.00 79.94 385 ARG A O 1
ATOM 2989 N N . LYS A 1 386 ? 13.582 14.405 27.565 1.00 82.06 386 LYS A N 1
ATOM 2990 C CA . LYS A 1 386 ? 14.533 13.296 27.763 1.00 82.06 386 LYS A CA 1
ATOM 2991 C C . LYS A 1 386 ? 14.446 12.259 26.642 1.00 82.06 386 LYS A C 1
ATOM 2993 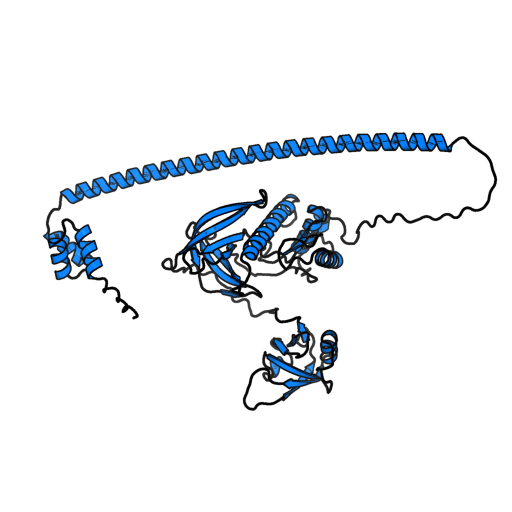O O . LYS A 1 386 ? 15.472 11.855 26.104 1.00 82.06 386 LYS A O 1
ATOM 2998 N N . LEU A 1 387 ? 13.232 11.874 26.242 1.00 61.97 387 LEU A N 1
ATOM 2999 C CA . LEU A 1 387 ? 13.023 10.936 25.135 1.00 61.97 387 LEU A CA 1
ATOM 3000 C C . LEU A 1 387 ? 13.503 11.496 23.789 1.00 61.97 387 LEU A C 1
ATOM 3002 O O . LEU A 1 387 ? 14.063 10.742 22.994 1.00 61.97 387 LEU A O 1
ATOM 3006 N N . ALA A 1 388 ? 13.318 12.796 23.541 1.00 64.56 388 ALA A N 1
ATOM 3007 C CA . ALA A 1 388 ? 13.824 13.456 22.339 1.00 64.56 388 ALA A CA 1
ATOM 3008 C C . ALA A 1 388 ? 15.363 13.465 22.295 1.00 64.56 388 ALA A C 1
ATOM 3010 O O . ALA A 1 388 ? 15.937 13.071 21.283 1.00 64.56 388 ALA A O 1
ATOM 3011 N N . ALA A 1 389 ? 16.024 13.804 23.407 1.00 81.06 389 ALA A N 1
ATOM 3012 C CA . ALA A 1 389 ? 17.486 13.780 23.504 1.00 81.06 389 ALA A CA 1
ATOM 3013 C C . ALA A 1 389 ? 18.065 12.365 23.296 1.00 81.06 389 ALA A C 1
ATOM 3015 O O . ALA A 1 389 ? 19.032 12.188 22.558 1.00 81.06 389 ALA A O 1
ATOM 3016 N N . MET A 1 390 ? 17.434 11.334 23.875 1.00 73.88 390 MET A N 1
ATOM 3017 C CA . MET A 1 390 ? 17.841 9.936 23.664 1.00 73.88 390 MET A CA 1
ATOM 3018 C C . MET A 1 390 ? 17.646 9.469 22.212 1.00 73.88 390 MET A C 1
ATOM 3020 O O . MET A 1 390 ? 18.401 8.623 21.730 1.00 73.88 390 MET A O 1
ATOM 3024 N N . ALA A 1 391 ? 16.623 9.975 21.516 1.00 63.84 391 ALA A N 1
ATOM 3025 C CA . ALA A 1 391 ? 16.391 9.661 20.109 1.00 63.84 391 ALA A CA 1
ATOM 3026 C C . ALA A 1 391 ? 17.462 10.298 19.210 1.00 63.84 391 ALA A C 1
ATOM 3028 O O . ALA A 1 391 ? 18.021 9.608 18.361 1.00 63.84 391 ALA A O 1
ATOM 3029 N N . GLU A 1 392 ? 17.801 11.564 19.455 1.00 77.62 392 GLU A N 1
ATOM 3030 C CA . GLU A 1 392 ? 18.848 12.284 18.724 1.00 77.62 392 GLU A CA 1
ATOM 3031 C C . GLU A 1 392 ? 20.229 11.631 18.906 1.00 77.62 392 GLU A C 1
ATOM 3033 O O . GLU A 1 392 ? 20.951 11.414 17.932 1.00 77.62 392 GLU A O 1
ATOM 3038 N N . GLU A 1 393 ? 20.575 11.213 20.129 1.00 84.06 393 GLU A N 1
ATOM 3039 C CA . GLU A 1 393 ? 21.835 10.508 20.398 1.00 84.06 393 GLU A CA 1
ATOM 3040 C C . GLU A 1 393 ? 21.902 9.143 19.693 1.00 84.06 393 GLU A C 1
ATOM 3042 O O . GLU A 1 393 ? 22.942 8.762 19.143 1.00 84.06 393 GLU A O 1
ATOM 3047 N N . ARG A 1 394 ? 20.779 8.415 19.648 1.00 77.50 394 ARG A N 1
ATOM 3048 C CA . ARG A 1 394 ? 20.682 7.133 18.939 1.00 77.50 394 ARG A CA 1
ATOM 3049 C C . ARG A 1 394 ? 20.826 7.305 17.427 1.00 77.50 394 ARG A C 1
ATOM 3051 O O . ARG A 1 394 ? 21.502 6.494 16.791 1.00 77.50 394 ARG A O 1
ATOM 3058 N N . ASP A 1 395 ? 20.218 8.342 16.863 1.00 77.00 395 ASP A N 1
ATOM 3059 C CA . ASP A 1 395 ? 20.324 8.653 15.438 1.00 77.00 395 ASP A CA 1
ATOM 3060 C C . ASP A 1 395 ? 21.753 9.093 15.075 1.00 77.00 395 ASP A C 1
ATOM 3062 O O . ASP A 1 395 ? 22.298 8.637 14.068 1.00 77.00 395 ASP A O 1
ATOM 3066 N N . LEU A 1 396 ? 22.421 9.862 15.944 1.00 79.81 396 LEU A N 1
ATOM 3067 C CA . LEU A 1 396 ? 23.829 10.232 15.778 1.00 79.81 396 LEU A CA 1
ATOM 3068 C C . LEU A 1 396 ? 24.770 9.016 15.856 1.00 79.81 396 LEU A C 1
ATOM 3070 O O . LEU A 1 396 ? 25.706 8.908 15.060 1.00 79.81 396 LEU A O 1
ATOM 3074 N N . GLN A 1 397 ? 24.533 8.080 16.783 1.00 83.19 397 GLN A N 1
ATOM 3075 C CA . GLN A 1 397 ? 25.298 6.828 16.858 1.00 83.19 397 GLN A CA 1
ATOM 3076 C C . GLN A 1 397 ? 25.106 5.967 15.609 1.00 83.19 397 GLN A C 1
ATOM 3078 O O . GLN A 1 397 ? 26.081 5.431 15.080 1.00 83.19 397 GLN A O 1
ATOM 3083 N N . LYS A 1 398 ? 23.871 5.863 15.110 1.00 83.62 398 LYS A N 1
ATOM 3084 C CA . LYS A 1 398 ? 23.573 5.107 13.893 1.00 83.62 398 LYS A CA 1
ATOM 3085 C C . LYS A 1 398 ? 24.261 5.722 12.669 1.00 83.62 398 LYS A C 1
ATOM 3087 O O . LYS A 1 398 ? 24.915 5.001 11.922 1.00 83.62 398 LYS A O 1
ATOM 3092 N N . ALA A 1 399 ? 24.204 7.047 12.519 1.00 66.81 399 ALA A N 1
ATOM 3093 C CA . ALA A 1 399 ? 24.880 7.759 11.435 1.00 66.81 399 ALA A CA 1
ATOM 3094 C C . ALA A 1 399 ? 26.410 7.577 11.477 1.00 66.81 399 ALA A C 1
ATOM 3096 O O . ALA A 1 399 ? 27.037 7.387 10.435 1.00 66.81 399 ALA A O 1
ATOM 3097 N N . LYS A 1 400 ? 27.022 7.568 12.672 1.00 82.06 400 LYS A N 1
ATOM 3098 C CA . LYS A 1 400 ? 28.455 7.259 12.830 1.00 82.06 400 LYS A CA 1
ATOM 3099 C C . LYS A 1 400 ? 28.792 5.833 12.390 1.00 82.06 400 LYS A C 1
ATOM 3101 O O . LYS A 1 400 ? 29.753 5.646 11.651 1.00 82.06 400 LYS A O 1
ATOM 3106 N N . GLN A 1 401 ? 27.992 4.842 12.785 1.00 83.62 401 GLN A N 1
ATOM 3107 C CA . GLN A 1 401 ? 28.206 3.443 12.390 1.00 83.62 401 GLN A CA 1
ATOM 3108 C C . GLN A 1 401 ? 28.064 3.231 10.876 1.00 83.62 401 GLN A C 1
ATOM 3110 O O . GLN A 1 401 ? 28.849 2.493 10.278 1.00 83.62 401 GLN A O 1
ATOM 3115 N N . GLU A 1 402 ? 27.087 3.889 10.248 1.00 80.50 402 GLU A N 1
ATOM 3116 C CA . GLU A 1 402 ? 26.897 3.853 8.795 1.00 80.50 402 GLU A CA 1
ATOM 3117 C C . GLU A 1 402 ? 28.072 4.522 8.064 1.00 80.50 402 GLU A C 1
ATOM 3119 O O . GLU A 1 402 ? 28.597 3.961 7.103 1.00 80.50 402 GLU A O 1
ATOM 3124 N N . MET A 1 403 ? 28.560 5.663 8.560 1.00 72.94 403 MET A N 1
ATOM 3125 C CA . MET A 1 403 ? 29.732 6.347 8.002 1.00 72.94 403 MET A CA 1
ATOM 3126 C C . MET A 1 403 ? 31.005 5.491 8.101 1.00 72.94 403 MET A C 1
ATOM 3128 O O . MET A 1 403 ? 31.751 5.379 7.128 1.00 72.94 403 MET A O 1
ATOM 3132 N N . GLU A 1 404 ? 31.225 4.817 9.233 1.00 87.88 404 GLU A N 1
ATOM 3133 C CA . GLU A 1 404 ? 32.331 3.865 9.398 1.00 87.88 404 GLU A CA 1
ATOM 3134 C C . GLU A 1 404 ? 32.209 2.659 8.454 1.00 87.88 404 GLU A C 1
ATOM 3136 O O . GLU A 1 404 ? 33.210 2.185 7.915 1.00 87.88 404 GLU A O 1
ATOM 3141 N N . ALA A 1 405 ? 30.992 2.155 8.222 1.00 83.88 405 ALA A N 1
ATOM 3142 C CA . ALA A 1 405 ? 30.756 1.069 7.274 1.00 83.88 405 ALA A CA 1
ATOM 3143 C C . ALA A 1 405 ? 31.073 1.490 5.830 1.00 83.88 405 ALA A C 1
ATOM 3145 O O . ALA A 1 405 ? 31.776 0.764 5.126 1.00 83.88 405 ALA A O 1
ATOM 3146 N N . VAL A 1 406 ? 30.638 2.686 5.419 1.00 74.94 406 VAL A N 1
ATOM 3147 C CA . VAL A 1 406 ? 30.969 3.264 4.106 1.00 74.94 406 VAL A CA 1
ATOM 3148 C C . VAL A 1 406 ? 32.481 3.437 3.948 1.00 74.94 406 VAL A C 1
ATOM 3150 O O . VAL A 1 406 ? 33.034 3.150 2.885 1.00 74.94 406 VAL A O 1
ATOM 3153 N N . GLN A 1 407 ? 33.174 3.862 5.004 1.00 77.88 407 GLN A N 1
ATOM 3154 C CA . GLN A 1 407 ? 34.621 4.045 4.966 1.00 77.88 407 GLN A CA 1
ATOM 3155 C C . GLN A 1 407 ? 35.374 2.713 4.824 1.00 77.88 407 GLN A C 1
ATOM 3157 O O . GLN A 1 407 ? 36.304 2.633 4.020 1.00 77.88 407 GLN A O 1
ATOM 3162 N N . ARG A 1 408 ? 34.921 1.650 5.505 1.00 88.31 408 ARG A N 1
ATOM 3163 C CA . ARG A 1 408 ? 35.458 0.288 5.326 1.00 88.31 408 ARG A CA 1
ATOM 3164 C C . ARG A 1 408 ? 35.272 -0.228 3.900 1.00 88.31 408 ARG A C 1
ATOM 3166 O O . ARG A 1 408 ? 36.220 -0.759 3.323 1.00 88.31 408 ARG A O 1
ATOM 3173 N N . GLU A 1 409 ? 34.092 -0.040 3.309 1.00 85.44 409 GLU A N 1
ATOM 3174 C CA . GLU A 1 409 ? 33.839 -0.502 1.937 1.00 85.44 409 GLU A CA 1
ATOM 3175 C C . GLU A 1 409 ? 34.681 0.278 0.918 1.00 85.44 409 GLU A C 1
ATOM 3177 O O . GLU A 1 409 ? 35.236 -0.297 -0.018 1.00 85.44 409 GLU A O 1
ATOM 3182 N N . ARG A 1 410 ? 34.878 1.584 1.140 1.00 80.69 410 ARG A N 1
ATOM 3183 C CA . ARG A 1 410 ? 35.765 2.409 0.311 1.00 80.69 410 ARG A CA 1
ATOM 3184 C C . ARG A 1 410 ? 37.220 1.936 0.365 1.00 80.69 410 ARG A C 1
ATOM 3186 O O . ARG A 1 410 ? 37.895 1.937 -0.663 1.00 80.69 410 ARG A O 1
ATOM 3193 N N . GLU A 1 411 ? 37.717 1.544 1.537 1.00 85.88 411 GLU A N 1
ATOM 3194 C CA . GLU A 1 411 ? 39.067 0.981 1.674 1.00 85.88 411 GLU A CA 1
ATOM 3195 C C . GLU A 1 411 ? 39.201 -0.375 0.979 1.00 85.88 411 GLU A C 1
ATOM 3197 O O . GLU A 1 411 ? 40.218 -0.632 0.335 1.00 85.88 411 GLU A O 1
ATOM 3202 N N . LYS A 1 412 ? 38.168 -1.218 1.056 1.00 88.31 412 LYS A N 1
ATOM 3203 C CA . LYS A 1 412 ? 38.121 -2.501 0.350 1.00 88.31 412 LYS A CA 1
ATOM 3204 C C . LYS A 1 412 ? 38.168 -2.308 -1.169 1.00 88.31 412 LYS A C 1
ATOM 3206 O O . LYS A 1 412 ? 39.052 -2.864 -1.813 1.00 88.31 412 LYS A O 1
ATOM 3211 N N . LEU A 1 413 ? 37.320 -1.435 -1.716 1.00 79.88 413 LEU A N 1
ATOM 3212 C CA . LEU A 1 413 ? 37.323 -1.092 -3.145 1.00 79.88 413 LEU A CA 1
ATOM 3213 C C . LEU A 1 413 ? 38.661 -0.501 -3.599 1.00 79.88 413 LEU A C 1
ATOM 3215 O O . LEU A 1 413 ? 39.108 -0.743 -4.718 1.00 79.88 413 LEU A O 1
ATOM 3219 N N . LYS A 1 414 ? 39.329 0.273 -2.735 1.00 83.56 414 LYS A N 1
ATOM 3220 C CA . LYS A 1 414 ? 40.666 0.794 -3.031 1.00 83.56 414 LYS A CA 1
ATOM 3221 C C . LYS A 1 414 ? 41.689 -0.339 -3.174 1.00 83.56 414 LYS A C 1
ATOM 3223 O O . LYS A 1 414 ? 42.462 -0.310 -4.125 1.00 83.56 414 LYS A O 1
ATOM 3228 N N . ARG A 1 415 ? 41.665 -1.336 -2.282 1.00 87.38 415 ARG A N 1
ATOM 3229 C CA . ARG A 1 415 ? 42.550 -2.514 -2.358 1.00 87.38 415 ARG A CA 1
ATOM 3230 C C . ARG A 1 415 ? 42.269 -3.356 -3.598 1.00 87.38 415 ARG A C 1
ATOM 3232 O O . ARG A 1 415 ? 43.206 -3.713 -4.299 1.00 87.38 415 ARG A O 1
ATOM 3239 N N . GLU A 1 416 ? 40.998 -3.606 -3.906 1.00 83.69 416 GLU A N 1
ATOM 3240 C CA . GLU A 1 416 ? 40.603 -4.330 -5.122 1.00 83.69 416 GLU A CA 1
ATOM 3241 C C . GLU A 1 416 ? 41.060 -3.589 -6.384 1.00 83.69 416 GLU A C 1
ATOM 3243 O O . GLU A 1 416 ? 41.584 -4.200 -7.310 1.00 83.69 416 GLU A O 1
ATOM 3248 N N . LYS A 1 417 ? 40.946 -2.254 -6.409 1.00 82.69 417 LYS A N 1
ATOM 3249 C CA . LYS A 1 417 ? 41.452 -1.433 -7.516 1.00 82.69 417 LYS A CA 1
ATOM 3250 C C . LYS A 1 417 ? 42.976 -1.516 -7.657 1.00 82.69 417 LYS A C 1
ATOM 3252 O O . LYS A 1 417 ? 43.474 -1.574 -8.778 1.00 82.69 417 LYS A O 1
ATOM 3257 N N . GLU A 1 418 ? 43.713 -1.495 -6.549 1.00 85.62 418 GLU A N 1
ATOM 3258 C CA . GLU A 1 418 ? 45.175 -1.654 -6.545 1.00 85.62 418 GLU A CA 1
ATOM 3259 C C . GLU A 1 418 ? 45.589 -3.053 -7.031 1.00 85.62 418 GLU A C 1
ATOM 3261 O O . GLU A 1 418 ? 46.536 -3.180 -7.806 1.00 85.62 418 GLU A O 1
ATOM 3266 N N . GLU A 1 419 ? 44.848 -4.094 -6.650 1.00 85.44 419 GLU A N 1
ATOM 3267 C CA . GLU A 1 419 ? 45.073 -5.464 -7.113 1.00 85.44 419 GLU A CA 1
ATOM 3268 C C . GLU A 1 419 ? 44.758 -5.633 -8.604 1.00 85.44 419 GLU A C 1
ATOM 3270 O O . GLU A 1 419 ? 45.548 -6.230 -9.334 1.00 85.44 419 GLU A O 1
ATOM 3275 N N . LEU A 1 420 ? 43.663 -5.036 -9.087 1.00 75.00 420 LEU A N 1
ATOM 3276 C CA . LEU A 1 420 ? 43.317 -5.028 -10.508 1.00 75.00 420 LEU A CA 1
ATOM 3277 C C . LEU A 1 420 ? 44.392 -4.315 -11.338 1.00 75.00 420 LEU A C 1
ATOM 3279 O O . LEU A 1 420 ? 44.804 -4.816 -12.381 1.00 75.00 420 LEU A O 1
ATOM 3283 N N . ALA A 1 421 ? 44.896 -3.179 -10.846 1.00 76.12 421 ALA A N 1
ATOM 3284 C CA . ALA A 1 421 ? 45.992 -2.458 -11.484 1.00 76.12 421 ALA A CA 1
ATOM 3285 C C . ALA A 1 421 ? 47.287 -3.288 -11.513 1.00 76.12 421 ALA A C 1
ATOM 3287 O O . ALA A 1 421 ? 48.010 -3.260 -12.509 1.00 76.12 421 ALA A O 1
ATOM 3288 N N . ARG A 1 422 ? 47.566 -4.068 -10.457 1.00 85.19 422 ARG A N 1
ATOM 3289 C CA . ARG A 1 422 ? 48.696 -5.009 -10.440 1.00 85.19 422 ARG A CA 1
ATOM 3290 C C . ARG A 1 422 ? 48.517 -6.112 -11.484 1.00 85.19 422 ARG A C 1
ATOM 3292 O O . ARG A 1 422 ? 49.443 -6.355 -12.248 1.00 85.19 422 ARG A O 1
ATOM 3299 N N . MET A 1 423 ? 47.336 -6.728 -11.558 1.00 75.25 423 MET A N 1
ATOM 3300 C CA . MET A 1 423 ? 47.039 -7.771 -12.548 1.00 75.25 423 MET A CA 1
ATOM 3301 C C . MET A 1 423 ? 47.121 -7.250 -13.987 1.00 75.25 423 MET A C 1
ATOM 3303 O O . MET A 1 423 ? 47.670 -7.932 -14.845 1.00 75.25 423 MET A O 1
ATOM 3307 N N . MET A 1 424 ? 46.637 -6.032 -14.254 1.00 68.88 424 MET A N 1
ATOM 3308 C CA . MET A 1 424 ? 46.787 -5.396 -15.570 1.00 68.88 424 MET A CA 1
ATOM 3309 C C . MET A 1 424 ? 48.263 -5.179 -15.925 1.00 68.88 424 MET A C 1
ATOM 3311 O O . MET A 1 424 ? 48.676 -5.510 -17.029 1.00 68.88 424 MET A O 1
ATOM 3315 N N . SER A 1 425 ? 49.076 -4.716 -14.972 1.00 72.75 425 SER A N 1
ATOM 3316 C CA . SER A 1 425 ? 50.524 -4.552 -15.166 1.00 72.75 425 SER A CA 1
ATOM 3317 C C . SER A 1 425 ? 51.243 -5.889 -15.420 1.00 72.75 425 SER A C 1
ATOM 3319 O O . SER A 1 425 ? 52.123 -5.975 -16.275 1.00 72.75 425 SER A O 1
ATOM 3321 N N . GLU A 1 426 ? 50.847 -6.962 -14.726 1.00 74.12 426 GLU A N 1
ATOM 3322 C CA . GLU A 1 426 ? 51.357 -8.320 -14.965 1.00 74.12 426 GLU A CA 1
ATOM 3323 C C . GLU A 1 426 ? 50.961 -8.846 -16.356 1.00 74.12 426 GLU A C 1
ATOM 3325 O O . GLU A 1 426 ? 51.778 -9.472 -17.033 1.00 74.12 426 GLU A O 1
ATOM 3330 N N . PHE A 1 427 ? 49.740 -8.551 -16.811 1.00 63.94 427 PHE A N 1
ATOM 3331 C CA . PHE A 1 427 ? 49.254 -8.916 -18.142 1.00 63.94 427 PHE A CA 1
ATOM 3332 C C . PHE A 1 427 ? 50.000 -8.157 -19.251 1.00 63.94 427 PHE A C 1
ATOM 3334 O O . PHE A 1 427 ? 50.450 -8.764 -20.224 1.00 63.94 427 PHE A O 1
ATOM 3341 N N . ASP A 1 428 ? 50.228 -6.854 -19.072 1.00 64.31 428 ASP A N 1
ATOM 3342 C CA . ASP A 1 428 ? 51.022 -6.032 -19.994 1.00 64.31 428 ASP A CA 1
ATOM 3343 C C . ASP A 1 428 ? 52.485 -6.506 -20.065 1.00 64.31 428 ASP A C 1
ATOM 3345 O O . ASP A 1 428 ? 53.079 -6.569 -21.147 1.00 64.31 428 ASP A O 1
ATOM 3349 N N . ALA A 1 429 ? 53.061 -6.928 -18.933 1.00 62.81 429 ALA A N 1
ATOM 3350 C CA . ALA A 1 429 ? 54.400 -7.515 -18.884 1.00 62.81 429 ALA A CA 1
ATOM 3351 C C . ALA A 1 429 ? 54.484 -8.875 -19.605 1.00 62.81 429 ALA A C 1
ATOM 3353 O O . ALA A 1 429 ? 55.498 -9.167 -20.240 1.00 62.81 429 ALA A O 1
ATOM 3354 N N . GLN A 1 430 ? 53.426 -9.694 -19.559 1.00 57.97 430 GLN A N 1
ATOM 3355 C CA . GLN A 1 430 ? 53.340 -10.945 -20.324 1.00 57.97 430 GLN A CA 1
ATOM 3356 C C . GLN A 1 430 ? 53.169 -10.693 -21.831 1.00 57.97 430 GLN A C 1
ATOM 3358 O O . GLN A 1 430 ? 53.767 -11.404 -22.641 1.00 57.97 430 GLN A O 1
ATOM 3363 N N . ARG A 1 431 ? 52.431 -9.643 -22.215 1.00 55.12 431 ARG A N 1
ATOM 3364 C CA . ARG A 1 431 ? 52.201 -9.237 -23.615 1.00 55.12 431 ARG A CA 1
ATOM 3365 C C . ARG A 1 431 ? 53.480 -8.757 -24.318 1.00 55.12 431 ARG A C 1
ATOM 3367 O O . ARG A 1 431 ? 53.641 -8.974 -25.514 1.00 55.12 431 ARG A O 1
ATOM 3374 N N . SER A 1 432 ? 54.430 -8.192 -23.569 1.00 50.78 432 SER A N 1
ATOM 3375 C CA . SER A 1 432 ? 55.770 -7.808 -24.056 1.00 50.78 432 SER A CA 1
ATOM 3376 C C . SER A 1 432 ? 56.606 -8.992 -24.592 1.00 50.78 432 SER A C 1
ATOM 3378 O O . SER A 1 432 ? 57.524 -8.794 -25.385 1.00 50.78 432 SER A O 1
ATOM 3380 N N . ASN A 1 433 ? 56.275 -10.236 -24.215 1.00 49.94 433 ASN A N 1
ATOM 3381 C CA . ASN A 1 433 ? 57.038 -11.437 -24.582 1.00 49.94 433 ASN A CA 1
ATOM 3382 C C . ASN A 1 433 ? 56.493 -12.223 -25.792 1.00 49.94 433 ASN A C 1
ATOM 3384 O O . ASN A 1 433 ? 57.087 -13.235 -26.163 1.00 49.94 433 ASN A O 1
ATOM 3388 N N . GLN A 1 434 ? 55.399 -11.791 -26.428 1.00 54.41 434 GLN A N 1
ATOM 3389 C CA . GLN A 1 434 ? 54.842 -12.448 -27.619 1.00 54.41 434 GLN A CA 1
ATOM 3390 C C . GLN A 1 434 ? 54.421 -11.411 -28.662 1.00 54.41 434 GLN A C 1
ATOM 3392 O O . GLN A 1 434 ? 53.251 -11.082 -28.817 1.00 54.41 434 GLN A O 1
ATOM 3397 N N . GLY A 1 435 ? 55.406 -10.882 -29.384 1.00 51.31 435 GLY A N 1
ATOM 3398 C CA . GLY A 1 435 ? 55.183 -10.104 -30.597 1.00 51.31 435 GLY A CA 1
ATOM 3399 C C . GLY A 1 435 ? 55.376 -10.972 -31.836 1.00 51.31 435 GLY A C 1
ATOM 3400 O O . GLY A 1 435 ? 56.418 -10.871 -32.478 1.00 51.31 435 GLY A O 1
ATOM 3401 N N . ASP A 1 436 ? 54.394 -11.806 -32.179 1.00 58.06 436 ASP A N 1
ATOM 3402 C CA . ASP A 1 436 ? 54.320 -12.416 -33.509 1.00 58.06 436 ASP A CA 1
ATOM 3403 C C . ASP A 1 436 ? 52.949 -12.134 -34.129 1.00 58.06 436 ASP A C 1
ATOM 3405 O O . ASP A 1 436 ? 51.917 -12.601 -33.657 1.00 58.06 436 ASP A O 1
ATOM 3409 N N . LYS A 1 437 ? 52.929 -11.362 -35.219 1.00 58.12 437 LYS A N 1
ATOM 3410 C CA . LYS A 1 437 ? 51.692 -11.003 -35.931 1.00 58.12 437 LYS A CA 1
ATOM 3411 C C . LYS A 1 437 ? 50.934 -12.233 -36.450 1.00 58.12 437 LYS A C 1
ATOM 3413 O O . LYS A 1 437 ? 49.745 -12.127 -36.740 1.00 58.12 437 LYS A O 1
ATOM 3418 N N . GLY A 1 438 ? 51.598 -13.388 -36.560 1.00 60.66 438 GLY A N 1
ATOM 3419 C CA . GLY A 1 438 ? 50.952 -14.662 -36.872 1.00 60.66 438 GLY A CA 1
ATOM 3420 C C . GLY A 1 438 ? 49.974 -15.136 -35.789 1.00 60.66 438 GLY A C 1
ATOM 3421 O O . GLY A 1 438 ? 48.884 -15.594 -36.127 1.00 60.66 438 GLY A O 1
ATOM 3422 N N . SER A 1 439 ? 50.302 -14.965 -34.501 1.00 69.62 439 SER A N 1
ATOM 3423 C CA . SER A 1 439 ? 49.456 -15.453 -33.400 1.00 69.62 439 SER A CA 1
ATOM 3424 C C . SER A 1 439 ? 48.171 -14.648 -33.230 1.00 69.62 439 SER A C 1
ATOM 3426 O O . SER A 1 439 ? 47.148 -15.201 -32.834 1.00 69.62 439 SER A O 1
ATOM 3428 N N . ASP A 1 440 ? 48.197 -13.358 -33.567 1.00 76.38 440 ASP A N 1
ATOM 3429 C CA . ASP A 1 440 ? 47.035 -12.470 -33.447 1.00 76.38 440 ASP A CA 1
ATOM 3430 C C . ASP A 1 440 ? 45.942 -12.808 -34.472 1.00 76.38 440 ASP A C 1
ATOM 3432 O O . ASP A 1 440 ? 44.749 -12.759 -34.163 1.00 76.38 440 ASP A O 1
ATOM 3436 N N . VAL A 1 441 ? 46.334 -13.218 -35.683 1.00 77.88 441 VAL A N 1
ATOM 3437 C CA . VAL A 1 441 ? 45.389 -13.691 -36.705 1.00 77.88 441 VAL A CA 1
ATOM 3438 C C . VAL A 1 441 ? 44.733 -14.996 -36.261 1.00 77.88 441 VAL A C 1
ATOM 3440 O O . VAL A 1 441 ? 43.511 -15.126 -36.351 1.00 77.88 441 VAL A O 1
ATOM 3443 N N . ASP A 1 442 ? 45.519 -15.945 -35.751 1.00 78.38 442 ASP A N 1
ATOM 3444 C CA . ASP A 1 442 ? 44.998 -17.226 -35.269 1.00 78.38 442 ASP A CA 1
ATOM 3445 C C . ASP A 1 442 ? 44.094 -17.045 -34.035 1.00 78.38 442 ASP A C 1
ATOM 3447 O O . ASP A 1 442 ? 43.061 -17.711 -33.928 1.00 78.38 442 ASP A O 1
ATOM 3451 N N . ALA A 1 443 ? 44.406 -16.088 -33.154 1.00 77.06 443 ALA A N 1
ATOM 3452 C CA . ALA A 1 443 ? 43.567 -15.728 -32.013 1.00 77.06 443 ALA A CA 1
ATOM 3453 C C . ALA A 1 443 ? 42.198 -15.171 -32.445 1.00 77.06 443 ALA A C 1
ATOM 3455 O O . ALA A 1 443 ? 41.170 -15.593 -31.918 1.00 77.06 443 ALA A O 1
ATOM 3456 N N . LEU A 1 444 ? 42.152 -14.279 -33.440 1.00 77.94 444 LEU A N 1
ATOM 3457 C CA . LEU A 1 444 ? 40.889 -13.747 -33.975 1.00 77.94 444 LEU A CA 1
ATOM 3458 C C . LEU A 1 444 ? 40.051 -14.823 -34.674 1.00 77.94 444 LEU A C 1
ATOM 3460 O O . LEU A 1 444 ? 38.827 -14.843 -34.534 1.00 77.94 444 LEU A O 1
ATOM 3464 N N . VAL A 1 445 ? 40.694 -15.744 -35.393 1.00 81.88 445 VAL A N 1
ATOM 3465 C CA . VAL A 1 445 ? 40.003 -16.889 -36.003 1.00 81.88 445 VAL A CA 1
ATOM 3466 C C . VAL A 1 445 ? 39.435 -17.818 -34.927 1.00 81.88 445 VAL A C 1
ATOM 3468 O O . VAL A 1 445 ? 38.295 -18.262 -35.048 1.00 81.88 445 VAL A O 1
ATOM 3471 N N . ALA A 1 446 ? 40.172 -18.061 -33.838 1.00 76.81 446 ALA A N 1
ATOM 3472 C CA . ALA A 1 446 ? 39.679 -18.831 -32.694 1.00 76.81 446 ALA A CA 1
ATOM 3473 C C . ALA A 1 446 ? 38.502 -18.143 -31.972 1.00 76.81 446 ALA A C 1
ATOM 3475 O O . ALA A 1 446 ? 37.623 -18.826 -31.449 1.00 76.81 446 ALA A O 1
ATOM 3476 N N . MET A 1 447 ? 38.443 -16.807 -31.995 1.00 77.06 447 MET A N 1
ATOM 3477 C CA . MET A 1 447 ? 37.302 -16.012 -31.515 1.00 77.06 447 MET A CA 1
ATOM 3478 C C . MET A 1 447 ? 36.098 -16.018 -32.478 1.00 77.06 447 MET A C 1
ATOM 3480 O O . MET A 1 447 ? 35.070 -15.417 -32.174 1.00 77.06 447 MET A O 1
ATOM 3484 N N . GLY A 1 448 ? 36.193 -16.710 -33.619 1.00 77.25 448 GLY A N 1
ATOM 3485 C CA . GLY A 1 448 ? 35.094 -16.894 -34.569 1.00 77.25 448 GLY A CA 1
ATOM 3486 C C . GLY A 1 448 ? 35.017 -15.846 -35.681 1.00 77.25 448 GLY A C 1
ATOM 3487 O O . GLY A 1 448 ? 34.038 -15.833 -36.429 1.00 77.25 448 GLY A O 1
ATOM 3488 N N . PHE A 1 449 ? 36.025 -14.979 -35.823 1.00 81.12 449 PHE A N 1
ATOM 3489 C CA . PHE A 1 449 ? 36.091 -14.026 -36.930 1.00 81.12 449 PHE A CA 1
ATOM 3490 C C . PHE A 1 449 ? 36.596 -14.691 -38.218 1.00 81.12 449 PHE A C 1
ATOM 3492 O O . PHE A 1 449 ? 37.431 -15.595 -38.199 1.00 81.12 449 PHE A O 1
ATOM 3499 N N . ASP A 1 450 ? 36.100 -14.216 -39.364 1.00 87.19 450 ASP A N 1
ATOM 3500 C CA . ASP A 1 450 ? 36.570 -14.672 -40.673 1.00 87.19 450 ASP A CA 1
ATOM 3501 C C . ASP A 1 450 ? 38.077 -14.418 -40.839 1.00 87.19 450 ASP A C 1
ATOM 3503 O O . ASP A 1 450 ? 38.572 -13.334 -40.528 1.00 87.19 450 ASP A O 1
ATOM 3507 N N . LYS A 1 451 ? 38.806 -15.402 -41.376 1.00 84.94 451 LYS A N 1
ATOM 3508 C CA . LYS A 1 451 ? 40.273 -15.368 -41.465 1.00 84.94 451 LYS A CA 1
ATOM 3509 C C . LYS A 1 451 ? 40.800 -14.204 -42.304 1.00 84.94 451 LYS A C 1
ATOM 3511 O O . LYS A 1 451 ? 41.818 -13.611 -41.953 1.00 84.94 451 LYS A O 1
ATOM 3516 N N . THR A 1 452 ? 40.118 -13.847 -43.390 1.00 83.00 452 THR A N 1
ATOM 3517 C CA . THR A 1 452 ? 40.531 -12.731 -44.249 1.00 83.00 452 THR A CA 1
ATOM 3518 C C . THR A 1 452 ? 40.239 -11.386 -43.584 1.00 83.00 452 THR A C 1
ATOM 3520 O O . THR A 1 452 ? 41.044 -10.459 -43.694 1.00 83.00 452 THR A O 1
ATOM 3523 N N . LYS A 1 453 ? 39.126 -11.277 -42.847 1.00 81.62 453 LYS A N 1
ATOM 3524 C CA . LYS A 1 453 ? 38.840 -10.101 -42.009 1.00 81.62 453 LYS A CA 1
ATOM 3525 C C . LYS A 1 453 ? 39.846 -9.958 -40.864 1.00 81.62 453 LYS A C 1
ATOM 3527 O O . LYS A 1 453 ? 40.376 -8.870 -40.673 1.00 81.62 453 LYS A O 1
ATOM 3532 N N . ALA A 1 454 ? 40.165 -11.054 -40.179 1.00 82.88 454 ALA A N 1
ATOM 3533 C CA . ALA A 1 454 ? 41.157 -11.097 -39.109 1.00 82.88 454 ALA A CA 1
ATOM 3534 C C . ALA A 1 454 ? 42.543 -10.642 -39.593 1.00 82.88 454 ALA A C 1
ATOM 3536 O O . ALA A 1 454 ? 43.159 -9.792 -38.958 1.00 82.88 454 ALA A O 1
ATOM 3537 N N . GLN A 1 455 ? 42.999 -11.125 -40.756 1.00 84.88 455 GLN A N 1
ATOM 3538 C CA . GLN A 1 455 ? 44.265 -10.685 -41.358 1.00 84.88 455 GLN A CA 1
ATOM 3539 C C . GLN A 1 455 ? 44.288 -9.180 -41.626 1.00 84.88 455 GLN A C 1
ATOM 3541 O O . GLN A 1 455 ? 45.215 -8.496 -41.200 1.00 84.88 455 GLN A O 1
ATOM 3546 N N . ARG A 1 456 ? 43.242 -8.639 -42.260 1.00 83.38 456 ARG A N 1
ATOM 3547 C CA . ARG A 1 456 ? 43.156 -7.195 -42.529 1.00 83.38 456 ARG A CA 1
ATOM 3548 C C . ARG A 1 456 ? 43.101 -6.369 -41.251 1.00 83.38 456 ARG A C 1
ATOM 3550 O O . ARG A 1 456 ? 43.724 -5.315 -41.192 1.00 83.38 456 ARG A O 1
ATOM 3557 N N . ALA A 1 457 ? 42.372 -6.830 -40.239 1.00 82.19 457 ALA A N 1
ATOM 3558 C CA . ALA A 1 457 ? 42.262 -6.128 -38.970 1.00 82.19 457 ALA A CA 1
ATOM 3559 C C . ALA A 1 457 ? 43.601 -6.081 -38.225 1.00 82.19 457 ALA A C 1
ATOM 3561 O O . ALA A 1 457 ? 43.971 -5.027 -37.717 1.00 82.19 457 ALA A O 1
ATOM 3562 N N . VAL A 1 458 ? 44.367 -7.175 -38.225 1.00 83.12 458 VAL A N 1
ATOM 3563 C CA . VAL A 1 458 ? 45.720 -7.221 -37.640 1.00 83.12 458 VAL A CA 1
ATOM 3564 C C . VAL A 1 458 ? 46.716 -6.378 -38.442 1.00 83.12 458 VAL A C 1
ATOM 3566 O O . VAL A 1 458 ? 47.587 -5.739 -37.862 1.00 83.12 458 VAL A O 1
ATOM 3569 N N . GLU A 1 459 ? 46.591 -6.314 -39.769 1.00 84.00 459 GLU A N 1
ATOM 3570 C CA . GLU A 1 459 ? 47.437 -5.454 -40.611 1.00 84.00 459 GLU A CA 1
ATOM 3571 C C . GLU A 1 459 ? 47.162 -3.956 -40.411 1.00 84.00 459 GLU A C 1
ATOM 3573 O O . GLU A 1 459 ? 48.080 -3.140 -40.507 1.00 84.00 459 GLU A O 1
ATOM 3578 N N . GLN A 1 460 ? 45.905 -3.592 -40.143 1.00 80.69 460 GLN A N 1
ATOM 3579 C CA . GLN A 1 460 ? 45.451 -2.202 -40.027 1.00 80.69 460 GLN A CA 1
ATOM 3580 C C . GLN A 1 460 ? 45.552 -1.636 -38.612 1.00 80.69 460 GLN A C 1
ATOM 3582 O O . GLN A 1 460 ? 45.337 -0.440 -38.413 1.00 80.69 460 GLN A O 1
ATOM 3587 N N . THR A 1 461 ? 45.861 -2.470 -37.624 1.00 77.94 461 THR A N 1
ATOM 3588 C CA . THR A 1 461 ? 45.845 -2.069 -36.222 1.00 77.94 461 THR A CA 1
ATOM 3589 C C . THR A 1 461 ? 47.160 -2.401 -35.539 1.00 77.94 461 THR A C 1
ATOM 3591 O O . THR A 1 461 ? 47.969 -3.196 -36.011 1.00 77.94 461 THR A O 1
ATOM 3594 N N . GLN A 1 462 ? 47.428 -1.704 -34.440 1.00 71.44 462 GLN A N 1
ATOM 3595 C CA . GLN A 1 462 ? 48.711 -1.802 -33.745 1.00 71.44 462 GLN A CA 1
ATOM 3596 C C . GLN A 1 462 ? 48.739 -2.922 -32.699 1.00 71.44 462 GLN A C 1
ATOM 3598 O O . GLN A 1 462 ? 49.815 -3.255 -32.208 1.00 71.44 462 GLN A O 1
ATOM 3603 N N . ASN A 1 463 ? 47.580 -3.480 -32.333 1.00 76.12 463 ASN A N 1
ATOM 3604 C CA . ASN A 1 463 ? 47.458 -4.544 -31.342 1.00 76.12 463 ASN A CA 1
ATOM 3605 C C . ASN A 1 463 ? 46.158 -5.349 -31.532 1.00 76.12 463 ASN A C 1
ATOM 3607 O O . ASN A 1 463 ? 45.205 -4.881 -32.156 1.00 76.12 463 ASN A O 1
ATOM 3611 N N . LEU A 1 464 ? 46.114 -6.541 -30.929 1.00 72.81 464 LEU A N 1
ATOM 3612 C CA . LEU A 1 464 ? 44.978 -7.463 -31.005 1.00 72.81 464 LEU A CA 1
ATOM 3613 C C . LEU A 1 464 ? 43.640 -6.864 -30.528 1.00 72.81 464 LEU A C 1
ATOM 3615 O O . LEU A 1 464 ? 42.612 -7.181 -31.109 1.00 72.81 464 LEU A O 1
ATOM 3619 N N . GLU A 1 465 ? 43.616 -5.979 -29.525 1.00 75.25 465 GLU A N 1
ATOM 3620 C CA . GLU A 1 465 ? 42.354 -5.375 -29.047 1.00 75.25 465 GLU A CA 1
ATOM 3621 C C . GLU A 1 465 ? 41.754 -4.429 -30.087 1.00 75.25 465 GLU A C 1
ATOM 3623 O O . GLU A 1 465 ? 40.551 -4.467 -30.347 1.00 75.25 465 GLU A O 1
ATOM 3628 N N . ALA A 1 466 ? 42.597 -3.625 -30.734 1.00 77.00 466 ALA A N 1
ATOM 3629 C CA . ALA A 1 466 ? 42.181 -2.785 -31.845 1.00 77.00 466 ALA A CA 1
ATOM 3630 C C . ALA A 1 466 ? 41.733 -3.637 -33.045 1.00 77.00 466 ALA A C 1
ATOM 3632 O O . ALA A 1 466 ? 40.741 -3.296 -33.690 1.00 77.00 466 ALA A O 1
ATOM 3633 N N . ALA A 1 467 ? 42.388 -4.777 -33.305 1.00 81.25 467 ALA A N 1
ATOM 3634 C CA . ALA A 1 467 ? 41.960 -5.714 -34.343 1.00 81.25 467 ALA A CA 1
ATOM 3635 C C . ALA A 1 467 ? 40.593 -6.354 -34.026 1.00 81.25 467 ALA A C 1
ATOM 3637 O O . ALA A 1 467 ? 39.746 -6.459 -34.913 1.00 81.25 467 ALA A O 1
ATOM 3638 N N . VAL A 1 468 ? 40.342 -6.734 -32.764 1.00 79.94 468 VAL A N 1
ATOM 3639 C CA . VAL A 1 468 ? 39.044 -7.258 -32.298 1.00 79.94 468 VAL A CA 1
ATOM 3640 C C . VAL A 1 468 ? 37.947 -6.210 -32.484 1.00 79.94 468 VAL A C 1
ATOM 3642 O O . VAL A 1 468 ? 36.909 -6.517 -33.070 1.00 79.94 468 VAL A O 1
ATOM 3645 N N . ALA A 1 469 ? 38.175 -4.969 -32.044 1.00 81.06 469 ALA A N 1
ATOM 3646 C CA . ALA A 1 469 ? 37.206 -3.884 -32.191 1.00 81.06 469 ALA A CA 1
ATOM 3647 C C . ALA A 1 469 ? 36.856 -3.625 -33.668 1.00 81.06 469 ALA A C 1
ATOM 3649 O O . ALA A 1 469 ? 35.678 -3.541 -34.018 1.00 81.06 469 ALA A O 1
ATOM 3650 N N . LEU A 1 470 ? 37.867 -3.601 -34.545 1.00 82.44 470 LEU A N 1
ATOM 3651 C CA . LEU A 1 470 ? 37.680 -3.420 -35.984 1.00 82.44 470 LEU A CA 1
ATOM 3652 C C . LEU A 1 470 ? 36.889 -4.583 -36.616 1.00 82.44 470 LEU A C 1
ATOM 3654 O O . LEU A 1 470 ? 36.014 -4.363 -37.453 1.00 82.44 470 LEU A O 1
ATOM 3658 N N . CYS A 1 471 ? 37.157 -5.825 -36.201 1.00 81.88 471 CYS A N 1
ATOM 3659 C CA . CYS A 1 471 ? 36.418 -7.007 -36.654 1.00 81.88 471 CYS A CA 1
ATOM 3660 C C . CYS A 1 471 ? 34.941 -6.979 -36.229 1.00 81.88 471 CYS A C 1
ATOM 3662 O O . CYS A 1 471 ? 34.075 -7.387 -37.010 1.00 81.88 471 CYS A O 1
ATOM 3664 N N . ILE A 1 472 ? 34.643 -6.493 -35.020 1.00 79.62 472 ILE A N 1
ATOM 3665 C CA . ILE A 1 472 ? 33.271 -6.328 -34.518 1.00 79.62 472 ILE A CA 1
ATOM 3666 C C . ILE A 1 472 ? 32.537 -5.256 -35.334 1.00 79.62 472 ILE A C 1
ATOM 3668 O O . ILE A 1 472 ? 31.448 -5.521 -35.843 1.00 79.62 472 ILE A O 1
ATOM 3672 N N . GLU A 1 473 ? 33.160 -4.094 -35.540 1.00 78.38 473 GLU A N 1
ATOM 3673 C CA . GLU A 1 473 ? 32.585 -2.976 -36.300 1.00 78.38 473 GLU A CA 1
ATOM 3674 C C . GLU A 1 473 ? 32.282 -3.359 -37.762 1.00 78.38 473 GLU A C 1
ATOM 3676 O O . GLU A 1 473 ? 31.211 -3.058 -38.290 1.00 78.38 473 GLU A O 1
ATOM 3681 N N . GLN A 1 474 ? 33.172 -4.131 -38.397 1.00 72.81 474 GLN A N 1
ATOM 3682 C CA . GLN A 1 474 ? 32.991 -4.678 -39.751 1.00 72.81 474 GLN A CA 1
ATOM 3683 C C . GLN A 1 474 ? 32.017 -5.871 -39.836 1.00 72.81 474 GLN A C 1
ATOM 3685 O O . GLN A 1 474 ? 31.800 -6.428 -40.924 1.00 72.81 474 GLN A O 1
ATOM 3690 N N . SER A 1 475 ? 31.471 -6.317 -38.704 1.00 66.88 475 SER A N 1
ATOM 3691 C CA . SER A 1 475 ? 30.490 -7.408 -38.624 1.00 66.88 475 SER A CA 1
ATOM 3692 C C . SER A 1 475 ? 29.085 -6.912 -38.269 1.00 66.88 475 SER A C 1
ATOM 3694 O O . SER A 1 475 ? 28.111 -7.621 -38.520 1.00 66.88 475 SER A O 1
ATOM 3696 N N . THR A 1 476 ? 28.953 -5.681 -37.773 1.00 51.69 476 THR A N 1
ATOM 3697 C CA . THR A 1 476 ? 27.671 -4.981 -37.635 1.00 51.69 476 THR A CA 1
ATOM 3698 C C . THR A 1 476 ? 27.152 -4.494 -38.998 1.00 51.69 476 THR A C 1
ATOM 3700 O O . THR A 1 476 ? 27.871 -3.792 -39.709 1.00 51.69 476 THR A O 1
ATOM 3703 N N . PRO A 1 477 ? 25.913 -4.833 -39.410 1.00 46.94 477 PRO A N 1
ATOM 3704 C CA . PRO A 1 477 ? 25.335 -4.296 -40.640 1.00 46.94 477 PRO A CA 1
ATOM 3705 C C . PRO A 1 477 ? 25.114 -2.776 -40.511 1.00 46.94 477 PRO A C 1
ATOM 3707 O O . PRO A 1 477 ? 24.752 -2.309 -39.429 1.00 46.94 477 PRO A O 1
ATOM 3710 N N . PRO A 1 478 ? 25.299 -1.988 -41.589 1.00 42.97 478 PRO A N 1
ATOM 3711 C CA . PRO A 1 478 ? 25.133 -0.541 -41.523 1.00 42.97 478 PRO A CA 1
ATOM 3712 C C . PRO A 1 478 ? 23.697 -0.179 -41.130 1.00 42.97 478 PRO A C 1
ATOM 3714 O O . PRO A 1 478 ? 22.731 -0.732 -41.666 1.00 42.97 478 PRO A O 1
ATOM 3717 N N . ALA A 1 479 ? 23.561 0.767 -40.199 1.00 43.53 479 ALA A N 1
ATOM 3718 C CA . ALA A 1 479 ? 22.273 1.320 -39.805 1.00 43.53 479 ALA A CA 1
ATOM 3719 C C . ALA A 1 479 ? 21.530 1.848 -41.045 1.00 43.53 479 ALA A C 1
ATOM 3721 O O . ALA A 1 479 ? 22.086 2.601 -41.847 1.00 43.53 479 ALA A O 1
ATOM 3722 N N . LYS A 1 480 ? 20.264 1.443 -41.214 1.00 38.53 480 LYS A N 1
ATOM 3723 C CA . LYS A 1 480 ? 19.392 1.968 -42.271 1.00 38.53 480 LYS A CA 1
ATOM 3724 C C . LYS A 1 480 ? 19.233 3.475 -42.075 1.00 38.53 480 LYS A C 1
ATOM 3726 O O . LYS A 1 480 ? 18.546 3.911 -41.157 1.00 38.53 480 LYS A O 1
ATOM 3731 N N . VAL A 1 481 ? 19.836 4.257 -42.965 1.00 37.69 481 VAL A N 1
ATOM 3732 C CA . VAL A 1 481 ? 19.555 5.687 -43.100 1.00 37.69 481 VAL A CA 1
ATOM 3733 C C . VAL A 1 481 ? 18.118 5.821 -43.606 1.00 37.69 481 VAL A C 1
ATOM 3735 O O . VAL A 1 481 ? 17.806 5.392 -44.718 1.00 37.69 481 VAL A O 1
ATOM 3738 N N . LEU A 1 482 ? 17.224 6.356 -42.773 1.00 35.53 482 LEU A N 1
ATOM 3739 C CA . LEU A 1 482 ? 15.878 6.736 -43.202 1.00 35.53 482 LEU A CA 1
ATOM 3740 C C . LEU A 1 482 ? 15.979 7.948 -44.147 1.00 35.53 482 LEU A C 1
ATOM 3742 O O . LEU A 1 482 ? 16.767 8.856 -43.874 1.00 35.53 482 LEU A O 1
ATOM 3746 N N . PRO A 1 483 ? 15.218 7.982 -45.256 1.00 35.56 483 PRO A N 1
ATOM 3747 C CA . PRO A 1 483 ? 15.240 9.114 -46.171 1.00 35.56 483 PRO A CA 1
ATOM 3748 C C . PRO A 1 483 ? 14.682 10.367 -45.488 1.00 35.56 483 PRO A C 1
ATOM 3750 O O . PRO A 1 483 ? 13.673 10.305 -44.784 1.00 35.56 483 PRO A O 1
ATOM 3753 N N . ALA A 1 484 ? 15.341 11.504 -45.718 1.00 38.97 484 ALA A N 1
ATOM 3754 C CA . ALA A 1 484 ? 14.847 12.811 -45.307 1.00 38.97 484 ALA A CA 1
ATOM 3755 C C . ALA A 1 484 ? 13.484 13.081 -45.967 1.00 38.97 484 ALA A C 1
ATOM 3757 O O . ALA A 1 484 ? 13.331 12.924 -47.181 1.00 38.97 484 ALA A O 1
ATOM 3758 N N . ILE A 1 485 ? 12.499 13.445 -45.150 1.00 37.53 485 ILE A N 1
ATOM 3759 C CA . ILE A 1 485 ? 11.159 13.838 -45.596 1.00 37.53 485 ILE A CA 1
ATOM 3760 C C . ILE A 1 485 ? 11.255 15.274 -46.154 1.00 37.53 485 ILE A C 1
ATOM 3762 O O . ILE A 1 485 ? 11.935 16.088 -45.523 1.00 37.53 485 ILE A O 1
ATOM 3766 N N . PRO A 1 486 ? 10.650 15.568 -47.325 1.00 50.44 486 PRO A N 1
ATOM 3767 C CA . PRO A 1 486 ? 10.711 16.881 -47.974 1.00 50.44 486 PRO A CA 1
ATOM 3768 C C . PRO A 1 486 ? 10.040 18.008 -47.184 1.00 50.44 486 PRO A C 1
ATOM 3770 O O . PRO A 1 486 ? 9.058 17.728 -46.455 1.00 50.44 486 PRO A O 1
#